Protein AF-0000000086134320 (afdb_homodimer)

Solvent-accessible surface area (backbone atoms only — not comparable to full-atom values): 32055 Å² total; per-residue (Å²): 132,76,77,74,73,78,70,67,60,55,81,42,61,78,32,38,36,37,24,31,27,20,50,47,61,48,23,28,34,38,50,19,56,42,15,41,55,34,20,20,42,33,32,30,32,64,55,59,71,50,36,59,56,33,53,53,57,25,46,72,43,27,62,44,59,86,76,46,51,76,49,75,46,68,45,60,39,66,35,60,68,44,20,43,51,50,47,51,51,47,17,63,75,63,77,38,65,65,37,29,41,37,39,46,43,60,66,68,62,37,31,46,66,88,76,46,57,72,67,52,41,54,50,26,32,31,41,36,28,45,21,43,48,28,39,51,51,35,48,50,48,49,54,68,29,62,79,56,54,51,67,65,54,60,84,88,58,77,62,57,69,34,38,42,34,42,57,47,32,38,48,43,64,44,69,48,48,29,29,51,38,30,25,17,24,28,18,16,42,50,38,37,46,49,16,45,56,48,41,40,46,27,40,81,74,38,46,58,48,55,32,37,34,28,41,69,59,49,52,53,70,68,45,54,56,31,60,73,56,38,37,53,50,35,50,59,74,44,62,84,62,83,50,40,49,24,59,57,45,26,51,37,42,53,52,30,36,26,69,49,35,39,68,26,47,58,47,68,69,47,42,38,51,44,33,11,42,42,26,49,54,78,65,62,44,68,69,55,32,50,51,40,43,55,42,13,43,49,26,44,54,52,26,47,55,50,39,51,52,54,46,48,50,40,37,52,41,19,74,74,52,40,66,80,37,43,123,133,77,78,74,74,78,69,66,60,55,80,42,60,78,30,35,35,36,26,30,27,21,52,47,62,46,23,28,33,38,49,19,53,43,16,42,53,34,20,21,43,34,32,30,33,65,54,60,71,49,35,58,54,33,53,52,58,24,46,73,44,28,60,43,62,86,77,47,50,77,52,74,45,69,46,60,39,67,35,60,67,44,20,43,50,50,47,51,51,46,16,64,75,63,78,37,65,64,38,28,42,36,37,45,44,60,67,69,61,37,30,46,67,88,77,48,56,71,67,53,41,53,51,26,33,31,41,34,28,45,19,43,48,27,39,50,51,34,47,51,48,50,56,67,29,62,80,57,54,52,67,64,57,59,83,87,58,76,62,56,67,34,39,41,34,42,56,46,32,39,47,42,65,43,67,48,47,28,30,51,37,31,26,16,25,29,19,17,42,50,38,37,47,50,16,46,54,48,42,40,46,27,41,82,75,38,46,60,47,54,31,39,34,29,40,69,59,48,49,54,70,68,45,54,56,32,60,74,56,38,37,53,49,36,52,59,74,44,61,85,62,82,48,41,50,23,60,56,45,26,51,37,40,51,51,31,37,25,70,49,35,39,69,26,46,55,47,67,68,46,42,39,51,45,33,11,42,42,26,50,54,78,66,65,44,70,69,54,34,52,51,41,44,55,43,13,44,48,26,43,54,52,26,47,54,51,38,52,52,53,44,47,51,39,38,53,43,21,74,73,54,39,67,80,38,43,125

Foldseek 3Di:
DDPPPQFQLDQAAAFEEEEEVCLDFLNLLLLLVSQLRHHAYEYEEADPVSQVVSQVVSLVSHVDSVPHHYYYYHFDLLDLVRLLVVQVVCCVVVVAGGQEYAYDWAAAAFAAPVPDDPVLLVVRLSGQARSLVSNVVNRVCRCQDPVRLCVPPPVPDDQREHEYEHEAALLCLDPFGRRVSHNVSSVVVVVVQQVCCPVQVVRDSYHYQAAYEYEYAEDDDRVVVNVVRHFLLRCVLCVVPPHYHSNQSSVQQSVCVRSPDRYGYRDDVSLLSCLLVCVPPDARDDVRVVVSVVSNVVSVVVVVVVVVVSVVSQVVCCVVPNDNSHD/DDPPPQFQLDQAAAFEEEEEVCLDFLNLLLLLVSQLRHHAYEYEEADPVSQVVSQVVSLVSHVDSPPHHYYYYHFDLLDLVRLLVVQVVCCVVVVAGGQEYAYDWAAAAFAAPVPDDPVLLVVRLSGQARSLVSNVVNRVCRCQDPVRLCVPPPVPDDQREHEYEHEAALLCLDPFGRRVSHNVSSVVVVVVQQVCCPVQVVRDSYHYQAAYEYEYAEDDDRVVVNVVRHFLLRCVLCVVPPHYHSNQSSVQQSVCVRSPDRYGYRDDVSLLSCLLVCVPPDARDDVRVVVSVVSNVVSVVVVVVVVVVSVVSQVVCCVVPNDNSHD

Sequence (654 aa):
MGAHLSKNAFPVHAKTVLVTGGSRGLGLEVSRQLAAKGANIVIVARDTGRLKRSIEYIRAGAASPTTQRFHQISADLTQDEAASTVIAEVTAWNSGPPDIVWCCAGSSHPTIFLDTEPVQFRSQMDSNYFSTLYIAHAALRAWLKPENLGMKEDSTSAAPSRQLVFTSSFLALYPIAGYSPYSPSKAALRSLFDTLSQETKLYTACSVGVHLVLPASILGEALDSENRIKSDLTKMLEESDEGLPSAVVAAKAIKGLESGHELVTTDLMTRFVMCGTLGASVRGGFLKGLLDWFLGCLALLVLVFVRQDMDSKVRKWAKRFGDSGFRMGAHLSKNAFPVHAKTVLVTGGSRGLGLEVSRQLAAKGANIVIVARDTGRLKRSIEYIRAGAASPTTQRFHQISADLTQDEAASTVIAEVTAWNSGPPDIVWCCAGSSHPTIFLDTEPVQFRSQMDSNYFSTLYIAHAALRAWLKPENLGMKEDSTSAAPSRQLVFTSSFLALYPIAGYSPYSPSKAALRSLFDTLSQETKLYTACSVGVHLVLPASILGEALDSENRIKSDLTKMLEESDEGLPSAVVAAKAIKGLESGHELVTTDLMTRFVMCGTLGASVRGGFLKGLLDWFLGCLALLVLVFVRQDMDSKVRKWAKRFGDSGFR

InterPro domains:
  IPR002347 Short-chain dehydrogenase/reductase SDR [PF00106] (15-221)
  IPR002347 Short-chain dehydrogenase/reductase SDR [PR00081] (16-33)
  IPR002347 Short-chain dehydrogenase/reductase SDR [PR00081] (182-201)
  IPR036291 NAD(P)-binding domain superfamily [SSF51735] (10-227)
  IPR045022 3-ketodihydrosphingosine reductase KDSR-like [cd08939] (15-267)

Organism: Cryphonectria parasitica (strain ATCC 38755 / EP155) (NCBI:txid660469)

Nearest PDB structures (foldseek):
  2pd6-assembly1_C  TM=8.419E-01  e=3.432E-16  Homo sapiens
  4cqm-assembly1_I  TM=8.474E-01  e=6.274E-16  Homo sapiens
  1yxm-assembly1_B  TM=8.306E-01  e=8.483E-16  Homo sapiens
  1yxm-assembly1_A  TM=7.824E-01  e=7.367E-14  Homo sapiens
  6nkh-assembly1_C  TM=7.708E-01  e=1.090E-10  Malbranchea aurantiaca

Secondary structure (DSSP, 8-state):
--------SS--TT-EEEEETTTSHHHHHHHHHHHHTT-EEEEEES-HHHHHHHHHHHHHT-S-TTTS-EEEEE--TTSHHHHHHHHHHHHHHHTS--SEEEE---------GGGS-HHHHHHHIIIIIIHHHHHHHHHHHHHHSHHHHSTT--TTS---EEEEEEE--GGGTS--TT-TTTHHHHHHHHHHHHHHHHHGGG--SSEEEEEEEE---EESHHHHHHHHHS-HHHHHHTTT---EEHHHHHHHHHHHHHTT-SEEESSHHHHHHHHTT-TTPPPSSHHHHHHHHHHHHHHHHHHHHHHHHHHHHHHHHHHHH-SSS--/--------SS--TT-EEEEETTTSHHHHHHHHHHHHTT-EEEEEES-HHHHHHHHHHHHHT-S-TTTS-EEEEE--TTSHHHHHHHHHHHHHHHTS--SEEEE---------GGGS-HHHHHHHIIIIIIHHHHHHHHHHHHHHSHHHHSTT--TTS---EEEEEEE--GGGTS--TT-TTTHHHHHHHHHHHHHHHHHGGG--SSEEEEEEEE---EESHHHHHHHHHS-HHHHHHTTT---EEHHHHHHHHHHHHHTT-SEEESSHHHHHHHHTT-TTPPPSSHHHHHHHHHHHHHHHHHHHHHHHHHHHHHHHHHHHH-SSS--

Structure (mmCIF, N/CA/C/O backbone):
data_AF-0000000086134320-model_v1
#
loop_
_entity.id
_entity.type
_entity.pdbx_description
1 polymer '3-dehydrosphinganine reductase'
#
loop_
_atom_site.group_PDB
_atom_site.id
_atom_site.type_symbol
_atom_site.label_atom_id
_atom_site.label_alt_id
_atom_site.label_comp_id
_atom_site.label_asym_id
_a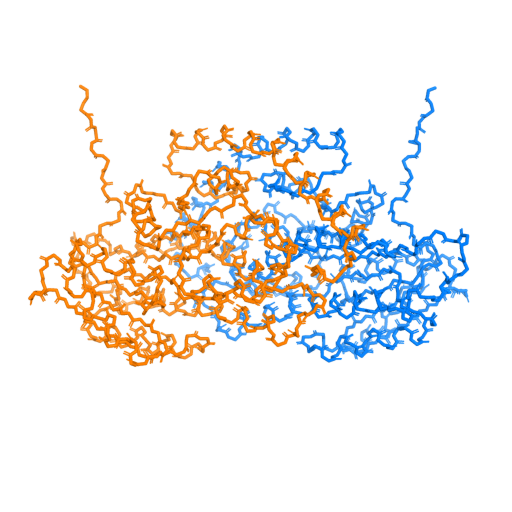tom_site.label_entity_id
_atom_site.label_seq_id
_atom_site.pdbx_PDB_ins_code
_atom_site.Cartn_x
_atom_site.Cartn_y
_atom_site.Cartn_z
_atom_site.occupancy
_atom_site.B_iso_or_equiv
_atom_site.auth_seq_id
_atom_site.auth_comp_id
_atom_site.auth_asym_id
_atom_site.auth_atom_id
_atom_site.pdbx_PDB_model_num
ATOM 1 N N . MET A 1 1 ? 4.266 -44.219 13.406 1 25.67 1 MET A N 1
ATOM 2 C CA . MET A 1 1 ? 3.709 -42.875 13.523 1 25.67 1 MET A CA 1
ATOM 3 C C . MET A 1 1 ? 4.051 -42.031 12.297 1 25.67 1 MET A C 1
ATOM 5 O O . MET A 1 1 ? 5.219 -41.75 12.039 1 25.67 1 MET A O 1
ATOM 9 N N . GLY A 1 2 ? 3.539 -42.25 11.141 1 33.28 2 GLY A N 1
ATOM 10 C CA . GLY A 1 2 ? 3.891 -42 9.75 1 33.28 2 GLY A CA 1
ATOM 11 C C . GLY A 1 2 ? 4.203 -40.531 9.469 1 33.28 2 GLY A C 1
ATOM 12 O O . GLY A 1 2 ? 3.529 -39.625 9.984 1 33.28 2 GLY A O 1
ATOM 13 N N . ALA A 1 3 ? 5.453 -40.188 9.422 1 37.22 3 ALA A N 1
ATOM 14 C CA . ALA A 1 3 ? 5.902 -38.906 8.883 1 37.22 3 ALA A CA 1
ATOM 15 C C . ALA A 1 3 ? 4.93 -38.375 7.832 1 37.22 3 ALA A C 1
ATOM 17 O O . ALA A 1 3 ? 4.801 -38.969 6.75 1 37.22 3 ALA A O 1
ATOM 18 N N . HIS A 1 4 ? 3.781 -37.969 8.172 1 41.69 4 HIS A N 1
ATOM 19 C CA . HIS A 1 4 ? 2.805 -37.469 7.215 1 41.69 4 HIS A CA 1
ATOM 20 C C . HIS A 1 4 ? 3.479 -36.625 6.137 1 41.69 4 HIS A C 1
ATOM 22 O O . HIS A 1 4 ? 4.137 -35.625 6.445 1 41.69 4 HIS A O 1
ATOM 28 N N . LEU A 1 5 ? 4.25 -37.062 5.238 1 44.97 5 LEU A N 1
ATOM 29 C CA . LEU A 1 5 ? 4.848 -36.5 4.039 1 44.97 5 LEU A CA 1
ATOM 30 C C . LEU A 1 5 ? 4.012 -35.344 3.51 1 44.97 5 LEU A C 1
ATOM 32 O O . LEU A 1 5 ? 2.846 -35.531 3.154 1 44.97 5 LEU A O 1
ATOM 36 N N . SER A 1 6 ? 4.18 -34.156 4.016 1 56.5 6 SER A N 1
ATOM 37 C CA . SER A 1 6 ? 3.473 -32.906 3.717 1 56.5 6 SER A CA 1
ATOM 38 C C . SER A 1 6 ? 3.18 -32.781 2.227 1 56.5 6 SER A C 1
ATOM 40 O O . SER A 1 6 ? 4.062 -33 1.395 1 56.5 6 SER A O 1
ATOM 42 N N . LYS A 1 7 ? 1.978 -33.031 1.68 1 77.19 7 LYS A N 1
ATOM 43 C CA . LYS A 1 7 ? 1.448 -32.906 0.323 1 77.19 7 LYS A CA 1
ATOM 44 C C . LYS A 1 7 ? 1.842 -31.594 -0.323 1 77.19 7 LYS A C 1
ATOM 46 O O . LYS A 1 7 ? 1.842 -30.547 0.337 1 77.19 7 LYS A O 1
ATOM 51 N N . ASN A 1 8 ? 2.611 -31.641 -1.411 1 89.06 8 ASN A N 1
ATOM 52 C CA . ASN A 1 8 ? 2.936 -30.469 -2.238 1 89.06 8 ASN A CA 1
ATOM 53 C C . ASN A 1 8 ? 1.694 -29.641 -2.553 1 89.06 8 ASN A C 1
ATOM 55 O O . ASN A 1 8 ? 0.834 -30.078 -3.322 1 89.06 8 ASN A O 1
ATOM 59 N N . ALA A 1 9 ? 1.632 -28.516 -1.942 1 92.56 9 ALA A N 1
ATOM 60 C CA . ALA A 1 9 ? 0.454 -27.656 -2.078 1 92.56 9 ALA A CA 1
ATOM 61 C C . ALA A 1 9 ? 0.523 -26.828 -3.354 1 92.56 9 ALA A C 1
ATOM 63 O O . ALA A 1 9 ? -0.375 -26.031 -3.631 1 92.56 9 ALA A O 1
ATOM 64 N N . PHE A 1 10 ? 1.572 -27 -4.117 1 96 10 PHE A N 1
ATOM 65 C CA . PHE A 1 10 ? 1.799 -26.219 -5.332 1 96 10 PHE A CA 1
ATOM 66 C C . PHE A 1 10 ? 2.328 -27.109 -6.453 1 96 10 PHE A C 1
ATOM 68 O O . PHE A 1 10 ? 3.42 -26.875 -6.973 1 96 10 PHE A O 1
ATOM 75 N N . PRO A 1 11 ? 1.578 -28.078 -6.832 1 96.62 11 PRO A N 1
ATOM 76 C CA . PRO A 1 11 ? 2.01 -28.969 -7.914 1 96.62 11 PRO A CA 1
ATOM 77 C C . PRO A 1 11 ? 2.059 -28.266 -9.266 1 96.62 11 PRO A C 1
ATOM 79 O O . PRO A 1 11 ? 1.121 -27.562 -9.633 1 96.62 11 PRO A O 1
ATOM 82 N N . VAL A 1 12 ? 3.193 -28.516 -10.062 1 97.88 12 VAL A N 1
ATOM 83 C CA . VAL A 1 12 ? 3.342 -27.766 -11.305 1 97.88 12 VAL A CA 1
ATOM 84 C C . VAL A 1 12 ? 3.568 -28.734 -12.461 1 97.88 12 VAL A C 1
ATOM 86 O O . VAL A 1 12 ? 3.564 -28.328 -13.625 1 97.88 12 VAL A O 1
ATOM 89 N N . HIS A 1 13 ? 3.762 -30.031 -12.156 1 97.38 13 HIS A N 1
ATOM 90 C CA . HIS A 1 13 ? 4.047 -31 -13.211 1 97.38 13 HIS A CA 1
ATOM 91 C C . HIS A 1 13 ? 2.945 -31.016 -14.266 1 97.38 13 HIS A C 1
ATOM 93 O O . HIS A 1 13 ? 1.763 -31.125 -13.938 1 97.38 13 HIS A O 1
ATOM 99 N N . ALA A 1 14 ? 3.256 -30.828 -15.492 1 97.12 14 ALA A N 1
ATOM 100 C CA . ALA A 1 14 ? 2.398 -30.875 -16.672 1 97.12 14 ALA A CA 1
ATOM 101 C C . ALA A 1 14 ? 1.433 -29.688 -16.688 1 97.12 14 ALA A C 1
ATOM 103 O O . ALA A 1 14 ? 0.507 -29.641 -17.5 1 97.12 14 ALA A O 1
ATOM 104 N N . LYS A 1 15 ? 1.606 -28.766 -15.742 1 97.81 15 LYS A N 1
ATOM 105 C CA . LYS A 1 15 ? 0.807 -27.547 -15.734 1 97.81 15 LYS A CA 1
ATOM 106 C C . LYS A 1 15 ? 1.493 -26.438 -16.531 1 97.81 15 LYS A C 1
ATOM 108 O O . LYS A 1 15 ? 2.705 -26.484 -16.75 1 97.81 15 LYS A O 1
ATOM 113 N N . THR A 1 16 ? 0.712 -25.5 -16.984 1 98.44 16 THR A N 1
ATOM 114 C CA . THR A 1 16 ? 1.255 -24.328 -17.672 1 98.44 16 THR A CA 1
ATOM 115 C C . THR A 1 16 ? 1.372 -23.141 -16.719 1 98.44 16 THR A C 1
ATOM 117 O O . THR A 1 16 ? 0.388 -22.75 -16.094 1 98.44 16 THR A O 1
ATOM 120 N N . VAL A 1 17 ? 2.578 -22.625 -16.609 1 98.88 17 VAL A N 1
ATOM 121 C CA . VAL A 1 17 ? 2.855 -21.484 -15.75 1 98.88 17 VAL A CA 1
ATOM 122 C C . VAL A 1 17 ? 3.23 -20.281 -16.594 1 98.88 17 VAL A C 1
ATOM 124 O O . VAL A 1 17 ? 4.152 -20.344 -17.406 1 98.88 17 VAL A O 1
ATOM 127 N N . LEU A 1 18 ? 2.469 -19.203 -16.453 1 98.94 18 LEU A N 1
ATOM 128 C CA . LEU A 1 18 ? 2.824 -17.906 -17.031 1 98.94 18 LEU A CA 1
ATOM 129 C C . LEU A 1 18 ? 3.623 -17.078 -16.031 1 98.94 18 LEU A C 1
ATOM 131 O O . LEU A 1 18 ? 3.166 -16.828 -14.922 1 98.94 18 LEU A O 1
ATOM 135 N N . VAL A 1 19 ? 4.824 -16.656 -16.406 1 98.94 19 VAL A N 1
ATOM 136 C CA . VAL A 1 19 ? 5.672 -15.836 -15.539 1 98.94 19 VAL A CA 1
ATOM 137 C C . VAL A 1 19 ? 5.93 -14.484 -16.188 1 98.94 19 VAL A C 1
ATOM 139 O O . VAL A 1 19 ? 6.547 -14.406 -17.25 1 98.94 19 VAL A O 1
ATOM 142 N N . THR A 1 20 ? 5.449 -13.43 -15.578 1 98.81 20 THR A N 1
ATOM 143 C CA . THR A 1 20 ? 5.816 -12.094 -16.031 1 98.81 20 THR A CA 1
ATOM 144 C C . THR A 1 20 ? 7.18 -11.688 -15.492 1 98.81 20 THR A C 1
ATOM 146 O O . THR A 1 20 ? 7.586 -12.141 -14.422 1 98.81 20 THR A O 1
ATOM 149 N N . GLY A 1 21 ? 7.848 -10.828 -16.25 1 98 21 GLY A N 1
ATOM 150 C CA . GLY A 1 21 ? 9.219 -10.539 -15.852 1 98 21 GLY A CA 1
ATOM 151 C C . GLY A 1 21 ? 10.117 -11.758 -15.906 1 98 21 GLY A C 1
ATOM 152 O O . GLY A 1 21 ? 11 -11.922 -15.062 1 98 21 GLY A O 1
ATOM 153 N N . GLY A 1 22 ? 9.883 -12.633 -16.844 1 98.06 22 GLY A N 1
ATOM 154 C CA . GLY A 1 22 ? 10.547 -13.93 -16.859 1 98.06 22 GLY A CA 1
ATOM 155 C C . GLY A 1 22 ? 11.867 -13.914 -17.609 1 98.06 22 GLY A C 1
ATOM 156 O O . GLY A 1 22 ? 12.531 -14.945 -17.734 1 98.06 22 GLY A O 1
ATOM 157 N N . SER A 1 23 ? 12.359 -12.719 -18.047 1 97.12 23 SER A N 1
ATOM 158 C CA . SER A 1 23 ? 13.539 -12.672 -18.906 1 97.12 23 SER A CA 1
ATOM 159 C C . SER A 1 23 ? 14.805 -12.453 -18.078 1 97.12 23 SER A C 1
ATOM 161 O O . SER A 1 23 ? 15.914 -12.523 -18.609 1 97.12 23 SER A O 1
ATOM 163 N N . ARG A 1 24 ? 14.688 -12.109 -16.812 1 95.25 24 ARG A N 1
ATOM 164 C CA . ARG A 1 24 ? 15.859 -11.883 -15.977 1 95.25 24 ARG A CA 1
ATOM 165 C C . ARG A 1 24 ? 15.508 -12.039 -14.5 1 95.25 24 ARG A C 1
ATOM 167 O O . ARG A 1 24 ? 14.336 -12.133 -14.141 1 95.25 24 ARG A O 1
ATOM 174 N N . GLY A 1 25 ? 16.531 -12.172 -13.719 1 96.31 25 GLY A N 1
ATOM 175 C CA . GLY A 1 25 ? 16.375 -12.109 -12.273 1 96.31 25 GLY A CA 1
ATOM 176 C C . GLY A 1 25 ? 15.531 -13.227 -11.711 1 96.31 25 GLY A C 1
ATOM 177 O O . GLY A 1 25 ? 15.727 -14.398 -12.055 1 96.31 25 GLY A O 1
ATOM 178 N N . LEU A 1 26 ? 14.68 -12.867 -10.797 1 98.06 26 LEU A N 1
ATOM 179 C CA . LEU A 1 26 ? 13.859 -13.836 -10.078 1 98.06 26 LEU A CA 1
ATOM 180 C C . LEU A 1 26 ? 12.938 -14.586 -11.031 1 98.06 26 LEU A C 1
ATOM 182 O O . LEU A 1 26 ? 12.82 -15.812 -10.961 1 98.06 26 LEU A O 1
ATOM 186 N N . GLY A 1 27 ? 12.289 -13.852 -11.953 1 98.62 27 GLY A N 1
ATOM 187 C CA . GLY A 1 27 ? 11.367 -14.492 -12.875 1 98.62 27 GLY A CA 1
ATOM 188 C C . GLY A 1 27 ? 12.031 -15.555 -13.734 1 98.62 27 GLY A C 1
ATOM 189 O O . GLY A 1 27 ? 11.438 -16.594 -14.008 1 98.62 27 GLY A O 1
ATOM 190 N N . LEU A 1 28 ? 13.234 -15.258 -14.141 1 98.69 28 LEU A N 1
ATOM 191 C CA . LEU A 1 28 ? 13.984 -16.203 -14.961 1 98.69 28 LEU A CA 1
ATOM 192 C C . LEU A 1 28 ? 14.297 -17.469 -14.18 1 98.69 28 LEU A C 1
ATOM 194 O O . LEU A 1 28 ? 14.07 -18.578 -14.672 1 98.69 28 LEU A O 1
ATOM 198 N N . GLU A 1 29 ? 14.773 -17.312 -12.984 1 98.81 29 GLU A N 1
ATOM 199 C CA . GLU A 1 29 ? 15.18 -18.453 -12.172 1 98.81 29 GLU A CA 1
ATOM 200 C C . GLU A 1 29 ? 13.961 -19.266 -11.703 1 98.81 29 GLU A C 1
ATOM 202 O O . GLU A 1 29 ? 14.023 -20.484 -11.617 1 98.81 29 GLU A O 1
ATOM 207 N N . VAL A 1 30 ? 12.883 -18.594 -11.398 1 98.88 30 VAL A N 1
ATOM 208 C CA . VAL A 1 30 ? 11.625 -19.266 -11.078 1 98.88 30 VAL A CA 1
ATOM 209 C C . VAL A 1 30 ? 11.188 -20.125 -12.25 1 98.88 30 VAL A C 1
ATOM 211 O O . VAL A 1 30 ? 10.836 -21.297 -12.078 1 98.88 30 VAL A O 1
ATOM 214 N N . SER A 1 31 ? 11.234 -19.562 -13.422 1 98.94 31 SER A N 1
ATOM 215 C CA . SER A 1 31 ? 10.812 -20.266 -14.625 1 98.94 31 SER A CA 1
ATOM 216 C C . SER A 1 31 ? 11.664 -21.516 -14.852 1 98.94 31 SER A C 1
ATOM 218 O O . SER A 1 31 ? 11.133 -22.594 -15.141 1 98.94 31 SER A O 1
ATOM 220 N N . ARG A 1 32 ? 12.93 -21.359 -14.703 1 98.88 32 ARG A N 1
ATOM 221 C CA . ARG A 1 32 ? 13.836 -22.484 -14.914 1 98.88 32 ARG A CA 1
ATOM 222 C C . ARG A 1 32 ? 13.586 -23.594 -13.898 1 98.88 32 ARG A C 1
ATOM 224 O O . ARG A 1 32 ? 13.539 -24.766 -14.258 1 98.88 32 ARG A O 1
ATOM 231 N N . GLN A 1 33 ? 13.445 -23.219 -12.68 1 98.94 33 GLN A N 1
ATOM 232 C CA . GLN A 1 33 ? 13.281 -24.203 -11.617 1 98.94 33 GLN A CA 1
ATOM 233 C C . GLN A 1 33 ? 11.914 -24.875 -11.703 1 98.94 33 GLN A C 1
ATOM 235 O O . GLN A 1 33 ? 11.781 -26.062 -11.391 1 98.94 33 GLN A O 1
ATOM 240 N N . LEU A 1 34 ? 10.875 -24.156 -12.141 1 98.88 34 LEU A N 1
ATOM 241 C CA . LEU A 1 34 ? 9.57 -24.781 -12.352 1 98.88 34 LEU A CA 1
ATOM 242 C C . LEU A 1 34 ? 9.602 -25.719 -13.547 1 98.88 34 LEU A C 1
ATOM 244 O O . LEU A 1 34 ? 8.953 -26.766 -13.523 1 98.88 34 LEU A O 1
ATOM 248 N N . ALA A 1 35 ? 10.32 -25.359 -14.578 1 98.88 35 ALA A N 1
ATOM 249 C CA . ALA A 1 35 ? 10.516 -26.266 -15.711 1 98.88 35 ALA A CA 1
ATOM 250 C C . ALA A 1 35 ? 11.188 -27.562 -15.266 1 98.88 35 ALA A C 1
ATOM 252 O O . ALA A 1 35 ? 10.828 -28.641 -15.734 1 98.88 35 ALA A O 1
ATOM 253 N N . ALA A 1 36 ? 12.148 -27.438 -14.367 1 98.88 36 ALA A N 1
ATOM 254 C CA . ALA A 1 36 ? 12.852 -28.609 -13.836 1 98.88 36 ALA A CA 1
ATOM 255 C C . ALA A 1 36 ? 11.898 -29.516 -13.07 1 98.88 36 ALA A C 1
ATOM 257 O O . ALA A 1 36 ? 12.188 -30.703 -12.883 1 98.88 36 ALA A O 1
ATOM 258 N N . LYS A 1 37 ? 10.812 -28.953 -12.711 1 98.62 37 LYS A N 1
ATOM 259 C CA . LYS A 1 37 ? 9.812 -29.719 -11.969 1 98.62 37 LYS A CA 1
ATOM 260 C C . LYS A 1 37 ? 8.688 -30.188 -12.891 1 98.62 37 LYS A C 1
ATOM 262 O O . LYS A 1 37 ? 7.707 -30.781 -12.43 1 98.62 37 LYS A O 1
ATOM 267 N N . GLY A 1 38 ? 8.805 -29.891 -14.188 1 98.69 38 GLY A N 1
ATOM 268 C CA . GLY A 1 38 ? 7.918 -30.5 -15.172 1 98.69 38 GLY A CA 1
ATOM 269 C C . GLY A 1 38 ? 6.879 -29.547 -15.719 1 98.69 38 GLY A C 1
ATOM 270 O O . GLY A 1 38 ? 6.008 -29.938 -16.5 1 98.69 38 GLY A O 1
ATOM 271 N N . ALA A 1 39 ? 6.938 -28.297 -15.398 1 98.81 39 ALA A N 1
ATOM 272 C CA . ALA A 1 39 ? 5.949 -27.328 -15.859 1 98.81 39 ALA A CA 1
ATOM 273 C C . ALA A 1 39 ? 6.219 -26.906 -17.297 1 98.81 39 ALA A C 1
ATOM 275 O O . ALA A 1 39 ? 7.371 -26.859 -17.734 1 98.81 39 ALA A O 1
ATOM 276 N N . ASN A 1 40 ? 5.145 -26.672 -18.031 1 98.81 40 ASN A N 1
ATOM 277 C CA . ASN A 1 40 ? 5.238 -25.859 -19.234 1 98.81 40 ASN A CA 1
ATOM 278 C C . ASN A 1 40 ? 5.359 -24.375 -18.891 1 98.81 40 ASN A C 1
ATOM 280 O O . ASN A 1 40 ? 4.699 -23.891 -17.969 1 98.81 40 ASN A O 1
ATOM 284 N N . ILE A 1 41 ? 6.223 -23.656 -19.641 1 98.88 41 ILE A N 1
ATOM 285 C CA . ILE A 1 41 ? 6.539 -22.312 -19.203 1 98.88 41 ILE A CA 1
ATOM 286 C C . ILE A 1 41 ? 6.234 -21.312 -20.312 1 98.88 41 ILE A C 1
ATOM 288 O O . ILE A 1 41 ? 6.609 -21.531 -21.469 1 98.88 41 ILE A O 1
ATOM 292 N N . VAL A 1 42 ? 5.531 -20.266 -19.984 1 98.94 42 VAL A N 1
ATOM 293 C CA . VAL A 1 42 ? 5.41 -19.078 -20.812 1 98.94 42 VAL A CA 1
ATOM 294 C C . VAL A 1 42 ? 6.004 -17.875 -20.078 1 98.94 42 VAL A C 1
ATOM 296 O O . VAL A 1 42 ? 5.645 -17.609 -18.922 1 98.94 42 VAL A O 1
ATOM 299 N N . ILE A 1 43 ? 6.918 -17.156 -20.719 1 98.88 43 ILE A N 1
ATOM 300 C CA . ILE A 1 43 ? 7.48 -15.969 -20.094 1 98.88 43 ILE A CA 1
ATOM 301 C C . ILE A 1 43 ? 7.074 -14.727 -20.875 1 98.88 43 ILE A C 1
ATOM 303 O O . ILE A 1 43 ? 6.938 -14.773 -22.094 1 98.88 43 ILE A O 1
ATOM 307 N N . VAL A 1 44 ? 6.84 -13.656 -20.141 1 98.81 44 VAL A N 1
ATOM 308 C CA . VAL A 1 44 ? 6.484 -12.367 -20.719 1 98.81 44 VAL A CA 1
ATOM 309 C C . VAL A 1 44 ? 7.488 -11.305 -20.266 1 98.81 44 VAL A C 1
ATOM 311 O O . VAL A 1 44 ? 7.859 -11.25 -19.094 1 98.81 44 VAL A O 1
ATOM 314 N N . ALA A 1 45 ? 7.992 -10.539 -21.109 1 98.25 45 ALA A N 1
ATOM 315 C CA . ALA A 1 45 ? 8.836 -9.375 -20.875 1 98.25 45 ALA A CA 1
ATOM 316 C C . ALA A 1 45 ? 8.797 -8.414 -22.062 1 98.25 45 ALA A C 1
ATOM 318 O O . ALA A 1 45 ? 8.102 -8.672 -23.047 1 98.25 45 ALA A O 1
ATOM 319 N N . ARG A 1 46 ? 9.477 -7.375 -21.984 1 95.5 46 ARG A N 1
ATOM 320 C CA . ARG A 1 46 ? 9.391 -6.352 -23.031 1 95.5 46 ARG A CA 1
ATOM 321 C C . ARG A 1 46 ? 10.398 -6.613 -24.141 1 95.5 46 ARG A C 1
ATOM 323 O O . ARG A 1 46 ? 10.102 -6.418 -25.312 1 95.5 46 ARG A O 1
ATOM 330 N N . ASP A 1 47 ? 11.57 -7.121 -23.766 1 95.62 47 ASP A N 1
ATOM 331 C CA . ASP A 1 47 ? 12.703 -7.223 -24.688 1 95.62 47 ASP A CA 1
ATOM 332 C C . ASP A 1 47 ? 12.688 -8.562 -25.422 1 95.62 47 ASP A C 1
ATOM 334 O O . ASP A 1 47 ? 13.008 -9.602 -24.828 1 95.62 47 ASP A O 1
ATOM 338 N N . THR A 1 48 ? 12.516 -8.492 -26.703 1 96.62 48 THR A N 1
ATOM 339 C CA . THR A 1 48 ? 12.406 -9.711 -27.516 1 96.62 48 THR A CA 1
ATOM 340 C C . THR A 1 48 ? 13.727 -10.469 -27.531 1 96.62 48 THR A C 1
ATOM 342 O O . THR A 1 48 ? 13.742 -11.695 -27.484 1 96.62 48 THR A O 1
ATOM 345 N N . GLY A 1 49 ? 14.82 -9.773 -27.688 1 96.56 49 GLY A N 1
ATOM 346 C CA . GLY A 1 49 ? 16.125 -10.414 -27.719 1 96.56 49 GLY A CA 1
ATOM 347 C C . GLY A 1 49 ? 16.438 -11.164 -26.438 1 96.56 49 GLY A C 1
ATOM 348 O O . GLY A 1 49 ? 16.891 -12.312 -26.484 1 96.56 49 GLY A O 1
ATOM 349 N N . ARG A 1 50 ? 16.203 -10.57 -25.344 1 96.19 50 ARG A N 1
ATOM 350 C CA . ARG A 1 50 ? 16.422 -11.219 -24.062 1 96.19 50 ARG A CA 1
ATOM 351 C C . ARG A 1 50 ? 15.508 -12.414 -23.875 1 96.19 50 ARG A C 1
ATOM 353 O O . ARG A 1 50 ? 15.906 -13.43 -23.312 1 96.19 50 ARG A O 1
ATOM 360 N N . LEU A 1 51 ? 14.305 -12.273 -24.375 1 98.19 51 LEU A N 1
ATOM 361 C CA . LEU A 1 51 ? 13.32 -13.344 -24.25 1 98.19 51 LEU A CA 1
ATOM 362 C C . LEU A 1 51 ? 13.797 -14.602 -24.969 1 98.19 51 LEU A C 1
ATOM 364 O O . LEU A 1 51 ? 13.672 -15.711 -24.438 1 98.19 51 LEU A O 1
ATOM 368 N N . LYS A 1 52 ? 14.32 -14.484 -26.094 1 97.44 52 LYS A N 1
ATOM 369 C CA . LYS A 1 52 ? 14.789 -15.625 -26.891 1 97.44 52 LYS A CA 1
ATOM 370 C C . LYS A 1 52 ? 15.906 -16.375 -26.172 1 97.44 52 LYS A C 1
ATOM 372 O O . LYS A 1 52 ? 15.906 -17.609 -26.125 1 97.44 52 LYS A O 1
ATOM 377 N N . ARG A 1 53 ? 16.781 -15.617 -25.609 1 98 53 ARG A N 1
ATOM 378 C CA . ARG A 1 53 ? 17.875 -16.234 -24.859 1 98 53 ARG A CA 1
ATOM 379 C C . ARG A 1 53 ? 17.344 -16.875 -23.578 1 98 53 ARG A C 1
ATOM 381 O O . ARG A 1 53 ? 17.797 -17.969 -23.203 1 98 53 ARG A O 1
ATOM 388 N N . SER A 1 54 ? 16.469 -16.25 -22.953 1 98.56 54 SER A N 1
ATOM 389 C CA . SER A 1 54 ? 15.91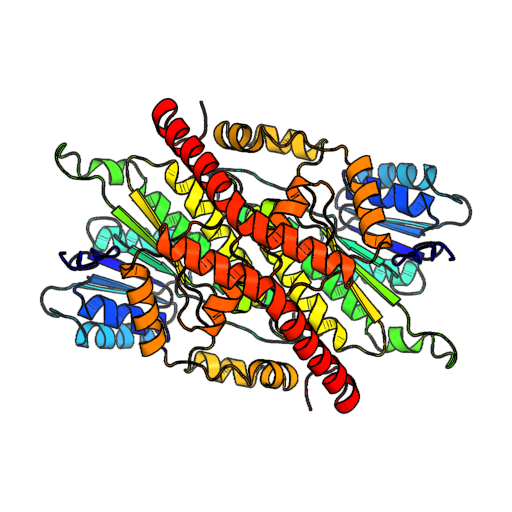4 -16.719 -21.688 1 98.56 54 SER A CA 1
ATOM 390 C C . SER A 1 54 ? 15.141 -18.016 -21.859 1 98.56 54 SER A C 1
ATOM 392 O O . SER A 1 54 ? 15.234 -18.922 -21.031 1 98.56 54 SER A O 1
ATOM 394 N N . ILE A 1 55 ? 14.367 -18.109 -22.906 1 98.12 55 ILE A N 1
ATOM 395 C CA . ILE A 1 55 ? 13.562 -19.312 -23.109 1 98.12 55 ILE A CA 1
ATOM 396 C C . ILE A 1 55 ? 14.469 -20.516 -23.328 1 98.12 55 ILE A C 1
ATOM 398 O O . ILE A 1 55 ? 14.148 -21.625 -22.906 1 98.12 55 ILE A O 1
ATOM 402 N N . GLU A 1 56 ? 15.57 -20.359 -24 1 98.06 56 GLU A N 1
ATOM 403 C CA . GLU A 1 56 ? 16.531 -21.438 -24.188 1 98.06 56 GLU A CA 1
ATOM 404 C C . GLU A 1 56 ? 17.172 -21.859 -22.875 1 98.06 56 GLU A C 1
ATOM 406 O O . GLU A 1 56 ? 17.375 -23.047 -22.609 1 98.06 56 GLU A O 1
ATOM 411 N N . TYR A 1 57 ? 17.5 -20.828 -22.094 1 98.56 57 TYR A N 1
ATOM 412 C CA . TYR A 1 57 ? 18.047 -21.094 -20.766 1 98.56 57 TYR A CA 1
ATOM 413 C C . TYR A 1 57 ? 17.078 -21.906 -19.922 1 98.56 57 TYR A C 1
ATOM 415 O O . TYR A 1 57 ? 17.469 -22.859 -19.266 1 98.56 57 TYR A O 1
ATOM 423 N N . ILE A 1 58 ? 15.836 -21.625 -19.984 1 98.81 58 ILE A N 1
ATOM 424 C CA . ILE A 1 58 ? 14.789 -22.297 -19.219 1 98.81 58 ILE A CA 1
ATOM 425 C C . ILE A 1 58 ? 14.609 -23.719 -19.75 1 98.81 58 ILE A C 1
ATOM 427 O O . ILE A 1 58 ? 14.562 -24.688 -18.969 1 98.81 58 ILE A O 1
ATOM 431 N N . ARG A 1 59 ? 14.539 -23.859 -21.047 1 98.31 59 ARG A N 1
ATOM 432 C CA . ARG A 1 59 ? 14.359 -25.172 -21.672 1 98.31 59 ARG A CA 1
ATOM 433 C C . ARG A 1 59 ? 15.484 -26.125 -21.297 1 98.31 59 ARG A C 1
ATOM 435 O O . ARG A 1 59 ? 15.25 -27.312 -21.078 1 98.31 59 ARG A O 1
ATOM 442 N N . ALA A 1 60 ? 16.641 -25.609 -21.188 1 98.06 60 ALA A N 1
ATOM 443 C CA . ALA A 1 60 ? 17.812 -26.422 -20.891 1 98.06 60 ALA A CA 1
ATOM 444 C C . ALA A 1 60 ? 17.719 -27.016 -19.484 1 98.06 60 ALA A C 1
ATOM 446 O O . ALA A 1 60 ? 18.344 -28.031 -19.188 1 98.06 60 ALA A O 1
ATOM 447 N N . GLY A 1 61 ? 16.938 -26.391 -18.594 1 98.06 61 GLY A N 1
ATOM 448 C CA . GLY A 1 61 ? 16.797 -26.859 -17.234 1 98.06 61 GLY A CA 1
ATOM 449 C C . GLY A 1 61 ? 15.547 -27.719 -17.031 1 98.06 61 GLY A C 1
ATOM 450 O O . GLY A 1 61 ? 15.281 -28.188 -15.922 1 98.06 61 GLY A O 1
ATOM 451 N N . ALA A 1 62 ? 14.836 -28.031 -18.078 1 98.62 62 ALA A N 1
ATOM 452 C CA . ALA A 1 62 ? 13.547 -28.703 -18 1 98.62 62 ALA A CA 1
ATOM 453 C C . ALA A 1 62 ? 13.719 -30.188 -17.656 1 98.62 62 ALA A C 1
ATOM 455 O O . ALA A 1 62 ? 14.734 -30.797 -18 1 98.62 62 ALA A O 1
ATOM 456 N N . ALA A 1 63 ? 12.758 -30.734 -16.984 1 98.25 63 ALA A N 1
ATOM 457 C CA . ALA A 1 63 ? 12.75 -32.156 -16.656 1 98.25 63 ALA A CA 1
ATOM 458 C C . ALA A 1 63 ? 12.648 -33 -17.922 1 98.25 63 ALA A C 1
ATOM 460 O O . ALA A 1 63 ? 13.305 -34.031 -18.031 1 98.25 63 ALA A O 1
ATOM 461 N N . SER A 1 64 ? 11.781 -32.562 -18.875 1 97.31 64 SER A N 1
ATOM 462 C CA . SER A 1 64 ? 11.586 -33.219 -20.156 1 97.31 64 SER A CA 1
ATOM 463 C C . SER A 1 64 ? 11.516 -32.219 -21.312 1 97.31 64 SER A C 1
ATOM 465 O O . SER A 1 64 ? 10.43 -31.953 -21.828 1 97.31 64 SER A O 1
ATOM 467 N N . PRO A 1 65 ? 12.641 -31.844 -21.797 1 93.81 65 PRO A N 1
ATOM 468 C CA . PRO A 1 65 ? 12.711 -30.781 -22.781 1 93.81 65 PRO A CA 1
ATOM 469 C C . PRO A 1 65 ? 11.961 -31.125 -24.078 1 93.81 65 PRO A C 1
ATOM 471 O O . PRO A 1 65 ? 11.531 -30.219 -24.797 1 93.81 65 PRO A O 1
ATOM 474 N N . THR A 1 66 ? 11.727 -32.406 -24.344 1 93.56 66 THR A N 1
ATOM 475 C CA . THR A 1 66 ? 11.125 -32.812 -25.609 1 93.56 66 THR A CA 1
ATOM 476 C C . THR A 1 66 ? 9.602 -32.781 -25.516 1 93.56 66 THR A C 1
ATOM 478 O O . THR A 1 66 ? 8.906 -32.625 -26.516 1 93.56 66 THR A O 1
ATOM 481 N N . THR A 1 67 ? 9.102 -32.938 -24.344 1 96.38 67 THR A N 1
ATOM 482 C CA . THR A 1 67 ? 7.652 -33.062 -24.203 1 96.38 67 THR A CA 1
ATOM 483 C C . THR A 1 67 ? 7.066 -31.781 -23.594 1 96.38 67 THR A C 1
ATOM 485 O O . THR A 1 67 ? 5.914 -31.438 -23.875 1 96.38 67 THR A O 1
ATOM 488 N N . GLN A 1 68 ? 7.859 -31.125 -22.766 1 98.25 68 GLN A N 1
ATOM 489 C CA . GLN A 1 68 ? 7.402 -29.875 -22.188 1 98.25 68 GLN A CA 1
ATOM 490 C C . GLN A 1 68 ? 7.359 -28.766 -23.25 1 98.25 68 GLN A C 1
ATOM 492 O O . GLN A 1 68 ? 8.086 -28.828 -24.234 1 98.25 68 GLN A O 1
ATOM 497 N N . ARG A 1 69 ? 6.488 -27.812 -23.031 1 98.5 69 ARG A N 1
ATOM 498 C CA . ARG A 1 69 ? 6.316 -26.734 -24 1 98.5 69 ARG A CA 1
ATOM 499 C C . ARG A 1 69 ? 6.773 -25.391 -23.422 1 98.5 69 ARG A C 1
ATOM 501 O O . ARG A 1 69 ? 6.613 -25.141 -22.219 1 98.5 69 ARG A O 1
ATOM 508 N N . PHE A 1 70 ? 7.348 -24.594 -24.266 1 98.69 70 PHE A N 1
ATOM 509 C CA . PHE A 1 70 ? 7.906 -23.312 -23.891 1 98.69 70 PHE A CA 1
ATOM 510 C C . PHE A 1 70 ? 7.5 -22.234 -24.891 1 98.69 70 PHE A C 1
ATOM 512 O O . PHE A 1 70 ? 7.516 -22.453 -26.094 1 98.69 70 PHE A O 1
ATOM 519 N N . HIS A 1 71 ? 7.062 -21.078 -24.375 1 98.56 71 HIS A N 1
ATOM 520 C CA . HIS A 1 71 ? 6.625 -19.953 -25.203 1 98.56 71 HIS A CA 1
ATOM 521 C C . HIS A 1 71 ? 7.051 -18.625 -24.594 1 98.56 71 HIS A C 1
ATOM 523 O O . HIS A 1 71 ? 7.32 -18.531 -23.406 1 98.56 71 HIS A O 1
ATOM 529 N N . GLN A 1 72 ? 7.355 -17.656 -25.438 1 98.75 72 GLN A N 1
ATOM 530 C CA . GLN A 1 72 ? 7.715 -16.312 -25 1 98.75 72 GLN A CA 1
ATOM 531 C C . GLN A 1 72 ? 6.84 -15.25 -25.672 1 98.75 72 GLN A C 1
ATOM 533 O O . GLN A 1 72 ? 6.465 -15.398 -26.828 1 98.75 72 GLN A O 1
ATOM 538 N N . ILE A 1 73 ? 6.426 -14.227 -24.938 1 98.75 73 ILE A N 1
ATOM 539 C CA . ILE A 1 73 ? 5.602 -13.133 -25.438 1 98.75 73 ILE A CA 1
ATOM 540 C C . ILE A 1 73 ? 6.242 -11.797 -25.078 1 98.75 73 ILE A C 1
ATOM 542 O O . ILE A 1 73 ? 6.594 -11.562 -23.922 1 98.75 73 ILE A O 1
ATOM 546 N N . SER A 1 74 ? 6.469 -10.93 -26.078 1 98.69 74 SER A N 1
ATOM 547 C CA . SER A 1 74 ? 6.922 -9.57 -25.828 1 98.69 74 SER A CA 1
ATOM 548 C C . SER A 1 74 ? 5.746 -8.625 -25.609 1 98.69 74 SER A C 1
ATOM 550 O O . SER A 1 74 ? 4.898 -8.469 -26.5 1 98.69 74 SER A O 1
ATOM 552 N N . ALA A 1 75 ? 5.656 -8.039 -24.391 1 98.5 75 ALA A N 1
ATOM 553 C CA . ALA A 1 75 ? 4.543 -7.145 -24.094 1 98.5 75 ALA A CA 1
ATOM 554 C C . ALA A 1 75 ? 4.91 -6.168 -22.969 1 98.5 75 ALA A C 1
ATOM 556 O O . ALA A 1 75 ? 5.703 -6.5 -22.094 1 98.5 75 ALA A O 1
ATOM 557 N N . ASP A 1 76 ? 4.414 -4.973 -23.078 1 98 76 ASP A N 1
ATOM 558 C CA . ASP A 1 76 ? 4.461 -4 -21.984 1 98 76 ASP A CA 1
ATOM 559 C C . ASP A 1 76 ? 3.209 -4.082 -21.109 1 98 76 ASP A C 1
ATOM 561 O O . ASP A 1 76 ? 2.162 -3.535 -21.469 1 98 76 ASP A O 1
ATOM 565 N N . LEU A 1 77 ? 3.369 -4.629 -19.969 1 98.06 77 LEU A N 1
ATOM 566 C CA . LEU A 1 77 ? 2.225 -4.977 -19.141 1 98.06 77 LEU A CA 1
ATOM 567 C C . LEU A 1 77 ? 1.724 -3.764 -18.359 1 98.06 77 LEU A C 1
ATOM 569 O O . LEU A 1 77 ? 0.769 -3.865 -17.594 1 98.06 77 LEU A O 1
ATOM 573 N N . THR A 1 78 ? 2.389 -2.588 -18.5 1 97.5 78 THR A N 1
ATOM 574 C CA . THR A 1 78 ? 1.875 -1.372 -17.875 1 97.5 78 THR A CA 1
ATOM 575 C C . THR A 1 78 ? 0.621 -0.885 -18.594 1 97.5 78 THR A C 1
ATOM 577 O O . THR A 1 78 ? -0.032 0.059 -18.156 1 97.5 78 THR A O 1
ATOM 580 N N . GLN A 1 79 ? 0.302 -1.537 -19.703 1 96.06 79 GLN A N 1
ATOM 581 C CA . GLN A 1 79 ? -0.925 -1.28 -20.453 1 96.06 79 GLN A CA 1
ATOM 582 C C . GLN A 1 79 ? -1.948 -2.389 -20.219 1 96.06 79 GLN A C 1
ATOM 584 O O . GLN A 1 79 ? -1.646 -3.568 -20.422 1 96.06 79 GLN A O 1
ATOM 589 N N . ASP A 1 80 ? -3.156 -2.008 -19.875 1 95.12 80 ASP A N 1
ATOM 590 C CA . ASP A 1 80 ? -4.172 -2.996 -19.516 1 95.12 80 ASP A CA 1
ATOM 591 C C . ASP A 1 80 ? -4.5 -3.895 -20.703 1 95.12 80 ASP A C 1
ATOM 593 O O . ASP A 1 80 ? -4.672 -5.105 -20.547 1 95.12 80 ASP A O 1
ATOM 597 N N . GLU A 1 81 ? -4.582 -3.379 -21.875 1 97.06 81 GLU A N 1
ATOM 598 C CA . GLU A 1 81 ? -4.91 -4.156 -23.078 1 97.06 81 GLU A CA 1
ATOM 599 C C . GLU A 1 81 ? -3.844 -5.211 -23.359 1 97.06 81 GLU A C 1
ATOM 601 O O . GLU A 1 81 ? -4.152 -6.297 -23.844 1 97.06 81 GLU A O 1
ATOM 606 N N . ALA A 1 82 ? -2.6 -4.871 -23.078 1 98.06 82 ALA A N 1
ATOM 607 C CA . ALA A 1 82 ? -1.506 -5.812 -23.297 1 98.06 82 ALA A CA 1
ATOM 608 C C . ALA A 1 82 ? -1.681 -7.059 -22.422 1 98.06 82 ALA A C 1
ATOM 610 O O . ALA A 1 82 ? -1.401 -8.172 -22.875 1 98.06 82 ALA A O 1
ATOM 611 N N . ALA A 1 83 ? -2.123 -6.887 -21.219 1 98.25 83 ALA A N 1
ATOM 612 C CA . ALA A 1 83 ? -2.336 -8.008 -20.312 1 98.25 83 ALA A CA 1
ATOM 613 C C . ALA A 1 83 ? -3.402 -8.961 -20.844 1 98.25 83 ALA A C 1
ATOM 615 O O . ALA A 1 83 ? -3.225 -10.18 -20.828 1 98.25 83 ALA A O 1
ATOM 616 N N . SER A 1 84 ? -4.484 -8.383 -21.312 1 97.19 84 SER A N 1
ATOM 617 C CA . SER A 1 84 ? -5.555 -9.195 -21.875 1 97.19 84 SER A CA 1
ATOM 618 C C . SER A 1 84 ? -5.07 -9.961 -23.109 1 97.19 84 SER A C 1
ATOM 620 O O . SER A 1 84 ? -5.426 -11.133 -23.297 1 97.19 84 SER A O 1
ATOM 622 N N . THR A 1 85 ? -4.301 -9.312 -23.922 1 98.25 85 THR A N 1
ATOM 623 C CA . THR A 1 85 ? -3.764 -9.938 -25.125 1 98.25 85 THR A CA 1
ATOM 624 C C . THR A 1 85 ? -2.818 -11.078 -24.766 1 98.25 85 THR A C 1
ATOM 626 O O . THR A 1 85 ? -2.832 -12.125 -25.422 1 98.25 85 THR A O 1
ATOM 629 N N . VAL A 1 86 ? -1.999 -10.867 -23.75 1 98.69 86 VAL A N 1
ATOM 630 C CA . VAL A 1 86 ? -1.064 -11.891 -23.312 1 98.69 86 VAL A CA 1
ATOM 631 C C . VAL A 1 86 ? -1.835 -13.125 -22.844 1 98.69 86 VAL A C 1
ATOM 633 O O . VAL A 1 86 ? -1.518 -14.25 -23.25 1 98.69 86 VAL A O 1
ATOM 636 N N . ILE A 1 87 ? -2.846 -12.938 -22.047 1 98.25 87 ILE A N 1
ATOM 637 C CA . ILE A 1 87 ? -3.615 -14.062 -21.516 1 98.25 87 ILE A CA 1
ATOM 638 C C . ILE A 1 87 ? -4.328 -14.773 -22.672 1 98.25 87 ILE A C 1
ATOM 640 O O . ILE A 1 87 ? -4.391 -16 -22.703 1 98.25 87 ILE A O 1
ATOM 644 N N . ALA A 1 88 ? -4.859 -14.016 -23.594 1 97.5 88 ALA A N 1
ATOM 645 C CA . ALA A 1 88 ? -5.516 -14.609 -24.766 1 97.5 88 ALA A CA 1
ATOM 646 C C . ALA A 1 88 ? -4.539 -15.461 -25.562 1 97.5 88 ALA A C 1
ATOM 648 O O . ALA A 1 88 ? -4.875 -16.578 -26 1 97.5 88 ALA A O 1
ATOM 649 N N . GLU A 1 89 ? -3.373 -14.953 -25.797 1 98.5 89 GLU A N 1
ATOM 650 C CA . GLU A 1 89 ? -2.361 -15.68 -26.562 1 98.5 89 GLU A CA 1
ATOM 651 C C . GLU A 1 89 ? -1.957 -16.969 -25.844 1 98.5 89 GLU A C 1
ATOM 653 O O . GLU A 1 89 ? -1.831 -18.016 -26.469 1 98.5 89 GLU A O 1
ATOM 658 N N . VAL A 1 90 ? -1.722 -16.891 -24.562 1 98.44 90 VAL A N 1
ATOM 659 C CA . VAL A 1 90 ? -1.352 -18.062 -23.797 1 98.44 90 VAL A CA 1
ATOM 660 C C . VAL A 1 90 ? -2.49 -19.094 -23.828 1 98.44 90 VAL A C 1
ATOM 662 O O . VAL A 1 90 ? -2.252 -20.297 -23.922 1 98.44 90 VAL A O 1
ATOM 665 N N . THR A 1 91 ? -3.707 -18.594 -23.719 1 97.06 91 THR A N 1
ATOM 666 C CA . THR A 1 91 ? -4.875 -19.469 -23.734 1 97.06 91 THR A CA 1
ATOM 667 C C . THR A 1 91 ? -4.969 -20.203 -25.062 1 97.06 91 THR A C 1
ATOM 669 O O . THR A 1 91 ? -5.242 -21.406 -25.094 1 97.06 91 THR A O 1
ATOM 672 N N . ALA A 1 92 ? -4.742 -19.5 -26.141 1 96.94 92 ALA A N 1
ATOM 673 C CA . ALA A 1 92 ? -4.75 -20.125 -27.453 1 96.94 92 ALA A CA 1
ATOM 674 C C . ALA A 1 92 ? -3.613 -21.141 -27.594 1 96.94 92 ALA A C 1
ATOM 676 O O . ALA A 1 92 ? -3.822 -22.25 -28.078 1 96.94 92 ALA A O 1
ATOM 677 N N . TRP A 1 93 ? -2.461 -20.766 -27.156 1 97.94 93 TRP A N 1
ATOM 678 C CA . TRP A 1 93 ? -1.266 -21.594 -27.266 1 97.94 93 TRP A CA 1
ATOM 679 C C . TRP A 1 93 ? -1.415 -22.859 -26.422 1 97.94 93 TRP A C 1
ATOM 681 O O . TRP A 1 93 ? -0.958 -23.938 -26.828 1 97.94 93 TRP A O 1
ATOM 691 N N . ASN A 1 94 ? -2.053 -22.719 -25.297 1 96.06 94 ASN A N 1
ATOM 692 C CA . ASN A 1 94 ? -2.156 -23.781 -24.312 1 96.06 94 ASN A CA 1
ATOM 693 C C . ASN A 1 94 ? -3.459 -24.562 -24.469 1 96.06 94 ASN A C 1
ATOM 695 O O . ASN A 1 94 ? -3.688 -25.547 -23.75 1 96.06 94 ASN A O 1
ATOM 699 N N . SER A 1 95 ? -4.461 -24.156 -25.344 1 93.88 95 SER A N 1
ATOM 700 C CA . SER A 1 95 ? -5.816 -24.688 -25.438 1 93.88 95 SER A CA 1
ATOM 701 C C . SER A 1 95 ? -6.555 -24.594 -24.109 1 93.88 95 SER A C 1
ATOM 703 O O . SER A 1 95 ? -7.184 -25.562 -23.672 1 93.88 95 SER A O 1
ATOM 705 N N . GLY A 1 96 ? -6.352 -23.516 -23.5 1 94 96 GLY A N 1
ATOM 706 C CA . GLY A 1 96 ? -6.898 -23.172 -22.203 1 94 96 GLY A CA 1
ATOM 707 C C . GLY A 1 96 ? -6.059 -22.156 -21.469 1 94 96 GLY A C 1
ATOM 708 O O . GLY A 1 96 ? -4.891 -21.938 -21.797 1 94 96 GLY A O 1
ATOM 709 N N . PRO A 1 97 ? -6.695 -21.516 -20.484 1 95.94 97 PRO A N 1
ATOM 710 C CA . PRO A 1 97 ? -5.906 -20.547 -19.719 1 95.94 97 PRO A CA 1
ATOM 711 C C . PRO A 1 97 ? -4.773 -21.203 -18.938 1 95.94 97 PRO A C 1
ATOM 713 O O . PRO A 1 97 ? -4.812 -22.406 -18.672 1 95.94 97 PRO A O 1
ATOM 716 N N . PRO A 1 98 ? -3.721 -20.438 -18.609 1 97.75 98 PRO A N 1
ATOM 717 C CA . PRO A 1 98 ? -2.666 -21.031 -17.781 1 97.75 98 PRO A CA 1
ATOM 718 C C . PRO A 1 98 ? -3.176 -21.469 -16.406 1 97.75 98 PRO A C 1
ATOM 720 O O . PRO A 1 98 ? -4.164 -20.938 -15.906 1 97.75 98 PRO A O 1
ATOM 723 N N . ASP A 1 99 ? -2.502 -22.438 -15.82 1 97.44 99 ASP A N 1
ATOM 724 C CA . ASP A 1 99 ? -2.883 -22.969 -14.516 1 97.44 99 ASP A CA 1
ATOM 725 C C . ASP A 1 99 ? -2.379 -22.062 -13.391 1 97.44 99 ASP A C 1
ATOM 727 O O . ASP A 1 99 ? -3.014 -21.953 -12.344 1 97.44 99 ASP A O 1
ATOM 731 N N . ILE A 1 100 ? -1.212 -21.516 -13.625 1 98.62 100 ILE A N 1
ATOM 732 C CA . ILE A 1 100 ? -0.525 -20.688 -12.641 1 98.62 100 ILE A CA 1
ATOM 733 C C . ILE A 1 100 ? -0.027 -19.406 -13.297 1 98.62 100 ILE A C 1
ATOM 735 O O . ILE A 1 100 ? 0.498 -19.438 -14.414 1 98.62 100 ILE A O 1
ATOM 739 N N . VAL A 1 101 ? -0.263 -18.297 -12.688 1 98.88 101 VAL A N 1
ATOM 740 C CA . VAL A 1 101 ? 0.311 -17.016 -13.086 1 98.88 101 VAL A CA 1
ATOM 741 C C . VAL A 1 101 ? 1.192 -16.469 -11.961 1 98.88 101 VAL A C 1
ATOM 743 O O . VAL A 1 101 ? 0.728 -16.281 -10.836 1 98.88 101 VAL A O 1
ATOM 746 N N . TRP A 1 102 ? 2.453 -16.312 -12.25 1 98.94 102 TRP A N 1
ATOM 747 C CA . TRP A 1 102 ? 3.408 -15.75 -11.305 1 98.94 102 TRP A CA 1
ATOM 748 C C . TRP A 1 102 ? 3.906 -14.391 -11.773 1 98.94 102 TRP A C 1
ATOM 750 O O . TRP A 1 102 ? 4.641 -14.297 -12.766 1 98.94 102 TRP A O 1
ATOM 760 N N . CYS A 1 103 ? 3.547 -13.359 -11.07 1 98.88 103 CYS A N 1
ATOM 761 C CA . CYS A 1 103 ? 3.881 -11.992 -11.422 1 98.88 103 CYS A CA 1
ATOM 762 C C . CYS A 1 103 ? 5.219 -11.578 -10.82 1 98.88 103 CYS A C 1
ATOM 764 O O . CYS A 1 103 ? 5.289 -11.219 -9.648 1 98.88 103 CYS A O 1
ATOM 766 N N . CYS A 1 104 ? 6.23 -11.531 -11.672 1 98.38 104 CYS A N 1
ATOM 767 C CA . CYS A 1 104 ? 7.566 -11.195 -11.195 1 98.38 104 CYS A CA 1
ATOM 768 C C . CYS A 1 104 ? 8.055 -9.883 -11.812 1 98.38 104 CYS A C 1
ATOM 770 O O . CYS A 1 104 ? 9.148 -9.414 -11.492 1 98.38 104 CYS A O 1
ATOM 772 N N . ALA A 1 105 ? 7.262 -9.336 -12.703 1 94.56 105 ALA A N 1
ATOM 773 C CA . ALA A 1 105 ? 7.66 -8.078 -13.328 1 94.56 105 ALA A CA 1
ATOM 774 C C . ALA A 1 105 ? 7.711 -6.941 -12.312 1 94.56 105 ALA A C 1
ATOM 776 O O . ALA A 1 105 ? 6.848 -6.852 -11.438 1 94.56 105 ALA A O 1
ATOM 777 N N . GLY A 1 106 ? 8.711 -6.094 -12.391 1 94.12 106 GLY A N 1
ATOM 778 C CA . GLY A 1 106 ? 8.867 -4.941 -11.516 1 94.12 106 GLY A CA 1
ATOM 779 C C . GLY A 1 106 ? 10.266 -4.359 -11.539 1 94.12 106 GLY A C 1
ATOM 780 O O . GLY A 1 106 ? 11.172 -4.934 -12.141 1 94.12 106 GLY A O 1
ATOM 781 N N . SER A 1 107 ? 10.406 -3.178 -10.977 1 94.56 107 SER A N 1
ATOM 782 C CA . SER A 1 107 ? 11.688 -2.488 -10.867 1 94.56 107 SER A CA 1
ATOM 783 C C . SER A 1 107 ? 11.68 -1.49 -9.719 1 94.56 107 SER A C 1
ATOM 785 O O . SER A 1 107 ? 10.625 -1.053 -9.273 1 94.56 107 SER A O 1
ATOM 787 N N . SER A 1 108 ? 12.828 -1.246 -9.234 1 96.94 108 SER A N 1
ATOM 788 C CA . SER A 1 108 ? 12.961 -0.281 -8.148 1 96.94 108 SER A CA 1
ATOM 789 C C . SER A 1 108 ? 13.805 0.92 -8.57 1 96.94 108 SER A C 1
ATOM 791 O O . SER A 1 108 ? 14.797 0.769 -9.281 1 96.94 108 SER A O 1
ATOM 793 N N . HIS A 1 109 ? 13.344 2.078 -8.242 1 96.62 109 HIS A N 1
ATOM 794 C CA . HIS A 1 109 ? 14.062 3.336 -8.406 1 96.62 109 HIS A CA 1
ATOM 795 C C . HIS A 1 109 ? 14.281 4.031 -7.066 1 96.62 109 HIS A C 1
ATOM 797 O O . HIS A 1 109 ? 13.555 4.961 -6.719 1 96.62 109 HIS A O 1
ATOM 803 N N . PRO A 1 110 ? 15.312 3.605 -6.352 1 97.75 110 PRO A N 1
ATOM 804 C CA . PRO A 1 110 ? 15.531 4.137 -5.004 1 97.75 110 PRO A CA 1
ATOM 805 C C . PRO A 1 110 ? 16.172 5.523 -5.016 1 97.75 110 PRO A C 1
ATOM 807 O O . PRO A 1 110 ? 17.359 5.66 -5.359 1 97.75 110 PRO A O 1
ATOM 810 N N . THR A 1 111 ? 15.445 6.531 -4.715 1 97.5 111 THR A N 1
ATOM 811 C CA . THR A 1 111 ? 15.898 7.91 -4.57 1 97.5 111 THR A CA 1
ATOM 812 C C . THR A 1 111 ? 15.203 8.586 -3.396 1 97.5 111 THR A C 1
ATOM 814 O O . THR A 1 111 ? 14.109 8.172 -2.99 1 97.5 111 THR A O 1
ATOM 817 N N . ILE A 1 112 ? 15.852 9.586 -2.83 1 96.88 112 ILE A N 1
ATOM 818 C CA . ILE A 1 112 ? 15.266 10.398 -1.77 1 96.88 112 ILE A CA 1
ATOM 819 C C . ILE A 1 112 ? 14.023 11.109 -2.295 1 96.88 112 ILE A C 1
ATOM 821 O O . ILE A 1 112 ? 14.016 11.625 -3.414 1 96.88 112 ILE A O 1
ATOM 825 N N . PHE A 1 113 ? 13.008 11.242 -1.476 1 97.81 113 PHE A N 1
ATOM 826 C CA . PHE A 1 113 ? 11.68 11.711 -1.862 1 97.81 113 PHE A CA 1
ATOM 827 C C . PHE A 1 113 ? 11.75 13.086 -2.51 1 97.81 113 PHE A C 1
ATOM 829 O O . PHE A 1 113 ? 11.195 13.305 -3.588 1 97.81 113 PHE A O 1
ATOM 836 N N . LEU A 1 114 ? 12.477 13.969 -1.969 1 94.69 114 LEU A N 1
ATOM 837 C CA . LEU A 1 114 ? 12.555 15.352 -2.434 1 94.69 114 LEU A CA 1
ATOM 838 C C . LEU A 1 114 ? 13.305 15.438 -3.762 1 94.69 114 LEU A C 1
ATOM 840 O O . LEU A 1 114 ? 13.055 16.344 -4.562 1 94.69 114 LEU A O 1
ATOM 844 N N . ASP A 1 115 ? 14.109 14.453 -3.996 1 93.56 115 ASP A N 1
ATOM 845 C CA . ASP A 1 115 ? 14.961 14.477 -5.18 1 93.56 115 ASP A CA 1
ATOM 846 C C . ASP A 1 115 ? 14.359 13.648 -6.309 1 93.56 115 ASP A C 1
ATOM 848 O O . ASP A 1 115 ? 14.953 13.516 -7.379 1 93.56 115 ASP A O 1
ATOM 852 N N . THR A 1 116 ? 13.234 13.125 -6.062 1 96.5 116 THR A N 1
ATOM 853 C CA . THR A 1 116 ? 12.586 12.273 -7.059 1 96.5 116 THR A CA 1
ATOM 854 C C . THR A 1 116 ? 11.648 13.094 -7.941 1 96.5 116 THR A C 1
ATOM 856 O O . THR A 1 116 ? 10.789 13.82 -7.441 1 96.5 116 THR A O 1
ATOM 859 N N . GLU A 1 117 ? 11.805 12.938 -9.211 1 96.38 117 GLU A N 1
ATOM 860 C CA . GLU A 1 117 ? 10.867 13.586 -10.133 1 96.38 117 GLU A CA 1
ATOM 861 C C . GLU A 1 117 ? 9.5 12.906 -10.094 1 96.38 117 GLU A C 1
ATOM 863 O O . GLU A 1 117 ? 9.414 11.68 -10.008 1 96.38 117 GLU A O 1
ATOM 868 N N . PRO A 1 118 ? 8.438 13.664 -10.172 1 96.69 118 PRO A N 1
ATOM 869 C CA . PRO A 1 118 ? 7.082 13.109 -10.086 1 96.69 118 PRO A CA 1
ATOM 870 C C . PRO A 1 118 ? 6.852 11.977 -11.086 1 96.69 118 PRO A C 1
ATOM 872 O O . PRO A 1 118 ? 6.176 10.992 -10.758 1 96.69 118 PRO A O 1
ATOM 875 N N . VAL A 1 119 ? 7.441 12.102 -12.219 1 97 119 VAL A N 1
ATOM 876 C CA . VAL A 1 119 ? 7.234 11.102 -13.266 1 97 119 VAL A CA 1
ATOM 877 C C . VAL A 1 119 ? 7.762 9.75 -12.797 1 97 119 VAL A C 1
ATOM 879 O O . VAL A 1 119 ? 7.219 8.703 -13.156 1 97 119 VAL A O 1
ATOM 882 N N . GLN A 1 120 ? 8.758 9.727 -11.961 1 97.69 120 GLN A N 1
ATOM 883 C CA . GLN A 1 120 ? 9.344 8.484 -11.469 1 97.69 120 GLN A CA 1
ATOM 884 C C . GLN A 1 120 ? 8.391 7.773 -10.5 1 97.69 120 GLN A C 1
ATOM 886 O O . GLN A 1 120 ? 8.344 6.543 -10.469 1 97.69 120 GLN A O 1
ATOM 891 N N . PHE A 1 121 ? 7.645 8.555 -9.703 1 98.56 121 PHE A N 1
ATOM 892 C CA . PHE A 1 121 ? 6.648 7.941 -8.836 1 98.56 121 PHE A CA 1
ATOM 893 C C . PHE A 1 121 ? 5.605 7.188 -9.648 1 98.56 121 PHE A C 1
ATOM 895 O O . PHE A 1 121 ? 5.246 6.055 -9.312 1 98.56 121 PHE A O 1
ATOM 902 N N . ARG A 1 122 ? 5.148 7.777 -10.695 1 98.12 122 ARG A N 1
ATOM 903 C CA . ARG A 1 122 ? 4.156 7.156 -11.562 1 98.12 122 ARG A CA 1
ATOM 904 C C . ARG A 1 122 ? 4.723 5.914 -12.242 1 98.12 122 ARG A C 1
ATOM 906 O O . ARG A 1 122 ? 4.055 4.879 -12.312 1 98.12 122 ARG A O 1
ATOM 913 N N . SER A 1 123 ? 5.93 6.07 -12.727 1 98.06 123 SER A N 1
ATOM 914 C CA . SER A 1 123 ? 6.57 4.953 -13.414 1 98.06 123 SER A CA 1
ATOM 915 C C . SER A 1 123 ? 6.707 3.744 -12.492 1 98.06 123 SER A C 1
ATOM 917 O O . SER A 1 123 ? 6.5 2.605 -12.914 1 98.06 123 SER A O 1
ATOM 919 N N . GLN A 1 124 ? 7.027 3.957 -11.266 1 98.56 124 GLN A N 1
ATOM 920 C CA . GLN A 1 124 ? 7.18 2.875 -10.297 1 98.56 124 GLN A CA 1
ATOM 921 C C . GLN A 1 124 ? 5.84 2.207 -10 1 98.56 124 GLN A C 1
ATOM 923 O O . GLN A 1 124 ? 5.758 0.981 -9.906 1 98.56 124 GLN A O 1
ATOM 928 N N . MET A 1 125 ? 4.785 3.002 -9.867 1 98.81 125 MET A N 1
ATOM 929 C CA . MET A 1 125 ? 3.455 2.439 -9.648 1 98.81 125 MET A CA 1
ATOM 930 C C . MET A 1 125 ? 2.994 1.639 -10.859 1 98.81 125 MET A C 1
ATOM 932 O O . MET A 1 125 ? 2.416 0.561 -10.711 1 98.81 125 MET A O 1
ATOM 936 N N . ASP A 1 126 ? 3.291 2.121 -12.031 1 98.38 126 ASP A N 1
ATOM 937 C CA . ASP A 1 126 ? 2.924 1.436 -13.266 1 98.38 126 ASP A CA 1
ATOM 938 C C . ASP A 1 126 ? 3.646 0.096 -13.383 1 98.38 126 ASP A C 1
ATOM 940 O O . ASP A 1 126 ? 3.02 -0.932 -13.656 1 98.38 126 ASP A O 1
ATOM 944 N N . SER A 1 127 ? 4.887 0.108 -13.156 1 97.94 127 SER A N 1
ATOM 945 C CA . SER A 1 127 ? 5.73 -1.055 -13.406 1 97.94 127 SER A CA 1
ATOM 946 C C . SER A 1 127 ? 5.512 -2.133 -12.352 1 97.94 127 SER A C 1
ATOM 948 O O . SER A 1 127 ? 5.598 -3.326 -12.648 1 97.94 127 SER A O 1
ATOM 950 N N . ASN A 1 128 ? 5.27 -1.71 -11.156 1 98.69 128 ASN A N 1
ATOM 951 C CA . ASN A 1 128 ? 5.215 -2.672 -10.062 1 98.69 128 ASN A CA 1
ATOM 952 C C . ASN A 1 128 ? 3.777 -3.064 -9.734 1 98.69 128 ASN A C 1
ATOM 954 O O . ASN A 1 128 ? 3.467 -4.25 -9.609 1 98.69 128 ASN A O 1
ATOM 958 N N . TYR A 1 129 ? 2.914 -2.119 -9.633 1 98.88 129 TYR A N 1
ATOM 959 C CA . TYR A 1 129 ? 1.559 -2.385 -9.164 1 98.88 129 TYR A CA 1
ATOM 960 C C . TYR A 1 129 ? 0.616 -2.645 -10.328 1 98.88 129 TYR A C 1
ATOM 962 O O . TYR A 1 129 ? 0.003 -3.711 -10.414 1 98.88 129 TYR A O 1
ATOM 970 N N . PHE A 1 130 ? 0.533 -1.707 -11.266 1 98.81 130 PHE A N 1
ATOM 971 C CA . PHE A 1 130 ? -0.479 -1.802 -12.312 1 98.81 130 PHE A CA 1
ATOM 972 C C . PHE A 1 130 ? -0.164 -2.945 -13.273 1 98.81 130 PHE A C 1
ATOM 974 O O . PHE A 1 130 ? -1.069 -3.645 -13.734 1 98.81 130 PHE A O 1
ATOM 981 N N . SER A 1 131 ? 1.107 -3.111 -13.609 1 98.75 131 SER A N 1
ATOM 982 C CA . SER A 1 131 ? 1.468 -4.246 -14.453 1 98.75 131 SER A CA 1
ATOM 983 C C . SER A 1 131 ? 0.974 -5.559 -13.859 1 98.75 131 SER A C 1
ATOM 985 O O . SER A 1 131 ? 0.44 -6.406 -14.578 1 98.75 131 SER A O 1
ATOM 987 N N . THR A 1 132 ? 1.126 -5.699 -12.555 1 98.81 132 THR A N 1
ATOM 988 C CA . THR A 1 132 ? 0.689 -6.895 -11.836 1 98.81 132 THR A CA 1
ATOM 989 C C . THR A 1 132 ? -0.833 -6.953 -11.758 1 98.81 132 THR A C 1
ATOM 991 O O . THR A 1 132 ? -1.433 -8.008 -11.992 1 98.81 132 THR A O 1
ATOM 994 N N . LEU A 1 133 ? -1.446 -5.855 -11.469 1 98.88 133 LEU A N 1
ATOM 995 C CA . LEU A 1 133 ? -2.898 -5.777 -11.367 1 98.88 133 LEU A CA 1
ATOM 996 C C . LEU A 1 133 ? -3.562 -6.191 -12.672 1 98.88 133 LEU A C 1
ATOM 998 O O . LEU A 1 133 ? -4.52 -6.969 -12.672 1 98.88 133 LEU A O 1
ATOM 1002 N N . TYR A 1 134 ? -3.051 -5.715 -13.742 1 98.69 134 TYR A N 1
ATOM 1003 C CA . TYR A 1 134 ? -3.672 -5.957 -15.039 1 98.69 134 TYR A CA 1
ATOM 1004 C C . TYR A 1 134 ? -3.58 -7.426 -15.43 1 98.69 134 TYR A C 1
ATOM 1006 O O . TYR A 1 134 ? -4.559 -8.016 -15.898 1 98.69 134 TYR A O 1
ATOM 1014 N N . ILE A 1 135 ? -2.422 -7.996 -15.227 1 98.69 135 ILE A N 1
ATOM 1015 C CA . ILE A 1 135 ? -2.275 -9.406 -15.586 1 98.69 135 ILE A CA 1
ATOM 1016 C C . ILE A 1 135 ? -3.125 -10.266 -14.648 1 98.69 135 ILE A C 1
ATOM 1018 O O . ILE A 1 135 ? -3.715 -11.258 -15.07 1 98.69 135 ILE A O 1
ATOM 1022 N N . ALA A 1 136 ? -3.164 -9.938 -13.375 1 98.69 136 ALA A N 1
ATOM 1023 C CA . ALA A 1 136 ? -4.016 -10.648 -12.422 1 98.69 136 ALA A CA 1
ATOM 1024 C C . ALA A 1 136 ? -5.484 -10.555 -12.828 1 98.69 136 ALA A C 1
ATOM 1026 O O . ALA A 1 136 ? -6.211 -11.547 -12.781 1 98.69 136 ALA A O 1
ATOM 1027 N N . HIS A 1 137 ? -5.902 -9.375 -13.211 1 98.31 137 HIS A N 1
ATOM 1028 C CA . HIS A 1 137 ? -7.281 -9.141 -13.633 1 98.31 137 HIS A CA 1
ATOM 1029 C C . HIS A 1 137 ? -7.633 -9.977 -14.852 1 98.31 137 HIS A C 1
ATOM 1031 O O . HIS A 1 137 ? -8.672 -10.641 -14.875 1 98.31 137 HIS A O 1
ATOM 1037 N N . ALA A 1 138 ? -6.766 -9.961 -15.828 1 97.69 138 ALA A N 1
ATOM 1038 C CA . ALA A 1 138 ? -6.984 -10.727 -17.047 1 97.69 138 ALA A CA 1
ATOM 1039 C C . ALA A 1 138 ? -6.992 -12.227 -16.766 1 97.69 138 ALA A C 1
ATOM 1041 O O . ALA A 1 138 ? -7.824 -12.961 -17.297 1 97.69 138 ALA A O 1
ATOM 1042 N N . ALA A 1 139 ? -6.098 -12.688 -15.945 1 97.81 139 ALA A N 1
ATOM 1043 C CA . ALA A 1 139 ? -6.012 -14.102 -15.609 1 97.81 139 ALA A CA 1
ATOM 1044 C C . ALA A 1 139 ? -7.27 -14.57 -14.883 1 97.81 139 ALA A C 1
ATOM 1046 O O . ALA A 1 139 ? -7.844 -15.609 -15.227 1 97.81 139 ALA A O 1
ATOM 1047 N N . LEU A 1 140 ? -7.676 -13.82 -13.891 1 96.94 140 LEU A N 1
ATOM 1048 C CA . LEU A 1 140 ? -8.859 -14.203 -13.117 1 96.94 140 LEU A CA 1
ATOM 1049 C C . LEU A 1 140 ? -10.102 -14.227 -14 1 96.94 140 LEU A C 1
ATOM 1051 O O . LEU A 1 140 ? -10.945 -15.109 -13.859 1 96.94 140 LEU A O 1
ATOM 1055 N N . ARG A 1 141 ? -10.188 -13.273 -14.906 1 94.75 141 ARG A N 1
ATOM 1056 C CA . ARG A 1 141 ? -11.312 -13.266 -15.836 1 94.75 141 ARG A CA 1
ATOM 1057 C C . ARG A 1 141 ? -11.297 -14.508 -16.719 1 94.75 141 ARG A C 1
ATOM 1059 O O . ARG A 1 141 ? -12.344 -15.109 -16.953 1 94.75 141 ARG A O 1
ATOM 1066 N N . ALA A 1 142 ? -10.141 -14.852 -17.172 1 95.12 142 ALA A N 1
ATOM 1067 C CA . ALA A 1 142 ? -10.008 -16.031 -18.016 1 95.12 142 ALA A CA 1
ATOM 1068 C C . ALA A 1 142 ? -10.336 -17.297 -17.234 1 95.12 142 ALA A C 1
ATOM 1070 O O . ALA A 1 142 ? -10.914 -18.25 -17.781 1 95.12 142 ALA A O 1
ATOM 1071 N N . TRP A 1 143 ? -9.961 -17.344 -15.984 1 95.19 143 TRP A N 1
ATOM 1072 C CA . TRP A 1 143 ? -10.156 -18.516 -15.141 1 95.19 143 TRP A CA 1
ATOM 1073 C C . TRP A 1 143 ? -11.633 -18.703 -14.789 1 95.19 143 TRP A C 1
ATOM 1075 O O . TRP A 1 143 ? -12.117 -19.828 -14.688 1 95.19 143 TRP A O 1
ATOM 1085 N N . LEU A 1 144 ? -12.273 -17.562 -14.562 1 89.06 144 LEU A N 1
ATOM 1086 C CA . LEU A 1 144 ? -13.602 -17.625 -13.945 1 89.06 144 LEU A CA 1
ATOM 1087 C C . LEU A 1 144 ? -14.695 -17.422 -14.984 1 89.06 144 LEU A C 1
ATOM 1089 O O . LEU A 1 144 ? -15.875 -17.375 -14.648 1 89.06 144 LEU A O 1
ATOM 1093 N N . LYS A 1 145 ? -14.312 -17.203 -16.188 1 76.06 145 LYS A N 1
ATOM 1094 C CA . LYS A 1 145 ? -15.266 -17.188 -17.297 1 76.06 145 LYS A CA 1
ATOM 1095 C C . LYS A 1 145 ? -15.961 -18.547 -17.438 1 76.06 145 LYS A C 1
ATOM 1097 O O . LYS A 1 145 ? -15.32 -19.594 -17.328 1 76.06 145 LYS A O 1
ATOM 1102 N N . PRO A 1 146 ? -17.266 -18.359 -17.781 1 66.06 146 PRO A N 1
ATOM 1103 C CA . PRO A 1 146 ? -18.016 -19.609 -17.906 1 66.06 146 PRO A CA 1
ATOM 1104 C C . PRO A 1 146 ? -17.422 -20.562 -18.938 1 66.06 146 PRO A C 1
ATOM 1106 O O . PRO A 1 146 ? -17.422 -21.781 -18.719 1 66.06 146 PRO A O 1
ATOM 1109 N N . GLU A 1 147 ? -17.062 -19.969 -20.109 1 64.06 147 GLU A N 1
ATOM 1110 C CA . GLU A 1 147 ? -16.531 -20.812 -21.156 1 64.06 147 GLU A CA 1
ATOM 1111 C C . GLU A 1 147 ? -15.312 -21.609 -20.672 1 64.06 147 GLU A C 1
ATOM 1113 O O . GLU A 1 147 ? -15.023 -22.688 -21.172 1 64.06 147 GLU A O 1
ATOM 1118 N N . ASN A 1 148 ? -14.688 -21.062 -19.75 1 54.81 148 ASN A N 1
ATOM 1119 C CA . ASN A 1 148 ? -13.477 -21.688 -19.219 1 54.81 148 ASN A CA 1
ATOM 1120 C C . ASN A 1 148 ? -13.766 -22.516 -17.984 1 54.81 148 ASN A C 1
ATOM 1122 O O . ASN A 1 148 ? -12.875 -23.188 -17.453 1 54.81 148 ASN A O 1
ATOM 1126 N N . LEU A 1 149 ? -14.984 -22.25 -17.5 1 56.66 149 LEU A N 1
ATOM 1127 C CA . LEU A 1 149 ? -15.453 -23.047 -16.375 1 56.66 149 LEU A CA 1
ATOM 1128 C C . LEU A 1 149 ? -16.031 -24.391 -16.844 1 56.66 149 LEU A C 1
ATOM 1130 O O . LEU A 1 149 ? -16.016 -25.375 -16.109 1 56.66 149 LEU A O 1
ATOM 1134 N N . GLY A 1 150 ? -16.812 -24.344 -18.078 1 51.56 150 GLY A N 1
ATOM 1135 C CA . GLY A 1 150 ? -17.469 -25.5 -18.688 1 51.56 150 GLY A CA 1
ATOM 1136 C C . GLY A 1 150 ? -16.5 -26.516 -19.234 1 51.56 150 GLY A C 1
ATOM 1137 O O . GLY A 1 150 ? -16.906 -27.594 -19.688 1 51.56 150 GLY A O 1
ATOM 1138 N N . MET A 1 151 ? -15.422 -26.062 -19.703 1 46.31 151 MET A N 1
ATOM 1139 C CA . MET A 1 151 ? -14.617 -27.109 -20.344 1 46.31 151 MET A CA 1
ATOM 1140 C C . MET A 1 151 ? -14.586 -28.375 -19.5 1 46.31 151 MET A C 1
ATOM 1142 O O . MET A 1 151 ? -14.164 -29.422 -19.969 1 46.31 151 MET A O 1
ATOM 1146 N N . LYS A 1 152 ? -14.188 -28.375 -18.422 1 43.91 152 LYS A N 1
ATOM 1147 C CA . LYS A 1 152 ? -14.133 -29.734 -17.875 1 43.91 152 LYS A CA 1
ATOM 1148 C C . LYS A 1 152 ? -15.469 -30.125 -17.25 1 43.91 152 LYS A C 1
ATOM 1150 O O . LYS A 1 152 ? -15.68 -29.922 -16.047 1 43.91 152 LYS A O 1
ATOM 1155 N N . GLU A 1 153 ? -16.547 -29.75 -17.984 1 39.12 153 GLU A N 1
ATOM 1156 C CA . GLU A 1 153 ? -17.797 -30.359 -17.531 1 39.12 153 GLU A CA 1
ATOM 1157 C C . GLU A 1 153 ? -17.625 -31.859 -17.312 1 39.12 153 GLU A C 1
ATOM 1159 O O . GLU A 1 153 ? -18.625 -32.594 -17.203 1 39.12 153 GLU A O 1
ATOM 1164 N N . ASP A 1 154 ? -16.672 -32.5 -17.703 1 36.06 154 ASP A N 1
ATOM 1165 C CA . ASP A 1 154 ? -16.875 -33.844 -17.234 1 36.06 154 ASP A CA 1
ATOM 1166 C C . ASP A 1 154 ? -17.141 -33.875 -15.727 1 36.06 154 ASP A C 1
ATOM 1168 O O . ASP A 1 154 ? -16.359 -33.312 -14.945 1 36.06 154 ASP A O 1
ATOM 1172 N N . SER A 1 155 ? -18.359 -34.031 -15.227 1 41.59 155 SER A N 1
ATOM 1173 C CA . SER A 1 155 ? -19.016 -34.156 -13.922 1 41.59 155 SER A CA 1
ATOM 1174 C C . SER A 1 155 ? -18.047 -34.656 -12.852 1 41.59 155 SER A C 1
ATOM 1176 O O . SER A 1 155 ? -18.297 -34.5 -11.656 1 41.59 155 SER A O 1
ATOM 1178 N N . THR A 1 156 ? -17.297 -35.688 -13.039 1 42.66 156 THR A N 1
ATOM 1179 C CA . THR A 1 156 ? -16.547 -36.406 -12.023 1 42.66 156 THR A CA 1
ATOM 1180 C C . THR A 1 156 ? -15.297 -35.625 -11.617 1 42.66 156 THR A C 1
ATOM 1182 O O . THR A 1 156 ? -14.578 -36.031 -10.703 1 42.66 156 THR A O 1
ATOM 1185 N N . SER A 1 157 ? -14.75 -34.656 -12.422 1 47.34 157 SER A N 1
ATOM 1186 C CA . SER A 1 157 ? -13.406 -34.125 -12.242 1 47.34 157 SER A CA 1
ATOM 1187 C C . SER A 1 157 ? -13.414 -32.906 -11.336 1 47.34 157 SER A C 1
ATOM 1189 O O . SER A 1 157 ? -14.336 -32.094 -11.383 1 47.34 157 SER A O 1
ATOM 1191 N N . ALA A 1 158 ? -12.641 -32.969 -10.266 1 54.69 158 ALA A N 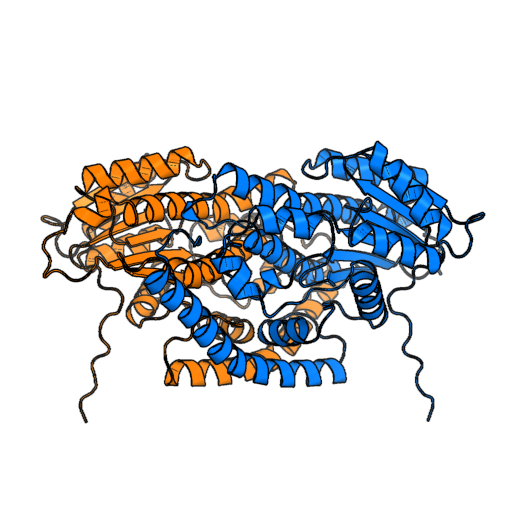1
ATOM 1192 C CA . ALA A 1 158 ? -12.375 -31.953 -9.266 1 54.69 158 ALA A CA 1
ATOM 1193 C C . ALA A 1 158 ? -12.227 -30.578 -9.922 1 54.69 158 ALA A C 1
ATOM 1195 O O . ALA A 1 158 ? -11.656 -30.453 -11.008 1 54.69 158 ALA A O 1
ATOM 1196 N N . ALA A 1 159 ? -12.992 -29.562 -9.477 1 60.75 159 ALA A N 1
ATOM 1197 C CA . ALA A 1 159 ? -12.875 -28.172 -9.914 1 60.75 159 ALA A CA 1
ATOM 1198 C C . ALA A 1 159 ? -11.422 -27.797 -10.18 1 60.75 159 ALA A C 1
ATOM 1200 O O . ALA A 1 159 ? -10.523 -28.219 -9.445 1 60.75 159 ALA A O 1
ATOM 1201 N N . PRO A 1 160 ? -11.18 -27.172 -11.359 1 77.12 160 PRO A N 1
ATOM 1202 C CA . PRO A 1 160 ? -9.805 -26.75 -11.633 1 77.12 160 PRO A CA 1
ATOM 1203 C C . PRO A 1 160 ? -9.219 -25.875 -10.531 1 77.12 160 PRO A C 1
ATOM 1205 O O . PRO A 1 160 ? -9.969 -25.172 -9.836 1 77.12 160 PRO A O 1
ATOM 1208 N N . SER A 1 161 ? -8.008 -26.125 -10.273 1 90 161 SER A N 1
ATOM 1209 C CA . SER A 1 161 ? -7.27 -25.297 -9.312 1 90 161 SER A CA 1
ATOM 1210 C C . SER A 1 161 ? -6.289 -24.375 -10.016 1 90 161 SER A C 1
ATOM 1212 O O . SER A 1 161 ? -5.566 -24.781 -10.922 1 90 161 SER A O 1
ATOM 1214 N N . ARG A 1 162 ? -6.445 -23.125 -9.742 1 96.12 162 ARG A N 1
ATOM 1215 C CA . ARG A 1 162 ? -5.594 -22.078 -10.305 1 96.12 162 ARG A CA 1
ATOM 1216 C C . ARG A 1 162 ? -4.816 -21.359 -9.211 1 96.12 162 ARG A C 1
ATOM 1218 O O . ARG A 1 162 ? -5.262 -21.297 -8.062 1 96.12 162 ARG A O 1
ATOM 1225 N N . GLN A 1 163 ? -3.598 -20.938 -9.547 1 98.06 163 GLN A N 1
ATOM 1226 C CA . GLN A 1 163 ? -2.762 -20.234 -8.578 1 98.06 163 GLN A CA 1
ATOM 1227 C C . GLN A 1 163 ? -2.291 -18.891 -9.133 1 98.06 163 GLN A C 1
ATOM 1229 O O . GLN A 1 163 ? -1.834 -18.812 -10.273 1 98.06 163 GLN A O 1
ATOM 1234 N N . LEU A 1 164 ? -2.498 -17.906 -8.398 1 98.62 164 LEU A N 1
ATOM 1235 C CA . LEU A 1 164 ? -2.006 -16.562 -8.688 1 98.62 164 LEU A CA 1
ATOM 1236 C C . LEU A 1 164 ? -0.948 -16.141 -7.668 1 98.62 164 LEU A C 1
ATOM 1238 O O . LEU A 1 164 ? -1.224 -16.078 -6.469 1 98.62 164 LEU A O 1
ATOM 1242 N N . VAL A 1 165 ? 0.301 -15.891 -8.086 1 98.88 165 VAL A N 1
ATOM 1243 C CA . VAL A 1 165 ? 1.408 -15.57 -7.191 1 98.88 165 VAL A CA 1
ATOM 1244 C C . VAL A 1 165 ? 1.891 -14.148 -7.465 1 98.88 165 VAL A C 1
ATOM 1246 O O . VAL A 1 165 ? 2.299 -13.828 -8.578 1 98.88 165 VAL A O 1
ATOM 1249 N N . PHE A 1 166 ? 1.815 -13.289 -6.477 1 98.81 166 PHE A N 1
ATOM 1250 C CA . PHE A 1 166 ? 2.359 -11.938 -6.516 1 98.81 166 PHE A CA 1
ATOM 1251 C C . PHE A 1 166 ? 3.773 -11.906 -5.945 1 98.81 166 PHE A C 1
ATOM 1253 O O . PHE A 1 166 ? 4.129 -12.734 -5.109 1 98.81 166 PHE A O 1
ATOM 1260 N N . THR A 1 167 ? 4.547 -10.961 -6.422 1 98.81 167 THR A N 1
ATOM 1261 C CA . THR A 1 167 ? 5.871 -10.719 -5.859 1 98.81 167 THR A CA 1
ATOM 1262 C C . THR A 1 167 ? 5.98 -9.297 -5.328 1 98.81 167 THR A C 1
ATOM 1264 O O . THR A 1 167 ? 6.086 -8.344 -6.102 1 98.81 167 THR A O 1
ATOM 1267 N N . SER A 1 168 ? 5.922 -9.195 -4.094 1 98.62 168 SER A N 1
ATOM 1268 C CA . SER A 1 168 ? 6.145 -7.914 -3.434 1 98.62 168 SER A CA 1
ATOM 1269 C C . SER A 1 168 ? 7.586 -7.777 -2.961 1 98.62 168 SER A C 1
ATOM 1271 O O . SER A 1 168 ? 8.523 -8.055 -3.715 1 98.62 168 SER A O 1
ATOM 1273 N N . SER A 1 169 ? 7.824 -7.262 -1.761 1 98.31 169 SER A N 1
ATOM 1274 C CA . SER A 1 169 ? 9.18 -7.004 -1.279 1 98.31 169 SER A CA 1
ATOM 1275 C C . SER A 1 169 ? 9.203 -6.855 0.238 1 98.31 169 SER A C 1
ATOM 1277 O O . SER A 1 169 ? 8.188 -6.551 0.857 1 98.31 169 SER A O 1
ATOM 1279 N N . PHE A 1 170 ? 10.391 -7.145 0.818 1 98.12 170 PHE A N 1
ATOM 1280 C CA . PHE A 1 170 ? 10.656 -6.738 2.193 1 98.12 170 PHE A CA 1
ATOM 1281 C C . PHE A 1 170 ?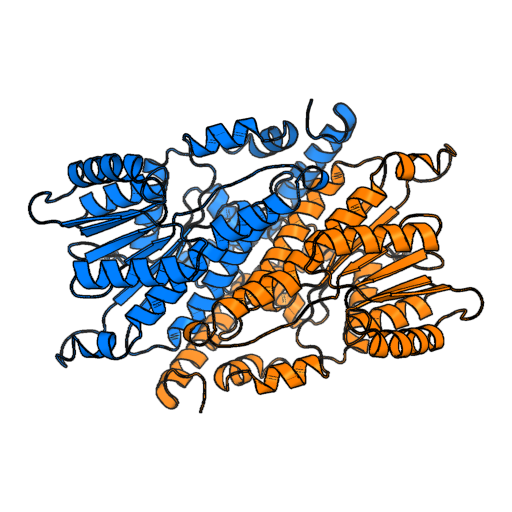 10.25 -5.289 2.418 1 98.12 170 PHE A C 1
ATOM 1283 O O . PHE A 1 170 ? 9.758 -4.934 3.49 1 98.12 170 PHE A O 1
ATOM 1290 N N . LEU A 1 171 ? 10.359 -4.469 1.463 1 98.31 171 LEU A N 1
ATOM 1291 C CA . LEU A 1 171 ? 10.172 -3.023 1.564 1 98.31 171 LEU A CA 1
ATOM 1292 C C . LEU A 1 171 ? 8.688 -2.674 1.635 1 98.31 171 LEU A C 1
ATOM 1294 O O . LEU A 1 171 ? 8.328 -1.53 1.923 1 98.31 171 LEU A O 1
ATOM 1298 N N . ALA A 1 172 ? 7.824 -3.631 1.408 1 98.38 172 ALA A N 1
ATOM 1299 C CA . ALA A 1 172 ? 6.402 -3.432 1.684 1 98.38 172 ALA A CA 1
ATOM 1300 C C . ALA A 1 172 ? 6.125 -3.471 3.184 1 98.38 172 ALA A C 1
ATOM 1302 O O . ALA A 1 172 ? 5.062 -3.035 3.637 1 98.38 172 ALA A O 1
ATOM 1303 N N . LEU A 1 173 ? 7.086 -4 3.973 1 97.94 173 LEU A N 1
ATOM 1304 C CA . LEU A 1 173 ? 6.867 -4.289 5.387 1 97.94 173 LEU A CA 1
ATOM 1305 C C . LEU A 1 173 ? 7.609 -3.283 6.266 1 97.94 173 LEU A C 1
ATOM 1307 O O . LEU A 1 173 ? 7.199 -3.025 7.398 1 97.94 173 LEU A O 1
ATOM 1311 N N . TYR A 1 174 ? 8.672 -2.779 5.754 1 97.69 174 TYR A N 1
ATOM 1312 C CA . TYR A 1 174 ? 9.562 -1.953 6.562 1 97.69 174 TYR A CA 1
ATOM 1313 C C . TYR A 1 174 ? 10.023 -0.726 5.789 1 97.69 174 TYR A C 1
ATOM 1315 O O . TYR A 1 174 ? 10.469 -0.837 4.641 1 97.69 174 TYR A O 1
ATOM 1323 N N . PRO A 1 175 ? 9.977 0.418 6.438 1 97.06 175 PRO A N 1
ATOM 1324 C CA . PRO A 1 175 ? 10.414 1.638 5.754 1 97.06 175 PRO A CA 1
ATOM 1325 C C . PRO A 1 175 ? 11.93 1.798 5.734 1 97.06 175 PRO A C 1
ATOM 1327 O O . PRO A 1 175 ? 12.594 1.527 6.742 1 97.06 175 PRO A O 1
ATOM 1330 N N . ILE A 1 176 ? 12.461 2.197 4.664 1 98.06 176 ILE A N 1
ATOM 1331 C CA . ILE A 1 176 ? 13.852 2.596 4.496 1 98.06 176 ILE A CA 1
ATOM 1332 C C . ILE A 1 176 ? 13.93 3.902 3.711 1 98.06 176 ILE A C 1
ATOM 1334 O O . ILE A 1 176 ? 13.406 3.992 2.596 1 98.06 176 ILE A O 1
ATOM 1338 N N . ALA A 1 177 ? 14.586 4.91 4.297 1 98.06 177 ALA A N 1
ATOM 1339 C CA . ALA A 1 177 ? 14.773 6.176 3.596 1 98.06 177 ALA A CA 1
ATOM 1340 C C . ALA A 1 177 ? 15.414 5.957 2.229 1 98.06 177 ALA A C 1
ATOM 1342 O O . ALA A 1 177 ? 16.422 5.25 2.113 1 98.06 177 ALA A O 1
ATOM 1343 N N . GLY A 1 178 ? 14.805 6.5 1.236 1 98.06 178 GLY A N 1
ATOM 1344 C CA . GLY A 1 178 ? 15.312 6.352 -0.118 1 98.06 178 GLY A CA 1
ATOM 1345 C C . GLY A 1 178 ? 14.438 5.473 -0.991 1 98.06 178 GLY A C 1
ATOM 1346 O O . GLY A 1 178 ? 14.672 5.355 -2.195 1 98.06 178 GLY A O 1
ATOM 1347 N N . TYR A 1 179 ? 13.352 4.918 -0.437 1 98.5 179 TYR A N 1
ATOM 1348 C CA . TYR A 1 179 ? 12.539 3.988 -1.212 1 98.5 179 TYR A CA 1
ATOM 1349 C C . TYR A 1 179 ? 11.102 4.48 -1.318 1 98.5 179 TYR A C 1
ATOM 1351 O O . TYR A 1 179 ? 10.195 3.705 -1.623 1 98.5 179 TYR A O 1
ATOM 1359 N N . SER A 1 180 ? 10.883 5.738 -1.117 1 98.25 180 SER A N 1
ATOM 1360 C CA . SER A 1 180 ? 9.539 6.305 -1.22 1 98.25 180 SER A CA 1
ATOM 1361 C C . SER A 1 180 ? 8.961 6.094 -2.613 1 98.25 180 SER A C 1
ATOM 1363 O O . SER A 1 180 ? 7.742 5.98 -2.771 1 98.25 180 SER A O 1
ATOM 1365 N N . PRO A 1 181 ? 9.758 6.039 -3.697 1 98.38 181 PRO A N 1
ATOM 1366 C CA . PRO A 1 181 ? 9.164 5.781 -5.012 1 98.38 181 PRO A CA 1
ATOM 1367 C C . PRO A 1 181 ? 8.75 4.324 -5.195 1 98.38 181 PRO A C 1
ATOM 1369 O O . PRO A 1 181 ? 7.887 4.023 -6.027 1 98.38 181 PRO A O 1
ATOM 1372 N N . TYR A 1 182 ? 9.281 3.428 -4.453 1 98.56 182 TYR A N 1
ATOM 1373 C CA . TYR A 1 182 ? 9.164 1.992 -4.676 1 98.56 182 TYR A CA 1
ATOM 1374 C C . TYR A 1 182 ? 8.242 1.354 -3.643 1 98.56 182 TYR A C 1
ATOM 1376 O O . TYR A 1 182 ? 7.289 0.654 -3.996 1 98.56 182 TYR A O 1
ATOM 1384 N N . SER A 1 183 ? 8.477 1.594 -2.338 1 98.81 183 SER A N 1
ATOM 1385 C CA . SER A 1 183 ? 7.848 0.894 -1.224 1 98.81 183 SER A CA 1
ATOM 1386 C C . SER A 1 183 ? 6.328 0.992 -1.299 1 98.81 183 SER A C 1
ATOM 1388 O O . SER A 1 183 ? 5.625 -0.002 -1.103 1 98.81 183 SER A O 1
ATOM 1390 N N . PRO A 1 184 ? 5.789 2.152 -1.662 1 98.88 184 PRO A N 1
ATOM 1391 C CA . PRO A 1 184 ? 4.328 2.24 -1.727 1 98.88 184 PRO A CA 1
ATOM 1392 C C . PRO A 1 184 ? 3.729 1.316 -2.785 1 98.88 184 PRO A C 1
ATOM 1394 O O . PRO A 1 184 ? 2.658 0.743 -2.574 1 98.88 184 PRO A O 1
ATOM 1397 N N . SER A 1 185 ? 4.379 1.166 -3.926 1 98.88 185 SER A N 1
ATOM 1398 C CA . SER A 1 185 ? 3.85 0.296 -4.973 1 98.88 185 SER A CA 1
ATOM 1399 C C . SER A 1 185 ? 3.805 -1.157 -4.512 1 98.88 185 SER A C 1
ATOM 1401 O O . SER A 1 185 ? 2.859 -1.884 -4.824 1 98.88 185 SER A O 1
ATOM 1403 N N . LYS A 1 186 ? 4.797 -1.563 -3.762 1 98.88 186 LYS A N 1
ATOM 1404 C CA . LYS A 1 186 ? 4.863 -2.938 -3.271 1 98.88 186 LYS A CA 1
ATOM 1405 C C . LYS A 1 186 ? 3.906 -3.152 -2.104 1 98.88 186 LYS A C 1
ATOM 1407 O O . LYS A 1 186 ? 3.355 -4.242 -1.938 1 98.88 186 LYS A O 1
ATOM 1412 N N . ALA A 1 187 ? 3.697 -2.105 -1.327 1 98.81 187 ALA A N 1
ATOM 1413 C CA . ALA A 1 187 ? 2.682 -2.174 -0.28 1 98.81 187 ALA A CA 1
ATOM 1414 C C . ALA A 1 187 ? 1.283 -2.279 -0.879 1 98.81 187 ALA A C 1
ATOM 1416 O O . ALA A 1 187 ? 0.425 -2.988 -0.346 1 98.81 187 ALA A O 1
ATOM 1417 N N . ALA A 1 188 ? 1.062 -1.538 -1.912 1 98.88 188 ALA A N 1
ATOM 1418 C CA . ALA A 1 188 ? -0.211 -1.647 -2.621 1 98.88 188 ALA A CA 1
ATOM 1419 C C . ALA A 1 188 ? -0.454 -3.078 -3.096 1 98.88 188 ALA A C 1
ATOM 1421 O O . ALA A 1 188 ? -1.576 -3.582 -3.018 1 98.88 188 ALA A O 1
ATOM 1422 N N . LEU A 1 189 ? 0.562 -3.73 -3.547 1 98.75 189 LEU A N 1
ATOM 1423 C CA . LEU A 1 189 ? 0.457 -5.113 -4.004 1 98.75 189 LEU A CA 1
ATOM 1424 C C . LEU A 1 189 ? 0.067 -6.035 -2.854 1 98.75 189 LEU A C 1
ATOM 1426 O O . LEU A 1 189 ? -0.749 -6.945 -3.031 1 98.75 189 LEU A O 1
ATOM 1430 N N . ARG A 1 190 ? 0.703 -5.828 -1.752 1 98.44 190 ARG A N 1
ATOM 1431 C CA . ARG A 1 190 ? 0.348 -6.621 -0.581 1 98.44 190 ARG A CA 1
ATOM 1432 C C . ARG A 1 190 ? -1.13 -6.465 -0.24 1 98.44 190 ARG A C 1
ATOM 1434 O O . ARG A 1 190 ? -1.81 -7.445 0.066 1 98.44 190 ARG A O 1
ATOM 1441 N N . SER A 1 191 ? -1.585 -5.25 -0.292 1 98.62 191 SER A N 1
ATOM 1442 C CA . SER A 1 191 ? -2.992 -4.984 -0.007 1 98.62 191 SER A CA 1
ATOM 1443 C 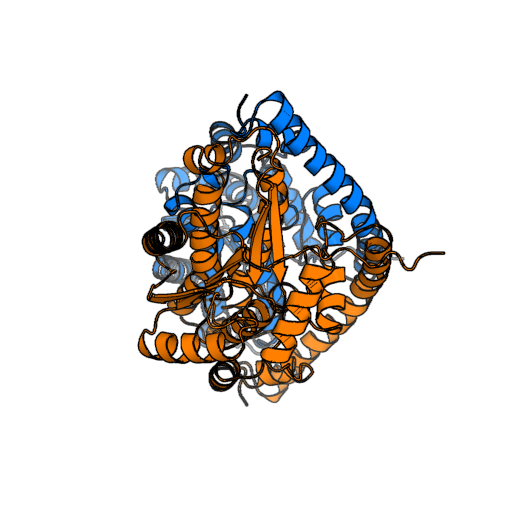C . SER A 1 191 ? -3.898 -5.652 -1.034 1 98.62 191 SER A C 1
ATOM 1445 O O . SER A 1 191 ? -4.938 -6.215 -0.681 1 98.62 191 SER A O 1
ATOM 1447 N N . LEU A 1 192 ? -3.543 -5.562 -2.279 1 98.81 192 LEU A N 1
ATOM 1448 C CA . LEU A 1 192 ? -4.309 -6.227 -3.328 1 98.81 192 LEU A CA 1
ATOM 1449 C C . LEU A 1 192 ? -4.367 -7.73 -3.088 1 98.81 192 LEU A C 1
ATOM 1451 O O . LEU A 1 192 ? -5.434 -8.344 -3.191 1 98.81 192 LEU A O 1
ATOM 1455 N N . PHE A 1 193 ? -3.225 -8.289 -2.742 1 98.69 193 PHE A N 1
ATOM 1456 C CA . PHE A 1 193 ? -3.141 -9.703 -2.418 1 98.69 193 PHE A CA 1
ATOM 1457 C C . PHE A 1 193 ? -4.117 -10.062 -1.303 1 98.69 193 PHE A C 1
ATOM 1459 O O . PHE A 1 193 ? -4.895 -11.008 -1.433 1 98.69 193 PHE A O 1
ATOM 1466 N N . ASP A 1 194 ? -4.062 -9.32 -0.227 1 98.06 194 ASP A N 1
ATOM 1467 C CA . ASP A 1 194 ? -4.918 -9.617 0.918 1 98.06 194 ASP A CA 1
ATOM 1468 C C . ASP A 1 194 ? -6.395 -9.562 0.53 1 98.06 194 ASP A C 1
ATOM 1470 O O . ASP A 1 194 ? -7.184 -10.414 0.953 1 98.06 194 ASP A O 1
ATOM 1474 N N . THR A 1 195 ? -6.75 -8.586 -0.231 1 98.25 195 THR A N 1
ATOM 1475 C CA . THR A 1 195 ? -8.141 -8.422 -0.644 1 98.25 195 THR A CA 1
ATOM 1476 C C . THR A 1 195 ? -8.578 -9.57 -1.546 1 98.25 195 THR A C 1
ATOM 1478 O O . THR A 1 195 ? -9.656 -10.133 -1.359 1 98.25 195 THR A O 1
ATOM 1481 N N . LEU A 1 196 ? -7.715 -9.961 -2.457 1 98.19 196 LEU A N 1
ATOM 1482 C CA . LEU A 1 196 ? -8.055 -11.031 -3.385 1 98.19 196 LEU A CA 1
ATOM 1483 C C . LEU A 1 196 ? -8.078 -12.383 -2.67 1 98.19 196 LEU A C 1
ATOM 1485 O O . LEU A 1 196 ? -8.859 -13.266 -3.023 1 98.19 196 LEU A O 1
ATOM 1489 N N . SER A 1 197 ? -7.184 -12.516 -1.663 1 97.75 197 SER A N 1
ATOM 1490 C CA . SER A 1 197 ? -7.191 -13.727 -0.851 1 97.75 197 SER A CA 1
ATOM 1491 C C . SER A 1 197 ? -8.578 -14 -0.277 1 97.75 197 SER A C 1
ATOM 1493 O O . SER A 1 197 ? -8.992 -15.148 -0.166 1 97.75 197 SER A O 1
ATOM 1495 N N . GLN A 1 198 ? -9.312 -12.984 0.048 1 97.69 198 GLN A N 1
ATOM 1496 C CA . GLN A 1 198 ? -10.672 -13.148 0.548 1 97.69 198 GLN A CA 1
ATOM 1497 C C . GLN A 1 198 ? -11.672 -13.234 -0.601 1 97.69 198 GLN A C 1
ATOM 1499 O O . GLN A 1 198 ? -12.523 -14.133 -0.625 1 97.69 198 GLN A O 1
ATOM 1504 N N . GLU A 1 199 ? -11.586 -12.312 -1.542 1 97 199 GLU A N 1
ATOM 1505 C CA . GLU A 1 199 ? -12.594 -12.156 -2.584 1 97 199 GLU A CA 1
ATOM 1506 C C . GLU A 1 199 ? -12.703 -13.406 -3.451 1 97 199 GLU A C 1
ATOM 1508 O O . GLU A 1 199 ? -13.781 -13.742 -3.936 1 97 199 GLU A O 1
ATOM 1513 N N . THR A 1 200 ? -11.594 -14.133 -3.629 1 96.12 200 THR A N 1
ATOM 1514 C CA . THR A 1 200 ? -11.602 -15.305 -4.496 1 96.12 200 THR A CA 1
ATOM 1515 C C . THR A 1 200 ? -12.43 -16.422 -3.879 1 96.12 200 THR A C 1
ATOM 1517 O O . THR A 1 200 ? -12.797 -17.391 -4.562 1 96.12 200 THR A O 1
ATOM 1520 N N . LYS A 1 201 ? -12.719 -16.328 -2.607 1 96.12 201 LYS A N 1
ATOM 1521 C CA . LYS A 1 201 ? -13.555 -17.328 -1.942 1 96.12 201 LYS A CA 1
ATOM 1522 C C . LYS A 1 201 ? -14.992 -17.25 -2.428 1 96.12 201 LYS A C 1
ATOM 1524 O O . LYS A 1 201 ? -15.781 -18.172 -2.203 1 96.12 201 LYS A O 1
ATOM 1529 N N . LEU A 1 202 ? -15.289 -16.219 -3.123 1 95.31 202 LEU A N 1
ATOM 1530 C CA . LEU A 1 202 ? -16.609 -16 -3.701 1 95.31 202 LEU A CA 1
ATOM 1531 C C . LEU A 1 202 ? -16.859 -16.969 -4.859 1 95.31 202 LEU A C 1
ATOM 1533 O O . LEU A 1 202 ? -18.016 -17.219 -5.227 1 95.31 202 LEU A O 1
ATOM 1537 N N . TYR A 1 203 ? -15.742 -17.469 -5.406 1 92.75 203 TYR A N 1
ATOM 1538 C CA . TYR A 1 203 ? -15.852 -18.297 -6.605 1 92.75 203 TYR A CA 1
ATOM 1539 C C . TYR A 1 203 ? -15.75 -19.766 -6.262 1 92.75 203 TYR A C 1
ATOM 1541 O O . TYR A 1 203 ? -14.68 -20.25 -5.883 1 92.75 203 TYR A O 1
ATOM 1549 N N . THR A 1 204 ? -16.781 -20.5 -6.477 1 87.56 204 THR A N 1
ATOM 1550 C CA . THR A 1 204 ? -16.828 -21.891 -6.031 1 87.56 204 THR A CA 1
ATOM 1551 C C . THR A 1 204 ? -16.562 -22.844 -7.191 1 87.56 204 THR A C 1
ATOM 1553 O O . THR A 1 204 ? -16.188 -24 -6.977 1 87.56 204 THR A O 1
ATOM 1556 N N . ALA A 1 205 ? -16.719 -22.344 -8.391 1 85.25 205 ALA A N 1
ATOM 1557 C CA . ALA A 1 205 ? -16.562 -23.203 -9.562 1 85.25 205 ALA A CA 1
ATOM 1558 C C . ALA A 1 205 ? -15.086 -23.453 -9.859 1 85.25 205 ALA A C 1
ATOM 1560 O O . ALA A 1 205 ? -14.734 -24.438 -10.523 1 85.25 205 ALA A O 1
ATOM 1561 N N . CYS A 1 206 ? -14.258 -22.672 -9.438 1 88.12 206 CYS A N 1
ATOM 1562 C CA . CYS A 1 206 ? -12.812 -22.75 -9.609 1 88.12 206 CYS A CA 1
ATOM 1563 C C . CYS A 1 206 ? -12.086 -22.312 -8.336 1 88.12 206 CYS A C 1
ATOM 1565 O O . CYS A 1 206 ? -12.336 -21.219 -7.82 1 88.12 206 CYS A O 1
ATOM 1567 N N . SER A 1 207 ? -11.289 -23.188 -7.863 1 90.94 207 SER A N 1
ATOM 1568 C CA . SER A 1 207 ? -10.484 -22.781 -6.711 1 90.94 207 SER A CA 1
ATOM 1569 C C . SER A 1 207 ? -9.273 -21.969 -7.145 1 90.94 207 SER A C 1
ATOM 1571 O O . SER A 1 207 ? -8.492 -22.391 -7.988 1 90.94 207 SER A O 1
ATOM 1573 N N . VAL A 1 208 ? -9.203 -20.859 -6.609 1 95.19 208 VAL A N 1
ATOM 1574 C CA . VAL A 1 208 ? -8.086 -19.969 -6.93 1 95.19 208 VAL A CA 1
ATOM 1575 C C . VAL A 1 208 ? -7.254 -19.703 -5.676 1 95.19 208 VAL A C 1
ATOM 1577 O O . VAL A 1 208 ? -7.75 -19.141 -4.703 1 95.19 208 VAL A O 1
ATOM 1580 N N . GLY A 1 209 ? -6.027 -20.219 -5.641 1 96.38 209 GLY A N 1
ATOM 1581 C CA . GLY A 1 209 ? -5.078 -19.828 -4.605 1 96.38 209 GLY A CA 1
ATOM 1582 C C . GLY A 1 209 ? -4.348 -18.547 -4.914 1 96.38 209 GLY A C 1
ATOM 1583 O O . GLY A 1 209 ? -3.945 -18.312 -6.059 1 96.38 209 GLY A O 1
ATOM 1584 N N . VAL A 1 210 ? -4.281 -17.688 -3.963 1 97.81 210 VAL A N 1
ATOM 1585 C CA . VAL A 1 210 ? -3.555 -16.422 -4.098 1 97.81 210 VAL A CA 1
ATOM 1586 C C . VAL A 1 210 ? -2.381 -16.406 -3.123 1 97.81 210 VAL A C 1
ATOM 1588 O O . VAL A 1 210 ? -2.527 -16.766 -1.955 1 97.81 210 VAL A O 1
ATOM 1591 N N . HIS A 1 211 ? -1.196 -16.016 -3.623 1 98.44 211 HIS A N 1
ATOM 1592 C CA . HIS A 1 211 ? 0.024 -16.031 -2.824 1 98.44 211 HIS A CA 1
ATOM 1593 C C . HIS A 1 211 ? 0.819 -14.742 -3 1 98.44 211 HIS A C 1
ATOM 1595 O O . HIS A 1 211 ? 0.687 -14.055 -4.02 1 98.44 211 HIS A O 1
ATOM 1601 N N . LEU A 1 212 ? 1.554 -14.43 -2.004 1 98.69 212 LEU A N 1
ATOM 1602 C CA . LEU A 1 212 ? 2.449 -13.281 -2.029 1 98.69 212 LEU A CA 1
ATOM 1603 C C . LEU A 1 212 ? 3.859 -13.68 -1.604 1 98.69 212 LEU A C 1
ATOM 1605 O O . LEU A 1 212 ? 4.059 -14.203 -0.505 1 98.69 212 LEU A O 1
ATOM 1609 N N . VAL A 1 213 ? 4.812 -13.477 -2.469 1 98.81 213 VAL A N 1
ATOM 1610 C CA . VAL A 1 213 ? 6.223 -13.688 -2.16 1 98.81 213 VAL A CA 1
ATOM 1611 C C . VAL A 1 213 ? 6.875 -12.352 -1.804 1 98.81 213 VAL A C 1
ATOM 1613 O O . VAL A 1 213 ? 6.688 -11.352 -2.506 1 98.81 213 VAL A O 1
ATOM 1616 N N . LEU A 1 214 ? 7.633 -12.336 -0.706 1 98.56 214 LEU A N 1
ATOM 1617 C CA . LEU A 1 214 ? 8.273 -11.117 -0.219 1 98.56 214 LEU A CA 1
ATOM 1618 C C . LEU A 1 214 ? 9.781 -11.312 -0.098 1 98.56 214 LEU A C 1
ATOM 1620 O O . LEU A 1 214 ? 10.297 -11.539 1 1 98.56 214 LEU A O 1
ATOM 1624 N N . PRO A 1 215 ? 10.469 -11.125 -1.182 1 98 215 PRO A N 1
ATOM 1625 C CA . PRO A 1 215 ? 11.93 -11.211 -1.097 1 98 215 PRO A CA 1
ATOM 1626 C C . PRO A 1 215 ? 12.562 -9.945 -0.523 1 98 215 PRO A C 1
ATOM 1628 O O . PRO A 1 215 ? 11.914 -8.891 -0.472 1 98 215 PRO A O 1
ATOM 1631 N N . ALA A 1 216 ? 13.797 -10.156 -0.047 1 96.75 216 ALA A N 1
ATOM 1632 C CA . ALA A 1 216 ? 14.656 -9.008 0.227 1 96.75 216 ALA A CA 1
ATOM 1633 C C . ALA A 1 216 ? 15.57 -8.711 -0.962 1 96.75 216 ALA A C 1
ATOM 1635 O O . ALA A 1 216 ? 15.125 -8.734 -2.111 1 96.75 216 ALA A O 1
ATOM 1636 N N . SER A 1 217 ? 16.734 -8.281 -0.719 1 95.94 217 SER A N 1
ATOM 1637 C CA . SER A 1 217 ? 17.625 -7.93 -1.827 1 95.94 217 SER A CA 1
ATOM 1638 C C . SER A 1 217 ? 18.016 -9.164 -2.631 1 95.94 217 SER A C 1
ATOM 1640 O O . SER A 1 217 ? 18.375 -10.195 -2.059 1 95.94 217 SER A O 1
ATOM 1642 N N . ILE A 1 218 ? 17.859 -9.094 -3.904 1 97.19 218 ILE A N 1
ATOM 1643 C CA . ILE A 1 218 ? 18.25 -10.141 -4.832 1 97.19 218 ILE A CA 1
ATOM 1644 C C . ILE A 1 218 ? 19.484 -9.703 -5.617 1 97.19 218 ILE A C 1
ATOM 1646 O O . ILE A 1 218 ? 19.469 -8.664 -6.289 1 97.19 218 ILE A O 1
ATOM 1650 N N . LEU A 1 219 ? 20.5 -10.461 -5.57 1 95.94 219 LEU A N 1
ATOM 1651 C CA . LEU A 1 219 ? 21.734 -10.125 -6.281 1 95.94 219 LEU A CA 1
ATOM 1652 C C . LEU A 1 219 ? 21.547 -10.242 -7.789 1 95.94 219 LEU A C 1
ATOM 1654 O O . LEU A 1 219 ? 20.859 -11.148 -8.266 1 95.94 219 LEU A O 1
ATOM 1658 N N . GLY A 1 220 ? 22.125 -9.273 -8.5 1 92.69 220 GLY A N 1
ATOM 1659 C CA . GLY A 1 220 ? 22.031 -9.297 -9.953 1 92.69 220 GLY A CA 1
ATOM 1660 C C . GLY A 1 220 ? 22.094 -7.914 -10.57 1 92.69 220 GLY A C 1
ATOM 1661 O O . GLY A 1 220 ? 22.453 -6.941 -9.898 1 92.69 220 GLY A O 1
ATOM 1662 N N . GLU A 1 221 ? 21.766 -7.902 -11.852 1 89.38 221 GLU A N 1
ATOM 1663 C CA . GLU A 1 221 ? 21.875 -6.68 -12.641 1 89.38 221 GLU A CA 1
ATOM 1664 C C . GLU A 1 221 ? 20.953 -5.586 -12.094 1 89.38 221 GLU A C 1
ATOM 1666 O O . GLU A 1 221 ? 21.328 -4.406 -12.094 1 89.38 221 GLU A O 1
ATOM 1671 N N . ALA A 1 222 ? 19.812 -6.016 -11.664 1 89.62 222 ALA A N 1
ATOM 1672 C CA . ALA A 1 222 ? 18.859 -5.035 -11.148 1 89.62 222 ALA A CA 1
ATOM 1673 C C . ALA A 1 222 ? 19.406 -4.34 -9.906 1 89.62 222 ALA A C 1
ATOM 1675 O O . ALA A 1 222 ? 19.297 -3.119 -9.773 1 89.62 222 ALA A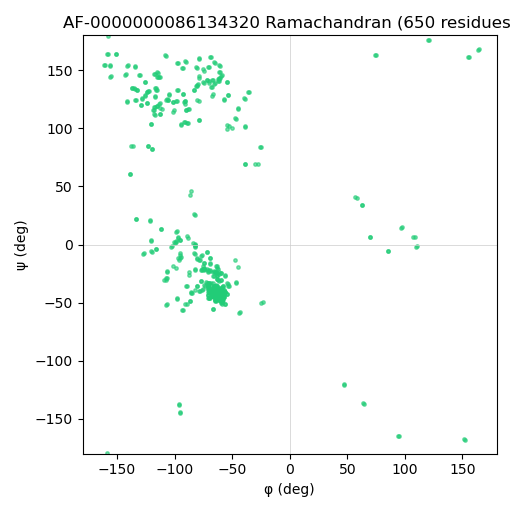 O 1
ATOM 1676 N N . LEU A 1 223 ? 19.969 -5.055 -9.016 1 92.56 223 LEU A N 1
ATOM 1677 C CA . LEU A 1 223 ? 20.547 -4.48 -7.801 1 92.56 223 LEU A CA 1
ATOM 1678 C C . LEU A 1 223 ? 21.719 -3.562 -8.141 1 92.56 223 LEU A C 1
ATOM 1680 O O . LEU A 1 223 ? 21.875 -2.502 -7.531 1 92.56 223 LEU A O 1
ATOM 1684 N N . ASP A 1 224 ? 22.5 -3.994 -9.086 1 93.12 224 ASP A N 1
ATOM 1685 C CA . ASP A 1 224 ? 23.625 -3.176 -9.523 1 93.12 224 ASP A CA 1
ATOM 1686 C C . ASP A 1 224 ? 23.156 -1.821 -10.047 1 93.12 224 ASP A C 1
ATOM 1688 O O . ASP A 1 224 ? 23.75 -0.787 -9.727 1 93.12 224 ASP A O 1
ATOM 1692 N N . SER A 1 225 ? 22.156 -1.88 -10.836 1 92.75 225 SER A N 1
ATOM 1693 C CA . SER A 1 225 ? 21.594 -0.652 -11.391 1 92.75 225 SER A CA 1
ATOM 1694 C C . SER A 1 225 ? 21.047 0.242 -10.281 1 92.75 225 SER A C 1
ATOM 1696 O O . SER A 1 225 ? 21.234 1.46 -10.312 1 92.75 225 SER A O 1
ATOM 1698 N N . GLU A 1 226 ? 20.359 -0.357 -9.328 1 93.5 226 GLU A N 1
ATOM 1699 C CA . GLU A 1 226 ? 19.828 0.385 -8.195 1 93.5 226 GLU A CA 1
ATOM 1700 C C . GLU A 1 226 ? 20.938 1.064 -7.402 1 93.5 226 GLU A C 1
ATOM 1702 O O . GLU A 1 226 ? 20.781 2.205 -6.961 1 93.5 226 GLU A O 1
ATOM 1707 N N . ASN A 1 227 ? 22 0.343 -7.223 1 93.88 227 ASN A N 1
ATOM 1708 C CA . ASN A 1 227 ? 23.109 0.835 -6.41 1 93.88 227 ASN A CA 1
ATOM 1709 C C . ASN A 1 227 ? 23.75 2.074 -7.027 1 93.88 227 ASN A C 1
ATOM 1711 O O . ASN A 1 227 ? 24.344 2.889 -6.32 1 93.88 227 ASN A O 1
ATOM 1715 N N . ARG A 1 228 ? 23.578 2.199 -8.32 1 93.75 228 ARG A N 1
ATOM 1716 C CA . ARG A 1 228 ? 24.141 3.365 -9 1 93.75 228 ARG A CA 1
ATOM 1717 C C . ARG A 1 228 ? 23.312 4.617 -8.703 1 93.75 228 ARG A C 1
ATOM 1719 O O . ARG A 1 228 ? 23.828 5.734 -8.781 1 93.75 228 ARG A O 1
ATOM 1726 N N . ILE A 1 229 ? 22.078 4.387 -8.289 1 94.56 229 ILE A N 1
ATOM 1727 C CA . ILE A 1 229 ? 21.156 5.504 -8.117 1 94.56 229 ILE A CA 1
ATOM 1728 C C . ILE A 1 229 ? 20.938 5.773 -6.625 1 94.56 229 ILE A C 1
ATOM 1730 O O . ILE A 1 229 ? 20.641 6.902 -6.23 1 94.56 229 ILE A O 1
ATOM 1734 N N . LYS A 1 230 ? 21.141 4.809 -5.793 1 96.5 230 LYS A N 1
ATOM 1735 C CA . LYS A 1 230 ? 20.922 4.91 -4.355 1 96.5 230 LYS A CA 1
ATOM 1736 C C . LYS A 1 230 ? 21.828 5.977 -3.732 1 96.5 230 LYS A C 1
ATOM 1738 O O . LYS A 1 230 ? 22.984 6.113 -4.113 1 96.5 230 LYS A O 1
ATOM 1743 N N . SER A 1 231 ? 21.281 6.695 -2.801 1 97.25 231 SER A N 1
ATOM 1744 C CA . SER A 1 231 ? 22.109 7.574 -1.985 1 97.25 231 SER A CA 1
ATOM 1745 C C . SER A 1 231 ? 23.031 6.77 -1.066 1 97.25 231 SER A C 1
ATOM 1747 O O . SER A 1 231 ? 22.781 5.59 -0.815 1 97.25 231 SER A O 1
ATOM 1749 N N . ASP A 1 232 ? 24.047 7.402 -0.582 1 97.88 232 ASP A N 1
ATOM 1750 C CA . ASP A 1 232 ? 24.938 6.762 0.38 1 97.88 232 ASP A CA 1
ATOM 1751 C C . ASP A 1 232 ? 24.203 6.449 1.684 1 97.88 232 ASP A C 1
ATOM 1753 O O . ASP A 1 232 ? 24.5 5.445 2.338 1 97.88 232 ASP A O 1
ATOM 1757 N N . LEU A 1 233 ? 23.312 7.281 2.072 1 97.94 233 LEU A N 1
ATOM 1758 C CA . LEU A 1 233 ? 22.484 7.035 3.252 1 97.94 233 LEU A CA 1
ATOM 1759 C C . LEU A 1 233 ? 21.703 5.738 3.105 1 97.94 233 LEU A C 1
ATOM 1761 O O . LEU A 1 233 ? 21.703 4.898 4.012 1 97.94 233 LEU A O 1
ATOM 1765 N N . THR A 1 234 ? 21.016 5.602 1.975 1 98.06 234 THR A N 1
ATOM 1766 C CA . THR A 1 234 ? 20.203 4.41 1.727 1 98.06 234 THR A CA 1
ATOM 1767 C C . THR A 1 234 ? 21.078 3.156 1.756 1 98.06 234 THR A C 1
ATOM 1769 O O . THR A 1 234 ? 20.688 2.141 2.338 1 98.06 234 THR A O 1
ATOM 1772 N N . LYS A 1 235 ? 22.266 3.242 1.107 1 97.62 235 LYS A N 1
ATOM 1773 C CA . LYS A 1 235 ? 23.188 2.117 1.124 1 97.62 235 LYS A CA 1
ATOM 1774 C C . LYS A 1 235 ? 23.578 1.746 2.551 1 97.62 235 LYS A C 1
ATOM 1776 O O . LYS A 1 235 ? 23.625 0.564 2.898 1 97.62 235 LYS A O 1
ATOM 1781 N N . MET A 1 236 ? 23.812 2.752 3.332 1 97.25 236 MET A N 1
ATOM 1782 C CA . MET A 1 236 ? 24.203 2.518 4.719 1 97.25 236 MET A CA 1
ATOM 1783 C C . MET A 1 236 ? 23.062 1.856 5.5 1 97.25 236 MET A C 1
ATOM 1785 O O . MET A 1 236 ? 23.312 0.935 6.285 1 97.25 236 MET A O 1
ATOM 1789 N N . LEU A 1 237 ? 21.859 2.254 5.316 1 97.44 237 LEU A N 1
ATOM 1790 C CA . LEU A 1 237 ? 20.719 1.705 6.023 1 97.44 237 LEU A CA 1
ATOM 1791 C C . LEU A 1 237 ? 20.484 0.25 5.633 1 97.44 237 LEU A C 1
ATOM 1793 O O . LEU A 1 237 ? 19.938 -0.529 6.422 1 97.44 237 LEU A O 1
ATOM 1797 N N . GLU A 1 238 ? 20.891 -0.123 4.414 1 95.88 238 GLU A N 1
ATOM 1798 C CA . GLU A 1 238 ? 20.656 -1.471 3.904 1 95.88 238 GLU A CA 1
ATOM 1799 C C . GLU A 1 238 ? 21.875 -2.371 4.152 1 95.88 238 GLU A C 1
ATOM 1801 O O . GLU A 1 238 ? 21.906 -3.516 3.697 1 95.88 238 GLU A O 1
ATOM 1806 N N . GLU A 1 239 ? 22.859 -1.927 4.789 1 92.88 239 GLU A N 1
ATOM 1807 C CA . GLU A 1 239 ? 24.141 -2.615 4.906 1 92.88 239 GLU A CA 1
ATOM 1808 C C . GLU A 1 239 ? 23.984 -3.984 5.559 1 92.88 239 GLU A C 1
ATOM 1810 O O . GLU A 1 239 ? 24.734 -4.91 5.27 1 92.88 239 GLU A O 1
ATOM 1815 N N . SER A 1 240 ? 22.953 -4.156 6.324 1 89.44 240 SER A N 1
ATOM 181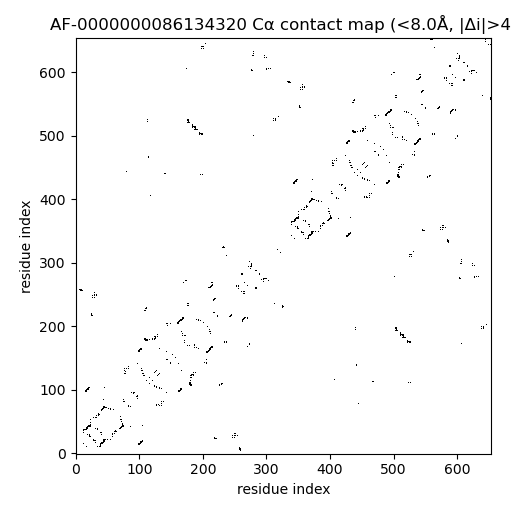6 C CA . SER A 1 240 ? 22.75 -5.418 7.027 1 89.44 240 SER A CA 1
ATOM 1817 C C . SER A 1 240 ? 22.141 -6.469 6.113 1 89.44 240 SER A C 1
ATOM 1819 O O . SER A 1 240 ? 22.109 -7.656 6.453 1 89.44 240 SER A O 1
ATOM 1821 N N . ASP A 1 241 ? 21.672 -6.094 4.988 1 91.81 241 ASP A N 1
ATOM 1822 C CA . ASP A 1 241 ? 21.094 -7.008 4.016 1 91.81 241 ASP A CA 1
ATOM 1823 C C . ASP A 1 241 ? 22.125 -7.453 2.986 1 91.81 241 ASP A C 1
ATOM 1825 O O . ASP A 1 241 ? 22.406 -6.73 2.029 1 91.81 241 ASP A O 1
ATOM 1829 N N . GLU A 1 242 ? 22.656 -8.633 3.064 1 90.44 242 GLU A N 1
ATOM 1830 C CA . GLU A 1 242 ? 23.703 -9.133 2.176 1 90.44 242 GLU A CA 1
ATOM 1831 C C . GLU A 1 242 ? 23.125 -9.57 0.834 1 90.44 242 GLU A C 1
ATOM 1833 O O . GLU A 1 242 ? 23.844 -9.672 -0.157 1 90.44 242 GLU A O 1
ATOM 1838 N N . GLY A 1 243 ? 21.906 -9.688 0.75 1 94.25 243 GLY A N 1
ATOM 1839 C CA . GLY A 1 243 ? 21.266 -10.133 -0.48 1 94.25 243 GLY A CA 1
ATOM 1840 C C . GLY A 1 243 ? 21.438 -11.617 -0.726 1 94.25 243 GLY A C 1
ATOM 1841 O O . GLY A 1 243 ? 22.234 -12.281 -0.069 1 94.25 243 GLY A O 1
ATOM 1842 N N . LEU A 1 244 ? 20.609 -12.18 -1.629 1 97.12 244 LEU A N 1
ATOM 1843 C CA . LEU A 1 244 ? 20.672 -13.578 -2.059 1 97.12 244 LEU A CA 1
ATOM 1844 C C . LEU A 1 244 ? 20.641 -13.68 -3.58 1 97.12 244 LEU A C 1
ATOM 1846 O O . LEU A 1 244 ? 19.984 -12.875 -4.25 1 97.12 244 LEU A O 1
ATOM 1850 N N . PRO A 1 245 ? 21.359 -14.68 -4.121 1 97.69 245 PRO A N 1
ATOM 1851 C CA . PRO A 1 245 ? 21.234 -14.906 -5.562 1 97.69 245 PRO A CA 1
ATOM 1852 C C . PRO A 1 245 ? 19.797 -15.25 -5.984 1 97.69 245 PRO A C 1
ATOM 1854 O O . PRO A 1 245 ? 19.078 -15.914 -5.238 1 97.69 245 PRO A O 1
ATOM 1857 N N . SER A 1 246 ? 19.484 -14.836 -7.188 1 97.94 246 SER A N 1
ATOM 1858 C CA . SER A 1 246 ? 18.125 -15.031 -7.68 1 97.94 246 SER A CA 1
ATOM 1859 C C . SER A 1 246 ? 17.734 -16.5 -7.66 1 97.94 246 SER A C 1
ATOM 1861 O O . SER A 1 246 ? 16.594 -16.844 -7.375 1 97.94 246 SER A O 1
ATOM 1863 N N . ALA A 1 247 ? 18.641 -17.422 -7.926 1 98.44 247 ALA A N 1
ATOM 1864 C CA . ALA A 1 247 ? 18.359 -18.859 -7.926 1 98.44 247 ALA A CA 1
ATOM 1865 C C . ALA A 1 247 ? 17.969 -19.344 -6.535 1 98.44 247 ALA A C 1
ATOM 1867 O O . ALA A 1 247 ? 17.094 -20.203 -6.391 1 98.44 247 ALA A O 1
ATOM 1868 N N . VAL A 1 248 ? 18.625 -18.812 -5.547 1 98.56 248 VAL A N 1
ATOM 1869 C CA . VAL A 1 248 ? 18.344 -19.188 -4.164 1 98.56 248 VAL A CA 1
ATOM 1870 C C . VAL A 1 248 ? 16.984 -18.641 -3.74 1 98.56 248 VAL A C 1
ATOM 1872 O O . VAL A 1 248 ? 16.188 -19.359 -3.115 1 98.56 248 VAL A O 1
ATOM 1875 N N . VAL A 1 249 ? 16.75 -17.375 -4.066 1 98.69 249 VAL A N 1
ATOM 1876 C CA . VAL A 1 249 ? 15.461 -16.75 -3.742 1 98.69 249 VAL A CA 1
ATOM 1877 C C . VAL A 1 249 ? 14.336 -17.531 -4.41 1 98.69 249 VAL A C 1
ATOM 1879 O O . VAL A 1 249 ? 13.312 -17.812 -3.781 1 98.69 249 VAL A O 1
ATOM 1882 N N . ALA A 1 250 ? 14.516 -17.922 -5.672 1 98.88 250 ALA A N 1
ATOM 1883 C CA . ALA A 1 250 ? 13.516 -18.688 -6.402 1 98.88 250 ALA A CA 1
ATOM 1884 C C . ALA A 1 250 ? 13.242 -20.016 -5.711 1 98.88 250 ALA A C 1
ATOM 1886 O O . ALA A 1 250 ? 12.086 -20.391 -5.512 1 98.88 250 ALA A O 1
ATOM 1887 N N . ALA A 1 251 ? 14.266 -20.734 -5.348 1 98.81 251 ALA A N 1
ATOM 1888 C CA . ALA A 1 251 ? 14.125 -22.047 -4.695 1 98.81 251 ALA A CA 1
ATOM 1889 C C . ALA A 1 251 ? 13.352 -21.922 -3.387 1 98.81 251 ALA A C 1
ATOM 1891 O O . ALA A 1 251 ? 12.477 -22.734 -3.098 1 98.81 251 ALA A O 1
ATOM 1892 N N . LYS A 1 252 ? 13.711 -20.938 -2.639 1 98.69 252 LYS A N 1
ATOM 1893 C CA . LYS A 1 252 ? 13.055 -20.734 -1.352 1 98.69 252 LYS A CA 1
ATOM 1894 C C . LYS A 1 252 ? 11.594 -20.328 -1.538 1 98.69 252 LYS A C 1
ATOM 1896 O O . LYS A 1 252 ? 10.727 -20.75 -0.769 1 98.69 252 LYS A O 1
ATOM 1901 N N . ALA A 1 253 ? 11.352 -19.453 -2.488 1 98.81 253 ALA A N 1
ATOM 1902 C CA . ALA A 1 253 ? 9.977 -19.062 -2.781 1 98.81 253 ALA A CA 1
ATOM 1903 C C . ALA A 1 253 ? 9.141 -20.281 -3.178 1 98.81 253 ALA A C 1
ATOM 1905 O O . ALA A 1 253 ? 8.031 -20.469 -2.668 1 98.81 253 ALA A O 1
ATOM 1906 N N . ILE A 1 254 ? 9.633 -21.125 -4.102 1 98.75 254 ILE A N 1
ATOM 1907 C CA . ILE A 1 254 ? 8.93 -22.312 -4.562 1 98.75 254 ILE A CA 1
ATOM 1908 C C . ILE A 1 254 ? 8.68 -23.266 -3.385 1 98.75 254 ILE A C 1
ATOM 1910 O O . ILE A 1 254 ? 7.57 -23.781 -3.225 1 98.75 254 ILE A O 1
ATOM 1914 N N . LYS A 1 255 ? 9.68 -23.422 -2.557 1 98.19 255 LYS A N 1
ATOM 1915 C CA . LYS A 1 255 ? 9.523 -24.266 -1.379 1 98.19 255 LYS A CA 1
ATOM 1916 C C . LYS A 1 255 ? 8.422 -23.75 -0.466 1 98.19 255 LYS A C 1
ATOM 1918 O O . LYS A 1 255 ? 7.645 -24.531 0.093 1 98.19 255 LYS A O 1
ATOM 1923 N N . GLY A 1 256 ? 8.438 -22.438 -0.25 1 96.62 256 GLY A N 1
ATOM 1924 C CA . GLY A 1 256 ? 7.383 -21.844 0.543 1 96.62 256 GLY A CA 1
ATOM 1925 C C . GLY A 1 256 ? 5.996 -22.094 -0.02 1 96.62 256 GLY A C 1
ATOM 1926 O O . GLY A 1 256 ? 5.066 -22.422 0.724 1 96.62 256 GLY A O 1
ATOM 1927 N N . LEU A 1 257 ? 5.852 -21.953 -1.299 1 97.31 257 LEU A N 1
ATOM 1928 C CA . LEU A 1 257 ? 4.574 -22.219 -1.956 1 97.31 257 LEU A CA 1
ATOM 1929 C C . LEU A 1 257 ? 4.18 -23.688 -1.809 1 97.31 257 LEU A C 1
ATOM 1931 O O . LEU A 1 257 ? 3.02 -23.984 -1.516 1 97.31 257 LEU A O 1
ATOM 1935 N N . GLU A 1 258 ? 5.109 -24.578 -1.982 1 96.94 258 GLU A N 1
ATOM 1936 C CA . GLU A 1 258 ? 4.859 -26.016 -1.871 1 96.94 258 GLU A CA 1
ATOM 1937 C C . GLU A 1 258 ? 4.422 -26.391 -0.458 1 96.94 258 GLU A C 1
ATOM 1939 O O . GLU A 1 258 ? 3.695 -27.359 -0.268 1 96.94 258 GLU A O 1
ATOM 1944 N N . SER A 1 259 ? 4.832 -25.609 0.481 1 93.19 259 SER A N 1
ATOM 1945 C CA . SER A 1 259 ? 4.496 -25.891 1.873 1 93.19 259 SER A CA 1
ATOM 1946 C C . SER A 1 259 ? 3.107 -25.375 2.223 1 93.19 259 SER A C 1
ATOM 1948 O O . SER A 1 259 ? 2.637 -25.547 3.35 1 93.19 259 SER A O 1
ATOM 1950 N N . GLY A 1 260 ? 2.482 -24.641 1.321 1 91.25 260 GLY A N 1
ATOM 1951 C CA . GLY A 1 260 ? 1.095 -24.234 1.496 1 91.25 260 GLY A CA 1
ATOM 1952 C C . GLY A 1 260 ? 0.943 -22.844 2.076 1 91.25 260 GLY A C 1
ATOM 1953 O O . GLY A 1 260 ? -0.158 -22.438 2.455 1 91.25 260 GLY A O 1
ATOM 1954 N N . HIS A 1 261 ? 1.962 -22.062 2.094 1 90.25 261 HIS A N 1
ATOM 1955 C CA . HIS A 1 261 ? 1.897 -20.703 2.625 1 90.25 261 HIS A CA 1
ATOM 1956 C C . HIS A 1 261 ? 1.304 -19.734 1.603 1 90.25 261 HIS A C 1
ATOM 1958 O O . HIS A 1 261 ? 1.595 -19.844 0.408 1 90.25 261 HIS A O 1
ATOM 1964 N N . GLU A 1 262 ? 0.404 -18.859 2.08 1 95.06 262 GLU A N 1
ATOM 1965 C CA . GLU A 1 262 ? -0.037 -17.75 1.23 1 95.06 262 GLU A CA 1
ATOM 1966 C C . GLU A 1 262 ? 1.002 -16.641 1.193 1 95.06 262 GLU A C 1
ATOM 1968 O O . GLU A 1 262 ? 1.196 -15.992 0.158 1 95.06 262 GLU A O 1
ATOM 1973 N N . LEU A 1 263 ? 1.566 -16.406 2.361 1 97.12 263 LEU A N 1
ATOM 1974 C CA . LEU A 1 263 ? 2.66 -15.445 2.482 1 97.12 263 LEU A CA 1
ATOM 1975 C C . LEU A 1 263 ? 4.004 -16.156 2.561 1 97.12 263 LEU A C 1
ATOM 1977 O O . LEU A 1 263 ? 4.234 -16.969 3.471 1 97.12 263 LEU A O 1
ATOM 1981 N N . VAL A 1 264 ? 4.895 -15.82 1.624 1 97.81 264 VAL A N 1
ATOM 1982 C CA . VAL A 1 264 ? 6.156 -16.547 1.527 1 97.81 264 VAL A CA 1
ATOM 1983 C C . VAL A 1 264 ? 7.324 -15.57 1.631 1 97.81 264 VAL A C 1
ATOM 1985 O O . VAL A 1 264 ? 7.395 -14.594 0.876 1 97.81 264 VAL A O 1
ATOM 1988 N N . THR A 1 265 ? 8.188 -15.734 2.566 1 97.56 265 THR A N 1
ATOM 1989 C CA . THR A 1 265 ? 9.445 -14.992 2.676 1 97.56 265 THR A CA 1
ATOM 1990 C C . THR A 1 265 ? 10.633 -15.883 2.328 1 97.56 265 THR A C 1
ATOM 1992 O O . THR A 1 265 ? 10.508 -17.109 2.285 1 97.56 265 THR A O 1
ATOM 1995 N N . THR A 1 266 ? 11.742 -15.266 2.047 1 97.38 266 THR A N 1
ATOM 1996 C CA . THR A 1 266 ? 12.867 -16.062 1.563 1 97.38 266 THR A CA 1
ATOM 1997 C C . THR A 1 266 ? 14.07 -15.922 2.494 1 97.38 266 THR A C 1
ATOM 1999 O O . THR A 1 266 ? 15.164 -16.406 2.18 1 97.38 266 THR A O 1
ATOM 2002 N N . ASP A 1 267 ? 13.945 -15.227 3.559 1 96 267 ASP A N 1
ATOM 2003 C CA . ASP A 1 267 ? 14.969 -15.148 4.602 1 96 267 ASP A CA 1
ATOM 2004 C C . ASP A 1 267 ? 14.336 -14.898 5.969 1 96 267 ASP A C 1
ATOM 2006 O O . ASP A 1 267 ? 13.172 -14.492 6.055 1 96 267 ASP A O 1
ATOM 2010 N N . LEU A 1 268 ? 15.07 -15.125 6.984 1 94.56 268 LEU A N 1
ATOM 2011 C CA . LEU A 1 268 ? 14.547 -15.117 8.352 1 94.56 268 LEU A CA 1
ATOM 2012 C C . LEU A 1 268 ? 14.203 -13.695 8.781 1 94.56 268 LEU A C 1
ATOM 2014 O O . LEU A 1 268 ? 13.234 -13.484 9.523 1 94.56 268 LEU A O 1
ATOM 2018 N N . MET A 1 269 ? 15.023 -12.766 8.445 1 95.38 269 MET A N 1
ATOM 2019 C CA . MET A 1 269 ? 14.766 -11.383 8.828 1 95.38 269 MET A CA 1
ATOM 2020 C C . MET A 1 269 ? 13.43 -10.906 8.273 1 95.38 269 MET A C 1
ATOM 2022 O O . MET A 1 269 ? 12.641 -10.289 8.992 1 95.38 269 MET A O 1
ATOM 2026 N N . THR A 1 270 ? 13.227 -11.18 6.977 1 97.25 270 THR A N 1
ATOM 2027 C CA . THR A 1 270 ? 11.969 -10.789 6.348 1 97.25 270 THR A CA 1
ATOM 2028 C C . THR A 1 270 ? 10.789 -11.477 7.027 1 97.25 270 THR A C 1
ATOM 2030 O O . THR A 1 270 ? 9.742 -10.859 7.238 1 97.25 270 THR A O 1
ATOM 2033 N N . ARG A 1 271 ? 10.93 -12.75 7.359 1 96.62 271 ARG A N 1
ATOM 2034 C CA . ARG A 1 271 ? 9.875 -13.477 8.062 1 96.62 271 ARG A CA 1
ATOM 2035 C C . ARG A 1 271 ? 9.57 -12.828 9.406 1 96.62 271 ARG A C 1
ATOM 2037 O O . ARG A 1 271 ? 8.406 -12.68 9.781 1 96.62 271 ARG A O 1
ATOM 2044 N N . PHE A 1 272 ? 10.602 -12.516 10.086 1 97 272 PHE A N 1
ATOM 2045 C CA . PHE A 1 272 ? 10.469 -11.898 11.406 1 97 272 PHE A CA 1
ATOM 2046 C C . PHE A 1 272 ? 9.703 -10.586 11.312 1 97 272 PHE A C 1
ATOM 2048 O O . PHE A 1 272 ? 8.75 -10.359 12.07 1 97 272 PHE A O 1
ATOM 2055 N N . VAL A 1 273 ? 10.102 -9.75 10.391 1 97.69 273 VAL A N 1
ATOM 2056 C CA . VAL A 1 273 ? 9.453 -8.453 10.219 1 97.69 273 VAL A CA 1
ATOM 2057 C C . VAL A 1 273 ? 8.008 -8.664 9.75 1 97.69 273 VAL A C 1
ATOM 2059 O O . VAL A 1 273 ? 7.094 -7.984 10.227 1 97.69 273 VAL A O 1
ATOM 2062 N N . MET A 1 274 ? 7.836 -9.609 8.82 1 97.88 274 MET A N 1
ATOM 2063 C CA . MET A 1 274 ? 6.504 -9.922 8.312 1 97.88 274 MET A CA 1
ATOM 2064 C C . MET A 1 274 ? 5.566 -10.312 9.453 1 97.88 274 MET A C 1
ATOM 2066 O O . MET A 1 274 ? 4.41 -9.891 9.484 1 97.88 274 MET A O 1
ATOM 2070 N N . CYS A 1 275 ? 6.012 -11.062 10.406 1 97.19 275 CYS A N 1
ATOM 2071 C CA . CYS A 1 275 ? 5.184 -11.547 11.508 1 97.19 275 CYS A CA 1
ATOM 2072 C C . CYS A 1 275 ? 4.695 -10.391 12.367 1 97.19 275 CYS A C 1
ATOM 2074 O O . CYS A 1 275 ? 3.668 -10.5 13.039 1 97.19 275 CYS A O 1
ATOM 2076 N N . GLY A 1 276 ? 5.402 -9.289 12.336 1 96.75 276 GLY A N 1
ATOM 2077 C CA . GLY A 1 276 ? 4.973 -8.109 13.078 1 96.75 276 GLY A CA 1
ATOM 2078 C C . GLY A 1 276 ? 3.93 -7.293 12.344 1 96.75 276 GLY A C 1
ATOM 2079 O O . GLY A 1 276 ? 3.461 -6.273 12.852 1 96.75 276 GLY A O 1
ATOM 2080 N N . THR A 1 277 ? 3.541 -7.715 11.148 1 97 277 THR A N 1
ATOM 2081 C CA . THR A 1 277 ? 2.59 -6.965 10.336 1 97 277 THR A CA 1
ATOM 2082 C C . THR A 1 277 ? 1.518 -7.891 9.766 1 97 277 THR A C 1
ATOM 2084 O O . THR A 1 277 ? 0.899 -7.578 8.75 1 97 277 THR A O 1
ATOM 2087 N N . LEU A 1 278 ? 1.236 -9.008 10.273 1 96.19 278 LEU A N 1
ATOM 2088 C CA . LEU A 1 278 ? 0.378 -10.031 9.688 1 96.19 278 LEU A CA 1
ATOM 2089 C C . LEU A 1 278 ? -1.08 -9.586 9.688 1 96.19 278 LEU A C 1
ATOM 2091 O O . LEU A 1 278 ? -1.844 -9.938 8.789 1 96.19 278 LEU A O 1
ATOM 2095 N N . GLY A 1 279 ? -1.449 -8.82 10.734 1 94.75 279 GLY A N 1
ATOM 2096 C CA . GLY A 1 279 ? -2.85 -8.438 10.797 1 94.75 279 GLY A CA 1
ATOM 2097 C C . GLY A 1 279 ? -3.801 -9.594 10.57 1 94.75 279 GLY A C 1
ATOM 2098 O O . GLY A 1 279 ? -3.682 -10.641 11.211 1 94.75 279 GLY A O 1
ATOM 2099 N N . ALA A 1 280 ? -4.637 -9.477 9.531 1 93.44 280 ALA A N 1
ATOM 2100 C CA . ALA A 1 280 ? -5.68 -10.469 9.289 1 93.44 280 ALA A CA 1
ATOM 2101 C C . ALA A 1 280 ? -5.246 -11.477 8.227 1 93.44 280 ALA A C 1
ATOM 2103 O O . ALA A 1 280 ? -6.055 -12.273 7.746 1 93.44 280 ALA A O 1
ATOM 2104 N N . SER A 1 281 ? -4 -11.461 7.855 1 94.62 281 SER A N 1
ATOM 2105 C CA . SER A 1 281 ? -3.529 -12.406 6.844 1 94.62 281 SER A CA 1
ATOM 2106 C C . SER A 1 281 ? -3.758 -13.844 7.281 1 94.62 281 SER A C 1
ATOM 2108 O O . SER A 1 281 ? -3.645 -14.172 8.469 1 94.62 281 SER A O 1
ATOM 2110 N N . VAL A 1 282 ? -4.039 -14.688 6.332 1 93.38 282 VAL A N 1
ATOM 2111 C CA . VAL A 1 282 ? -4.262 -16.094 6.598 1 93.38 282 VAL A CA 1
ATOM 2112 C C . VAL A 1 282 ? -2.957 -16.75 7.059 1 93.38 282 VAL A C 1
ATOM 2114 O O . VAL A 1 282 ? -1.883 -16.438 6.539 1 93.38 282 VAL A O 1
ATOM 2117 N N . ARG A 1 283 ? -3.209 -17.656 8.047 1 90.75 283 ARG A N 1
ATOM 2118 C CA . ARG A 1 283 ? -2.049 -18.391 8.539 1 90.75 283 ARG A CA 1
ATOM 2119 C C . ARG A 1 283 ? -1.94 -19.766 7.875 1 90.75 283 ARG A C 1
ATOM 2121 O O . ARG A 1 283 ? -2.918 -20.266 7.324 1 90.75 283 ARG A O 1
ATOM 2128 N N . GLY A 1 284 ? -0.724 -20.328 7.84 1 82.19 284 GLY A N 1
ATOM 2129 C CA . GLY A 1 284 ? -0.457 -21.578 7.133 1 82.19 284 GLY A CA 1
ATOM 2130 C C . GLY A 1 284 ? -0.817 -22.812 7.938 1 82.19 284 GLY A C 1
ATOM 2131 O O . GLY A 1 284 ? -0.188 -23.859 7.789 1 82.19 284 GLY A O 1
ATOM 2132 N N . GLY A 1 285 ? -1.74 -22.766 8.891 1 85.5 285 GLY A N 1
ATOM 2133 C CA . GLY A 1 285 ? -2.08 -23.875 9.766 1 85.5 285 GLY A CA 1
ATOM 2134 C C . GLY A 1 285 ? -1.883 -23.562 11.234 1 85.5 285 GLY A C 1
ATOM 2135 O O . GLY A 1 285 ? -1.34 -22.5 11.586 1 85.5 285 GLY A O 1
ATOM 2136 N N . PHE A 1 286 ? -2.254 -24.484 12.047 1 88 286 PHE A N 1
ATOM 2137 C CA . PHE A 1 286 ? -2.281 -24.219 13.477 1 88 286 PHE A CA 1
ATOM 2138 C C . PHE A 1 286 ? -0.872 -24 14.016 1 88 286 PHE A C 1
ATOM 2140 O O . PHE A 1 286 ? -0.596 -22.984 14.648 1 88 286 PHE A O 1
ATOM 2147 N N . LEU A 1 287 ? 0.021 -24.984 13.773 1 88.75 287 LEU A N 1
ATOM 2148 C CA . LEU A 1 287 ? 1.369 -24.906 14.328 1 88.75 287 LEU A CA 1
ATOM 2149 C C . LEU A 1 287 ? 2.131 -23.719 13.742 1 88.75 287 LEU A C 1
ATOM 2151 O O . LEU A 1 287 ? 2.801 -22.984 14.477 1 88.75 287 LEU A O 1
ATOM 2155 N N . LYS A 1 288 ? 2.027 -23.547 12.453 1 88.06 288 LYS A N 1
ATOM 2156 C CA . LYS A 1 288 ? 2.66 -22.406 11.805 1 88.06 288 LYS A CA 1
ATOM 2157 C C . LYS A 1 288 ? 2.088 -21.094 12.336 1 88.06 288 LYS A C 1
ATOM 2159 O O . LYS A 1 288 ? 2.824 -20.125 12.531 1 88.06 288 LYS A O 1
ATOM 2164 N N . GLY A 1 289 ? 0.805 -21.172 12.555 1 92.19 289 GLY A N 1
ATOM 2165 C CA . GLY A 1 289 ? 0.152 -19.984 13.094 1 92.19 289 GLY A CA 1
ATOM 2166 C C . GLY A 1 289 ? 0.618 -19.641 14.5 1 92.19 289 GLY A C 1
ATOM 2167 O O . GLY A 1 289 ? 0.776 -18.469 14.828 1 92.19 289 GLY A O 1
ATOM 2168 N N . LEU A 1 290 ? 0.78 -20.656 15.273 1 94.62 290 LEU A N 1
ATOM 2169 C CA . LEU A 1 290 ? 1.262 -20.438 16.625 1 94.62 290 LEU A CA 1
ATOM 2170 C C . LEU A 1 290 ? 2.672 -19.859 16.625 1 94.62 290 LEU A C 1
ATOM 2172 O O . LEU A 1 290 ? 2.975 -18.938 17.391 1 94.62 290 LEU A O 1
ATOM 2176 N N . LEU A 1 291 ? 3.518 -20.422 15.82 1 94.44 291 LEU A N 1
ATOM 2177 C CA . LEU A 1 291 ? 4.875 -19.906 15.695 1 94.44 291 LEU A CA 1
ATOM 2178 C C . LEU A 1 291 ? 4.867 -18.453 15.203 1 94.44 291 LEU A C 1
ATOM 2180 O O . LEU A 1 291 ? 5.621 -17.625 15.711 1 94.44 291 LEU A O 1
ATOM 2184 N N . ASP A 1 292 ? 4.055 -18.203 14.195 1 94.31 292 ASP A N 1
ATOM 2185 C CA . ASP A 1 292 ? 3.936 -16.844 13.672 1 94.31 292 ASP A CA 1
ATOM 2186 C C . ASP A 1 292 ? 3.465 -15.875 14.75 1 94.31 292 ASP A C 1
ATOM 2188 O O . ASP A 1 292 ? 3.875 -14.711 14.773 1 94.31 292 ASP A O 1
ATOM 2192 N N . TRP A 1 293 ? 2.551 -16.391 15.594 1 96.38 293 TRP A N 1
ATOM 2193 C CA . TRP A 1 293 ? 2.047 -15.539 16.672 1 96.38 293 TRP A CA 1
ATOM 2194 C C . TRP A 1 293 ? 3.162 -15.18 17.641 1 96.38 293 TRP A C 1
ATOM 2196 O O . TRP A 1 293 ? 3.307 -14.023 18.031 1 96.38 293 TRP A O 1
ATOM 2206 N N . PHE A 1 294 ? 3.943 -16.172 18.031 1 97.5 294 PHE A N 1
ATOM 2207 C CA . PHE A 1 294 ? 5.055 -15.922 18.938 1 97.5 294 PHE A CA 1
ATOM 2208 C C . PHE A 1 294 ? 6.055 -14.953 18.312 1 97.5 294 PHE A C 1
ATOM 2210 O O . PHE A 1 294 ? 6.504 -14.008 18.969 1 97.5 294 PHE A O 1
ATOM 2217 N N . LEU A 1 295 ? 6.426 -15.203 17.078 1 97.06 295 LEU A N 1
ATOM 2218 C CA . LEU A 1 295 ? 7.359 -14.336 16.375 1 97.06 295 LEU A CA 1
ATOM 2219 C C . LEU A 1 295 ? 6.789 -12.93 16.219 1 97.06 295 LEU A C 1
ATOM 2221 O O . LEU A 1 295 ? 7.523 -11.945 16.297 1 97.06 295 LEU A O 1
ATOM 2225 N N . GLY A 1 296 ? 5.484 -12.898 15.969 1 97.44 296 GLY A N 1
ATOM 2226 C CA . GLY A 1 296 ? 4.832 -11.609 15.836 1 97.44 296 GLY A CA 1
ATOM 2227 C C . GLY A 1 296 ? 4.867 -10.789 17.109 1 97.44 296 GLY A C 1
ATOM 2228 O O . GLY A 1 296 ? 5.16 -9.594 17.078 1 97.44 296 GLY A O 1
ATOM 2229 N N . CYS A 1 297 ? 4.574 -11.453 18.234 1 97.81 297 CYS A N 1
ATOM 2230 C CA . CYS A 1 297 ? 4.637 -10.773 19.531 1 97.81 297 CYS A CA 1
ATOM 2231 C C . CYS A 1 297 ? 6.039 -10.234 19.797 1 97.81 297 CYS A C 1
ATOM 2233 O O . CYS A 1 297 ? 6.195 -9.102 20.266 1 97.81 297 CYS A O 1
ATOM 2235 N N . LEU A 1 298 ? 6.984 -11.031 19.5 1 98 298 LEU A N 1
ATOM 2236 C CA . LEU A 1 298 ? 8.375 -10.625 19.688 1 98 298 LEU A CA 1
ATOM 2237 C C . LEU A 1 298 ? 8.742 -9.5 18.719 1 98 298 LEU A C 1
ATOM 2239 O O . LEU A 1 298 ? 9.453 -8.562 19.094 1 98 298 LEU A O 1
ATOM 2243 N N . ALA A 1 299 ? 8.344 -9.648 17.484 1 97.81 299 ALA A N 1
ATOM 2244 C CA . ALA A 1 299 ? 8.656 -8.648 16.469 1 97.81 299 ALA A CA 1
ATOM 2245 C C . ALA A 1 299 ? 8.078 -7.281 16.859 1 97.81 299 ALA A C 1
ATOM 2247 O O . ALA A 1 299 ? 8.742 -6.254 16.688 1 97.81 299 ALA A O 1
ATOM 2248 N N . LEU A 1 300 ? 6.867 -7.258 17.391 1 96.94 300 LEU A N 1
ATOM 2249 C CA . LEU A 1 300 ? 6.211 -6.012 17.781 1 96.94 300 LEU A CA 1
ATOM 2250 C C . LEU A 1 300 ? 7.012 -5.285 18.859 1 96.94 300 LEU A C 1
ATOM 2252 O O . LEU A 1 300 ? 6.949 -4.055 18.953 1 96.94 300 LEU A O 1
ATOM 2256 N N . LEU A 1 301 ? 7.77 -6.016 19.547 1 96.44 301 LEU A N 1
ATOM 2257 C CA . LEU A 1 301 ? 8.617 -5.422 20.578 1 96.44 301 LEU A CA 1
ATOM 2258 C C . LEU A 1 301 ? 9.977 -5.039 20 1 96.44 301 LEU A C 1
ATOM 2260 O O . LEU A 1 301 ? 10.414 -3.895 20.141 1 96.44 301 LEU A O 1
ATOM 2264 N N . VAL A 1 302 ? 10.633 -5.934 19.328 1 97.38 302 VAL A N 1
ATOM 2265 C CA . VAL A 1 302 ? 12.008 -5.777 18.859 1 97.38 302 VAL A CA 1
ATOM 2266 C C . VAL A 1 302 ? 12.062 -4.688 17.797 1 97.38 302 VAL A C 1
ATOM 2268 O O . VAL A 1 302 ? 13.031 -3.926 17.719 1 97.38 302 VAL A O 1
ATOM 2271 N N . LEU A 1 303 ? 11.039 -4.621 16.984 1 97.19 303 LEU A N 1
ATOM 2272 C CA . LEU A 1 303 ? 11.047 -3.684 15.875 1 97.19 303 LEU A CA 1
ATOM 2273 C C . LEU A 1 303 ? 10.961 -2.244 16.359 1 97.19 303 LEU A C 1
ATOM 2275 O O . LEU A 1 303 ? 11.336 -1.314 15.648 1 97.19 303 LEU A O 1
ATOM 2279 N N . VAL A 1 304 ? 10.453 -2.016 17.578 1 96.31 304 VAL A N 1
ATOM 2280 C CA . VAL A 1 304 ? 10.492 -0.682 18.172 1 96.31 304 VAL A CA 1
ATOM 2281 C C . VAL A 1 304 ? 11.945 -0.218 18.297 1 96.31 304 VAL A C 1
ATOM 2283 O O . VAL A 1 304 ? 12.281 0.908 17.922 1 96.31 304 VAL A O 1
ATOM 2286 N N . PHE A 1 305 ? 12.789 -1.11 18.75 1 96.31 305 PHE A N 1
ATOM 2287 C CA . PHE A 1 305 ? 14.188 -0.774 18.969 1 96.31 305 PHE A CA 1
ATOM 2288 C C . PHE A 1 305 ? 14.953 -0.697 17.656 1 96.31 305 PHE A C 1
ATOM 2290 O O . PHE A 1 305 ? 15.844 0.135 17.5 1 96.31 305 PHE A O 1
ATOM 2297 N N . VAL A 1 306 ? 14.617 -1.606 16.75 1 96.62 306 VAL A N 1
ATOM 2298 C CA . VAL A 1 306 ? 15.25 -1.566 15.43 1 96.62 306 VAL A CA 1
ATOM 2299 C C . VAL A 1 306 ? 14.945 -0.235 14.75 1 96.62 306 VAL A C 1
ATOM 2301 O O . VAL A 1 306 ? 15.836 0.402 14.188 1 96.62 306 VAL A O 1
ATOM 2304 N N . ARG A 1 307 ? 13.711 0.135 14.789 1 96.75 307 ARG A N 1
ATOM 2305 C CA . ARG A 1 307 ? 13.297 1.406 14.203 1 96.75 307 ARG A CA 1
ATOM 2306 C C . ARG A 1 307 ? 14.031 2.572 14.852 1 96.75 307 ARG A C 1
ATOM 2308 O O . ARG A 1 307 ? 14.508 3.477 14.156 1 96.75 307 ARG A O 1
ATOM 2315 N N . GLN A 1 308 ? 14.141 2.623 16.141 1 96.44 308 GLN A N 1
ATOM 2316 C CA . GLN A 1 308 ? 14.859 3.678 16.859 1 96.44 308 GLN A CA 1
ATOM 2317 C C . GLN A 1 308 ? 16.312 3.744 16.422 1 96.44 308 GLN A C 1
ATOM 2319 O O . GLN A 1 308 ? 16.859 4.832 16.203 1 96.44 308 GLN A O 1
ATOM 2324 N N . ASP A 1 309 ? 16.891 2.58 16.344 1 97.19 309 ASP A N 1
ATOM 2325 C CA . ASP A 1 309 ? 18.281 2.508 15.914 1 97.19 309 ASP A CA 1
ATOM 2326 C C . ASP A 1 309 ? 18.438 3.061 14.492 1 97.19 309 ASP A C 1
ATOM 2328 O O . ASP A 1 309 ? 19.344 3.85 14.234 1 97.19 309 ASP A O 1
ATOM 2332 N N . MET A 1 310 ? 17.578 2.66 13.602 1 97.5 310 MET A N 1
ATOM 2333 C CA . MET A 1 310 ? 17.656 3.09 12.203 1 97.5 310 MET A CA 1
ATOM 2334 C C . MET A 1 310 ? 17.391 4.586 12.086 1 97.5 310 MET A C 1
ATOM 2336 O O . MET A 1 310 ? 18.047 5.277 11.305 1 97.5 310 MET A O 1
ATOM 2340 N N . ASP A 1 311 ? 16.422 5.09 12.82 1 97.25 311 ASP A N 1
ATOM 2341 C CA . ASP A 1 311 ? 16.141 6.523 12.82 1 97.25 311 ASP A CA 1
ATOM 2342 C C . ASP A 1 311 ? 17.344 7.312 13.344 1 97.25 311 ASP A C 1
ATOM 2344 O O . ASP A 1 311 ? 17.641 8.398 12.836 1 97.25 311 ASP A O 1
ATOM 2348 N N . SER A 1 312 ? 17.953 6.789 14.383 1 97.62 312 SER A N 1
ATOM 2349 C CA . SER A 1 312 ? 19.156 7.426 14.93 1 97.62 312 SER A CA 1
ATOM 2350 C C . SER A 1 312 ? 20.25 7.5 13.883 1 97.62 312 SER A C 1
ATOM 2352 O O . SER A 1 312 ? 20.984 8.5 13.805 1 97.62 312 SER A O 1
ATOM 2354 N N . LYS A 1 313 ? 20.406 6.453 13.156 1 97.81 313 LYS A N 1
ATOM 2355 C CA . LYS A 1 313 ? 21.391 6.438 12.086 1 97.81 313 LYS A CA 1
ATOM 2356 C C . LYS A 1 313 ? 21.125 7.539 11.07 1 97.81 313 LYS A C 1
ATOM 2358 O O . LYS A 1 313 ? 22.047 8.18 10.578 1 97.81 313 LYS A O 1
ATOM 2363 N N . VAL A 1 314 ? 19.891 7.77 10.727 1 97.94 314 VAL A N 1
ATOM 2364 C CA . VAL A 1 314 ? 19.516 8.82 9.773 1 97.94 314 VAL A CA 1
ATOM 2365 C C . VAL A 1 314 ? 19.875 10.188 10.359 1 97.94 314 VAL A C 1
ATOM 2367 O O . VAL A 1 314 ? 20.469 11.023 9.672 1 97.94 314 VAL A O 1
ATOM 2370 N N . ARG A 1 315 ? 19.547 10.414 11.633 1 97.12 315 ARG A N 1
ATOM 2371 C CA . ARG A 1 315 ? 19.844 11.688 12.281 1 97.12 315 ARG A CA 1
ATOM 2372 C C . ARG A 1 315 ? 21.344 11.938 12.344 1 97.12 315 ARG A C 1
ATOM 2374 O O . ARG A 1 315 ? 21.812 13.047 12.094 1 97.12 315 ARG A O 1
ATOM 2381 N N . LYS A 1 316 ? 22.062 10.891 12.742 1 97.5 316 LYS A N 1
ATOM 2382 C CA . LYS A 1 316 ? 23.516 11.008 12.82 1 97.5 316 LYS A CA 1
ATOM 2383 C C . LYS A 1 316 ? 24.125 11.297 11.445 1 97.5 316 LYS A C 1
ATOM 2385 O O . LYS A 1 316 ? 25.078 12.078 11.328 1 97.5 316 LYS A O 1
ATOM 2390 N N . TRP A 1 317 ? 23.578 10.656 10.453 1 97.5 317 TRP A N 1
ATOM 2391 C CA . TRP A 1 317 ? 24.031 10.922 9.094 1 97.5 317 TRP A CA 1
ATOM 2392 C C . TRP A 1 317 ? 23.828 12.391 8.727 1 97.5 317 TRP A C 1
ATOM 2394 O O . TRP A 1 317 ? 24.734 13.023 8.18 1 97.5 317 TRP A O 1
ATOM 2404 N N . ALA A 1 318 ? 22.672 12.898 9.008 1 95.75 318 ALA A N 1
ATOM 2405 C CA . ALA A 1 318 ? 22.328 14.281 8.688 1 95.75 318 ALA A CA 1
ATOM 2406 C C . ALA A 1 318 ? 23.297 15.25 9.359 1 95.75 318 ALA A C 1
ATOM 2408 O O . ALA A 1 318 ? 23.734 16.234 8.75 1 95.75 318 ALA A O 1
ATOM 2409 N N . LYS A 1 319 ? 23.641 15.008 10.555 1 95.5 319 LYS A N 1
ATOM 2410 C CA . LYS A 1 319 ? 24.547 15.852 11.312 1 95.5 319 LYS A CA 1
ATOM 2411 C C . LYS A 1 319 ? 25.953 15.82 10.711 1 95.5 319 LYS A C 1
ATOM 2413 O O . LYS A 1 319 ? 26.641 16.844 10.672 1 95.5 319 LYS A O 1
ATOM 2418 N N . ARG A 1 320 ? 26.312 14.656 10.266 1 96.5 320 ARG A N 1
ATOM 2419 C CA . ARG A 1 320 ? 27.688 14.461 9.812 1 96.5 320 ARG A CA 1
ATOM 2420 C C . ARG A 1 320 ? 27.844 14.875 8.352 1 96.5 320 ARG A C 1
ATOM 2422 O O . ARG A 1 320 ? 28.859 15.461 7.977 1 96.5 320 ARG A O 1
ATOM 2429 N N . PHE A 1 321 ? 26.828 14.516 7.492 1 96.19 321 PHE A N 1
ATOM 2430 C CA . PHE A 1 321 ? 27.047 14.641 6.055 1 96.19 321 PHE A CA 1
ATOM 2431 C C . PHE A 1 321 ? 26.047 15.602 5.43 1 96.19 321 PHE A C 1
ATOM 2433 O O . PHE A 1 321 ? 26.141 15.906 4.238 1 96.19 321 PHE A O 1
ATOM 2440 N N . GLY A 1 322 ? 25.094 16.062 6.199 1 92.62 322 GLY A N 1
ATOM 2441 C CA . GLY A 1 322 ? 24.078 16.953 5.652 1 92.62 322 GLY A CA 1
ATOM 2442 C C . GLY A 1 322 ? 22.828 16.219 5.207 1 92.62 322 GLY A C 1
ATOM 2443 O O . GLY A 1 322 ? 22.625 15.055 5.543 1 92.62 322 GLY A O 1
ATOM 2444 N N . ASP A 1 323 ? 21.969 16.875 4.406 1 92.25 323 ASP A N 1
ATOM 2445 C CA . ASP A 1 323 ? 20.625 16.344 4.184 1 92.25 323 ASP A CA 1
ATOM 2446 C C . ASP A 1 323 ? 20.453 15.867 2.746 1 92.25 323 ASP A C 1
ATOM 2448 O O . ASP A 1 323 ? 19.328 15.594 2.305 1 92.25 323 ASP A O 1
ATOM 2452 N N . SER A 1 324 ? 21.531 15.719 1.946 1 90.12 324 SER A N 1
ATOM 2453 C CA . SER A 1 324 ? 21.422 15.297 0.551 1 90.12 324 SER A CA 1
ATOM 2454 C C . SER A 1 324 ? 21.297 13.781 0.435 1 90.12 324 SER A C 1
ATOM 2456 O O . SER A 1 324 ? 20.875 13.273 -0.601 1 90.12 324 SER A O 1
ATOM 2458 N N . GLY A 1 325 ? 21.734 13.055 1.496 1 92.56 325 GLY A N 1
ATOM 2459 C CA . GLY A 1 325 ? 21.828 11.609 1.434 1 92.56 325 GLY A CA 1
ATOM 2460 C C . GLY A 1 325 ? 23.141 11.117 0.835 1 92.56 325 GLY A C 1
ATOM 2461 O O . GLY A 1 325 ? 23.391 9.914 0.773 1 92.56 325 GLY A O 1
ATOM 2462 N N . PHE A 1 326 ? 23.906 12.039 0.382 1 93.38 326 PHE A N 1
ATOM 2463 C CA . PHE A 1 326 ? 25.203 11.703 -0.2 1 93.38 326 PHE A CA 1
ATOM 2464 C C . PHE A 1 326 ? 26.344 12.266 0.643 1 93.38 326 PHE A C 1
ATOM 2466 O O . PHE A 1 326 ? 26.188 13.297 1.298 1 93.38 326 PHE A O 1
ATOM 2473 N N . ARG A 1 327 ? 27.438 11.508 0.621 1 92.12 327 ARG A N 1
ATOM 2474 C CA . ARG A 1 327 ? 28.641 11.977 1.314 1 92.12 327 ARG A CA 1
ATOM 2475 C C . ARG A 1 327 ? 29.312 13.094 0.53 1 92.12 327 ARG A C 1
ATOM 2477 O O . ARG A 1 327 ? 29.266 13.117 -0.702 1 92.12 327 ARG A O 1
ATOM 2484 N N . MET B 1 1 ? 1.655 15.305 43.156 1 26.11 1 MET B N 1
ATOM 2485 C CA . MET B 1 1 ? 2.201 14.609 42 1 26.11 1 MET B CA 1
ATOM 2486 C C . MET B 1 1 ? 1.587 15.141 40.688 1 26.11 1 MET B C 1
ATOM 2488 O O . MET B 1 1 ? 0.371 15.078 40.5 1 26.11 1 MET B O 1
ATOM 2492 N N . GLY B 1 2 ? 1.945 16.266 40.156 1 33.47 2 GLY B N 1
ATOM 2493 C CA . GLY B 1 2 ? 1.368 17.219 39.188 1 33.47 2 GLY B CA 1
ATOM 2494 C C . GLY B 1 2 ? 0.887 16.562 37.906 1 33.47 2 GLY B C 1
ATOM 2495 O O . GLY B 1 2 ? 1.521 15.625 37.406 1 33.47 2 GLY B O 1
ATOM 2496 N N . ALA B 1 3 ? -0.382 16.344 37.812 1 37.25 3 ALA B N 1
ATOM 2497 C CA . ALA B 1 3 ? -1.027 15.992 36.562 1 37.25 3 ALA B CA 1
ATOM 2498 C C . ALA B 1 3 ? -0.28 16.609 35.375 1 37.25 3 ALA B C 1
ATOM 2500 O O . ALA B 1 3 ? -0.288 17.828 35.188 1 37.25 3 ALA B O 1
ATOM 2501 N N . HIS B 1 4 ? 0.878 16.219 35.031 1 41.5 4 HIS B N 1
ATOM 2502 C CA . HIS B 1 4 ? 1.64 16.734 33.906 1 41.5 4 HIS B CA 1
ATOM 2503 C C . HIS B 1 4 ? 0.736 17 32.719 1 41.5 4 HIS B C 1
ATOM 2505 O O . HIS B 1 4 ? 0.084 16.094 32.219 1 41.5 4 HIS B O 1
ATOM 2511 N N . LEU B 1 5 ? -0.13 17.922 32.656 1 45.06 5 LEU B N 1
ATOM 2512 C CA . LEU B 1 5 ? -0.958 18.469 31.578 1 45.06 5 LEU B CA 1
ATOM 2513 C C . LEU B 1 5 ? -0.305 18.25 30.219 1 45.06 5 LEU B C 1
ATOM 2515 O O . LEU B 1 5 ? 0.8 18.734 29.969 1 45.06 5 LEU B O 1
ATOM 2519 N N . SER B 1 6 ? -0.456 17.125 29.594 1 57.41 6 SER B N 1
ATOM 2520 C CA . SER B 1 6 ? 0.106 16.672 28.328 1 57.41 6 SER B CA 1
ATOM 2521 C C . SER B 1 6 ? 0.14 17.797 27.297 1 57.41 6 SER B C 1
ATOM 2523 O O . SER B 1 6 ? -0.852 18.516 27.109 1 57.41 6 SER B O 1
ATOM 2525 N N . LYS B 1 7 ? 1.26 18.469 27 1 77.38 7 LYS B N 1
ATOM 2526 C CA . LYS B 1 7 ? 1.55 19.516 26.016 1 77.38 7 LYS B CA 1
ATOM 2527 C C . LYS B 1 7 ? 0.96 19.188 24.656 1 77.38 7 LYS B C 1
ATOM 2529 O O . LYS B 1 7 ? 0.995 18.031 24.234 1 77.38 7 LYS B O 1
ATOM 2534 N N . ASN B 1 8 ? 0.026 20.016 24.156 1 88.88 8 ASN B N 1
ATOM 2535 C CA . ASN B 1 8 ? -0.515 19.922 22.812 1 88.88 8 ASN B CA 1
ATOM 2536 C C . ASN B 1 8 ? 0.592 19.766 21.766 1 88.88 8 ASN B C 1
ATOM 2538 O O . ASN B 1 8 ? 1.351 20.703 21.516 1 88.88 8 ASN B O 1
ATOM 2542 N N . ALA B 1 9 ? 0.66 18.594 21.219 1 92.38 9 ALA B N 1
ATOM 2543 C CA . ALA B 1 9 ? 1.731 18.281 20.281 1 92.38 9 ALA B CA 1
ATOM 2544 C C . ALA B 1 9 ? 1.389 18.75 18.875 1 92.38 9 ALA B C 1
ATOM 2546 O O . ALA B 1 9 ? 2.162 18.547 17.938 1 92.38 9 ALA B O 1
ATOM 2547 N N . PHE B 1 10 ? 0.245 19.375 18.719 1 95.94 10 PHE B N 1
ATOM 2548 C CA . PHE B 1 10 ? -0.234 19.828 17.422 1 95.94 10 PHE B CA 1
ATOM 2549 C C . PHE B 1 10 ? -0.865 21.203 17.531 1 95.94 10 PHE B C 1
ATOM 2551 O O . PHE B 1 10 ? -2.041 21.391 17.203 1 95.94 10 PHE B O 1
ATOM 2558 N N . PRO B 1 11 ? -0.108 22.172 17.953 1 96.56 11 PRO B N 1
ATOM 2559 C CA . PRO B 1 11 ? -0.637 23.531 18.062 1 96.56 11 PRO B CA 1
ATOM 2560 C C . PRO B 1 11 ? -0.956 24.156 16.703 1 96.56 11 PRO B C 1
ATOM 2562 O O . PRO B 1 11 ? -0.148 24.078 15.781 1 96.56 11 PRO B O 1
ATOM 2565 N N . VAL B 1 12 ? -2.178 24.828 16.609 1 97.81 12 VAL B N 1
ATOM 2566 C CA . VAL B 1 12 ? -2.584 25.328 15.305 1 97.81 12 VAL B CA 1
ATOM 2567 C C . VAL B 1 12 ? -2.916 26.812 15.398 1 97.81 12 VAL B C 1
ATOM 2569 O O . VAL B 1 12 ? -3.135 27.484 14.383 1 97.81 12 VAL B O 1
ATOM 2572 N N . HIS B 1 13 ? -2.943 27.359 16.641 1 97.31 13 HIS B N 1
ATOM 2573 C CA . HIS B 1 13 ? -3.312 28.766 16.812 1 97.31 13 HIS B CA 1
ATOM 2574 C C . HIS B 1 13 ? -2.396 29.688 16 1 97.31 13 HIS B C 1
ATOM 2576 O O . HIS B 1 13 ? -1.171 29.578 16.109 1 97.31 13 HIS B O 1
ATOM 2582 N N . ALA B 1 14 ? -2.922 30.5 15.172 1 97.12 14 ALA B N 1
ATOM 2583 C CA . ALA B 1 14 ? -2.262 31.531 14.359 1 97.12 14 ALA B CA 1
ATOM 2584 C C . ALA B 1 14 ? -1.405 30.891 13.273 1 97.12 14 ALA B C 1
ATOM 2586 O O . ALA B 1 14 ? -0.626 31.578 12.602 1 97.12 14 ALA B O 1
ATOM 2587 N N . LYS B 1 15 ? -1.502 29.562 13.148 1 97.81 15 LYS B N 1
ATOM 2588 C CA . LYS B 1 15 ? -0.81 28.875 12.062 1 97.81 15 LYS B CA 1
ATOM 2589 C C . LYS B 1 15 ? -1.698 28.75 10.828 1 97.81 15 LYS B C 1
ATOM 2591 O O . LYS B 1 15 ? -2.922 28.859 10.93 1 97.81 15 LYS B O 1
ATOM 2596 N N . THR B 1 16 ? -1.077 28.578 9.695 1 98.44 16 THR B N 1
ATOM 2597 C CA . THR B 1 16 ? -1.813 28.359 8.453 1 98.44 16 THR B CA 1
ATOM 2598 C C . THR B 1 16 ? -1.869 26.875 8.117 1 98.44 16 THR B C 1
ATOM 2600 O O . THR B 1 16 ? -0.832 26.219 8.016 1 98.44 16 THR B O 1
ATOM 2603 N N . VAL B 1 17 ? -3.078 26.391 7.965 1 98.88 17 VAL B N 1
ATOM 2604 C CA . VAL B 1 17 ? -3.303 24.984 7.633 1 98.88 17 VAL B CA 1
ATOM 2605 C C . VAL B 1 17 ? -3.904 24.875 6.234 1 98.88 17 VAL B C 1
ATOM 2607 O O . VAL B 1 17 ? -4.938 25.484 5.945 1 98.88 17 VAL B O 1
ATOM 2610 N N . LEU B 1 18 ? -3.219 24.172 5.359 1 98.94 18 LEU B N 1
ATOM 2611 C CA . LEU B 1 18 ? -3.764 23.797 4.059 1 98.94 18 LEU B CA 1
ATOM 2612 C C . LEU B 1 18 ? -4.453 22.438 4.129 1 98.94 18 LEU B C 1
ATOM 2614 O O . LEU B 1 18 ? -3.842 21.438 4.531 1 98.94 18 LEU B O 1
ATOM 2618 N N . VAL B 1 19 ? -5.723 22.359 3.766 1 98.94 19 VAL B N 1
ATOM 2619 C CA . VAL B 1 19 ? -6.48 21.109 3.785 1 98.94 19 VAL B CA 1
ATOM 2620 C C . VAL B 1 19 ? -6.945 20.766 2.373 1 98.94 19 VAL B C 1
ATOM 2622 O O . VAL B 1 19 ? -7.727 21.516 1.77 1 98.94 19 VAL B O 1
ATOM 2625 N N . THR B 1 20 ? -6.465 19.672 1.843 1 98.81 20 THR B N 1
ATOM 2626 C CA . THR B 1 20 ? -7 19.188 0.576 1 98.81 20 THR B CA 1
ATOM 2627 C C . THR B 1 20 ? -8.289 18.406 0.8 1 98.81 20 THR B C 1
ATOM 2629 O O . THR B 1 20 ? -8.484 17.812 1.866 1 98.81 20 THR B O 1
ATOM 2632 N N . GLY B 1 21 ? -9.125 18.422 -0.227 1 98 21 GLY B N 1
ATOM 2633 C CA . GLY B 1 21 ? -10.438 17.828 0.004 1 98 21 GLY B CA 1
ATOM 2634 C C . GLY B 1 21 ? -11.234 18.547 1.071 1 98 21 GLY B C 1
ATOM 2635 O O . GLY B 1 21 ? -11.961 17.906 1.848 1 98 21 GLY B O 1
ATOM 2636 N N . GLY B 1 22 ? -11.086 19.844 1.163 1 98.06 22 GLY B N 1
ATOM 2637 C CA . GLY B 1 22 ? -11.633 20.594 2.271 1 98.06 22 GLY B CA 1
ATOM 2638 C C . GLY B 1 22 ? -13.055 21.062 2.029 1 98.06 22 GLY B C 1
ATOM 2639 O O . GLY B 1 22 ? -13.648 21.75 2.869 1 98.06 22 GLY B O 1
ATOM 2640 N N . SER B 1 23 ? -13.703 20.656 0.905 1 97.12 23 SER B N 1
ATOM 2641 C CA . SER B 1 23 ? -15.008 21.203 0.547 1 97.12 23 SER B CA 1
ATOM 2642 C C . SER B 1 23 ? -16.141 20.312 1.063 1 97.12 23 SER B C 1
ATOM 2644 O O . SER B 1 23 ? -17.312 20.688 0.978 1 97.12 23 SER B O 1
ATOM 2646 N N . ARG B 1 24 ? -15.852 19.125 1.536 1 95.25 24 ARG B N 1
ATOM 2647 C CA . ARG B 1 24 ? -16.891 18.234 2.047 1 95.25 24 ARG B CA 1
ATOM 2648 C C . ARG B 1 24 ? -16.297 17.188 2.998 1 95.25 24 ARG B C 1
ATOM 2650 O O . ARG B 1 24 ? -15.07 17.062 3.104 1 95.25 24 ARG B O 1
ATOM 2657 N N . GLY B 1 25 ? -17.156 16.578 3.73 1 96.31 25 GLY B N 1
ATOM 2658 C CA . GLY B 1 25 ? -16.797 15.422 4.527 1 96.31 25 GLY B CA 1
ATOM 2659 C C . GLY B 1 25 ? -15.773 15.742 5.609 1 96.31 25 GLY B C 1
ATOM 2660 O O . GLY B 1 25 ? -15.938 16.719 6.348 1 96.31 25 GLY B O 1
ATOM 2661 N N . LEU B 1 26 ? -14.82 14.875 5.738 1 98 26 LEU B N 1
ATOM 2662 C CA . LEU B 1 26 ? -13.82 14.969 6.801 1 98 26 LEU B CA 1
ATOM 2663 C C . LEU B 1 26 ? -13.008 16.25 6.668 1 98 26 LEU B C 1
ATOM 2665 O O . LEU B 1 26 ? -12.781 16.953 7.656 1 98 26 LEU B O 1
ATOM 2669 N N . GLY B 1 27 ? -12.578 16.562 5.441 1 98.62 27 GLY B N 1
ATOM 2670 C CA . GLY B 1 27 ? -11.773 17.766 5.242 1 98.62 27 GLY B CA 1
ATOM 2671 C C . GLY B 1 27 ? -12.477 19.031 5.66 1 98.62 27 GLY B C 1
ATOM 2672 O O . GLY B 1 27 ? -11.859 19.938 6.219 1 98.62 27 GLY B O 1
ATOM 2673 N N . LEU B 1 28 ? -13.742 19.078 5.391 1 98.69 28 LEU B N 1
ATOM 2674 C CA . LEU B 1 28 ? -14.547 20.234 5.754 1 98.69 28 LEU B CA 1
ATOM 2675 C C . LEU B 1 28 ? -14.617 20.391 7.27 1 98.69 28 LEU B C 1
ATOM 2677 O O . LEU B 1 28 ? -14.391 21.484 7.805 1 98.69 28 LEU B O 1
ATOM 2681 N N . GLU B 1 29 ? -14.914 19.328 7.934 1 98.81 29 GLU B N 1
ATOM 2682 C CA . GLU B 1 29 ? -15.094 19.359 9.383 1 98.81 29 GLU B CA 1
ATOM 2683 C C . GLU B 1 29 ? -13.758 19.578 10.094 1 98.81 29 GLU B C 1
ATOM 2685 O O . GLU B 1 29 ? -13.703 20.25 11.117 1 98.81 29 GLU B O 1
ATOM 2690 N N . VAL B 1 30 ? -12.703 19.016 9.578 1 98.88 30 VAL B N 1
ATOM 2691 C CA . VAL B 1 30 ? -11.359 19.266 10.094 1 98.88 30 VAL B CA 1
ATOM 2692 C C . VAL B 1 30 ? -11.047 20.766 10 1 98.88 30 VAL B C 1
ATOM 2694 O O . VAL B 1 30 ? -10.578 21.359 10.969 1 98.88 30 VAL B O 1
ATOM 2697 N N . SER B 1 31 ? -11.32 21.312 8.859 1 98.94 31 SER B N 1
ATOM 2698 C CA . SER B 1 31 ? -11.055 22.734 8.633 1 98.94 31 SER B CA 1
ATOM 2699 C C . SER B 1 31 ? -11.82 23.609 9.609 1 98.94 31 SER B C 1
ATOM 2701 O O . SER B 1 31 ? -11.266 24.547 10.195 1 98.94 31 SER B O 1
ATOM 2703 N N . ARG B 1 32 ? -13.055 23.297 9.773 1 98.88 32 ARG B N 1
ATOM 2704 C CA . ARG B 1 32 ? -13.891 24.078 10.672 1 98.88 32 ARG B CA 1
ATOM 2705 C C . ARG B 1 32 ? -13.398 23.984 12.109 1 98.88 32 ARG B C 1
ATOM 2707 O O . ARG B 1 32 ? -13.312 25 12.812 1 98.88 32 ARG B O 1
ATOM 2714 N N . GLN B 1 33 ? -13.094 22.812 12.523 1 98.94 33 GLN B N 1
ATOM 2715 C CA . GLN B 1 33 ? -12.68 22.609 13.906 1 98.94 33 GLN B CA 1
ATOM 2716 C C . GLN B 1 33 ? -11.305 23.203 14.172 1 98.94 33 GLN B C 1
ATOM 2718 O O . GLN B 1 33 ? -11.031 23.703 15.266 1 98.94 33 GLN B O 1
ATOM 2723 N N . LEU B 1 34 ? -10.406 23.188 13.172 1 98.88 34 LEU B N 1
ATOM 2724 C CA . LEU B 1 34 ? -9.102 23.828 13.32 1 98.88 34 LEU B CA 1
ATOM 2725 C C . LEU B 1 34 ? -9.25 25.344 13.352 1 98.88 34 LEU B C 1
ATOM 2727 O O . LEU B 1 34 ? -8.531 26.031 14.078 1 98.88 34 LEU B O 1
ATOM 2731 N N . ALA B 1 35 ? -10.148 25.875 12.562 1 98.88 35 ALA B N 1
ATOM 2732 C CA . ALA B 1 35 ? -10.453 27.297 12.617 1 98.88 35 ALA B CA 1
ATOM 2733 C C . ALA B 1 35 ? -10.945 27.703 14.008 1 98.88 35 ALA B C 1
ATOM 2735 O O . ALA B 1 35 ? -10.578 28.766 14.516 1 98.88 35 ALA B O 1
ATOM 2736 N N . ALA B 1 36 ? -11.758 26.844 14.602 1 98.88 36 ALA B N 1
ATOM 2737 C CA . ALA B 1 36 ? -12.273 27.094 15.945 1 98.88 36 ALA B CA 1
ATOM 2738 C C . ALA B 1 36 ? -11.141 27.125 16.969 1 98.88 36 ALA B C 1
ATOM 2740 O O . ALA B 1 36 ? -11.297 27.688 18.062 1 98.88 36 ALA B O 1
ATOM 2741 N N . LYS B 1 37 ? -10.062 26.578 16.578 1 98.62 37 LYS B N 1
ATOM 2742 C CA . LYS B 1 37 ? -8.898 26.562 17.469 1 98.62 37 LYS B CA 1
ATOM 2743 C C . LYS B 1 37 ? -7.91 27.656 17.109 1 98.62 37 LYS B C 1
ATOM 2745 O O . LYS B 1 37 ? -6.82 27.734 17.672 1 98.62 37 LYS B O 1
ATOM 2750 N N . GLY B 1 38 ? -8.242 28.469 16.094 1 98.69 38 GLY B N 1
ATOM 2751 C CA . GLY B 1 38 ? -7.484 29.688 15.852 1 98.69 38 GLY B CA 1
ATOM 2752 C C . GLY B 1 38 ? -6.625 29.609 14.602 1 98.69 38 GLY B C 1
ATOM 2753 O O . GLY B 1 38 ? -5.859 30.531 14.312 1 98.69 38 GLY B O 1
ATOM 2754 N N . ALA B 1 39 ? -6.73 28.594 13.828 1 98.81 39 ALA B N 1
ATOM 2755 C CA . ALA B 1 39 ? -5.906 28.422 12.633 1 98.81 39 ALA B CA 1
ATOM 2756 C C . ALA B 1 39 ? -6.434 29.266 11.477 1 98.81 39 ALA B C 1
ATOM 2758 O O . ALA B 1 39 ? -7.641 29.5 11.367 1 98.81 39 ALA B O 1
ATOM 2759 N N . ASN B 1 40 ? -5.516 29.797 10.688 1 98.81 40 ASN B N 1
ATOM 2760 C CA . ASN B 1 40 ? -5.867 30.219 9.336 1 98.81 40 ASN B CA 1
ATOM 2761 C C . ASN B 1 40 ? -6.051 29.031 8.398 1 98.81 40 ASN B C 1
ATOM 2763 O O . ASN B 1 40 ? -5.293 28.062 8.469 1 98.81 40 ASN B O 1
ATOM 2767 N N . ILE B 1 41 ? -7.074 29.109 7.535 1 98.88 41 ILE B N 1
ATOM 2768 C CA . ILE B 1 41 ? -7.418 27.906 6.793 1 98.88 41 ILE B CA 1
ATOM 2769 C C . ILE B 1 41 ? -7.375 28.188 5.293 1 98.88 41 ILE B C 1
ATOM 2771 O O . ILE B 1 41 ? -7.91 29.203 4.832 1 98.88 41 ILE B O 1
ATOM 2775 N N . VAL B 1 42 ? -6.711 27.344 4.562 1 98.94 42 VAL B N 1
ATOM 2776 C CA . VAL B 1 42 ? -6.816 27.266 3.111 1 98.94 42 VAL B CA 1
ATOM 2777 C C . VAL B 1 42 ? -7.375 25.891 2.711 1 98.94 42 VAL B C 1
ATOM 2779 O O . VAL B 1 42 ? -6.859 24.859 3.137 1 98.94 42 VAL B O 1
ATOM 2782 N N . ILE B 1 43 ? -8.43 25.891 1.904 1 98.88 43 ILE B N 1
ATOM 2783 C CA . ILE B 1 43 ? -8.977 24.609 1.443 1 98.88 43 ILE B CA 1
ATOM 2784 C C . ILE B 1 43 ? -8.797 24.5 -0.069 1 98.88 43 ILE B C 1
ATOM 2786 O O . ILE B 1 43 ? -8.859 25.5 -0.787 1 98.88 43 ILE B O 1
ATOM 2790 N N . VAL B 1 44 ? -8.539 23.297 -0.503 1 98.81 44 VAL B N 1
ATOM 2791 C CA . VAL B 1 44 ? -8.383 22.969 -1.919 1 98.81 44 VAL B CA 1
ATOM 2792 C C . VAL B 1 44 ? -9.383 21.891 -2.318 1 98.81 44 VAL B C 1
ATOM 2794 O O . VAL B 1 44 ? -9.57 20.906 -1.597 1 98.81 44 VAL B O 1
ATOM 2797 N N . ALA B 1 45 ? -10.062 22.047 -3.344 1 98.25 45 ALA B N 1
ATOM 2798 C CA . ALA B 1 45 ? -10.945 21.062 -3.98 1 98.25 45 ALA B CA 1
ATOM 2799 C C . ALA B 1 45 ? -11.18 21.422 -5.449 1 98.25 45 ALA B C 1
ATOM 2801 O O . ALA B 1 45 ? -10.641 22.406 -5.953 1 98.25 45 ALA B O 1
ATOM 2802 N N . ARG B 1 46 ? -11.93 20.672 -6.113 1 95.56 46 ARG B N 1
ATOM 2803 C CA . ARG B 1 46 ? -12.086 20.859 -7.551 1 95.56 46 ARG B CA 1
ATOM 2804 C C . ARG B 1 46 ? -13.234 21.812 -7.855 1 95.56 46 ARG B C 1
ATOM 2806 O O . ARG B 1 46 ? -13.148 22.641 -8.766 1 95.56 46 ARG B O 1
ATOM 2813 N N . ASP B 1 47 ? -14.289 21.734 -7.043 1 95.62 47 ASP B N 1
ATOM 2814 C CA . ASP B 1 47 ? -15.531 22.438 -7.336 1 95.62 47 ASP B CA 1
ATOM 2815 C C . ASP B 1 47 ? -15.539 23.828 -6.723 1 95.62 47 ASP B C 1
ATOM 2817 O O . ASP B 1 47 ? -15.688 23.984 -5.508 1 95.62 47 ASP B O 1
ATOM 2821 N N . THR B 1 48 ? -15.578 24.812 -7.578 1 96.62 48 THR B N 1
ATOM 2822 C CA . THR B 1 48 ? -15.5 26.203 -7.125 1 96.62 48 THR B CA 1
ATOM 2823 C C . THR B 1 48 ? -16.75 26.578 -6.34 1 96.62 48 THR B C 1
ATOM 2825 O O . THR B 1 48 ? -16.656 27.297 -5.34 1 96.62 48 THR B O 1
ATOM 2828 N N . GLY B 1 49 ? -17.906 26.188 -6.805 1 96.56 49 GLY B N 1
ATOM 2829 C CA . GLY B 1 49 ? -19.141 26.5 -6.109 1 96.56 49 GLY B CA 1
ATOM 2830 C C . GLY B 1 49 ? -19.203 25.938 -4.703 1 96.56 49 GLY B C 1
ATOM 2831 O O . GLY B 1 49 ? -19.547 26.641 -3.758 1 96.56 49 GLY B O 1
ATOM 2832 N N . ARG B 1 50 ? -18.828 24.75 -4.555 1 96.12 50 ARG B N 1
ATOM 2833 C CA . ARG B 1 50 ? -18.797 24.109 -3.238 1 96.12 50 ARG B CA 1
ATOM 2834 C C . ARG B 1 50 ? -17.766 24.766 -2.334 1 96.12 50 ARG B C 1
ATOM 2836 O O . ARG B 1 50 ? -17.984 24.922 -1.131 1 96.12 50 ARG B O 1
ATOM 2843 N N . LEU B 1 51 ? -16.672 25.172 -2.932 1 98.19 51 LEU B N 1
ATOM 2844 C CA . LEU B 1 51 ? -15.602 25.812 -2.178 1 98.19 51 LEU B CA 1
ATOM 2845 C C . LEU B 1 51 ? -16.094 27.109 -1.544 1 98.19 51 LEU B C 1
ATOM 2847 O O . LEU B 1 51 ? -15.797 27.391 -0.377 1 98.19 51 LEU B O 1
ATOM 2851 N N . LYS B 1 52 ? -16.797 27.891 -2.234 1 97.44 52 LYS B N 1
ATOM 2852 C CA . LYS B 1 52 ? -17.297 29.172 -1.74 1 97.44 52 LYS B CA 1
ATOM 2853 C C . LYS B 1 52 ? -18.219 28.984 -0.545 1 97.44 52 LYS B C 1
ATOM 2855 O O . LYS B 1 52 ? -18.109 29.703 0.45 1 97.44 52 LYS B O 1
ATOM 2860 N N . ARG B 1 53 ? -19.047 28 -0.654 1 98 53 ARG B N 1
ATOM 2861 C CA . ARG B 1 53 ? -19.938 27.703 0.453 1 98 53 ARG B CA 1
ATOM 2862 C C . ARG B 1 53 ? -19.188 27.141 1.647 1 98 53 ARG B C 1
ATOM 2864 O O . ARG B 1 53 ? -19.469 27.484 2.795 1 98 53 ARG B O 1
ATOM 2871 N N . SER B 1 54 ? -18.25 26.328 1.382 1 98.56 54 SER B N 1
ATOM 2872 C CA . SER B 1 54 ? -17.469 25.672 2.422 1 98.56 54 SER B CA 1
ATOM 2873 C C . SER B 1 54 ? -16.641 26.672 3.209 1 98.56 54 SER B C 1
ATOM 2875 O O . SER B 1 54 ? -16.516 26.562 4.434 1 98.56 54 SER B O 1
ATOM 2877 N N . ILE B 1 55 ? -16.031 27.609 2.533 1 98.12 55 ILE B N 1
ATOM 2878 C CA . ILE B 1 55 ? -15.18 28.578 3.215 1 98.12 55 ILE B CA 1
ATOM 2879 C C . ILE B 1 55 ? -16.016 29.422 4.176 1 98.12 55 ILE B C 1
ATOM 2881 O O . ILE B 1 55 ? -15.547 29.797 5.254 1 98.12 55 ILE B O 1
ATOM 2885 N N . GLU B 1 56 ? -17.219 29.75 3.828 1 98.06 56 GLU B N 1
ATOM 2886 C CA . GLU B 1 56 ? -18.109 30.5 4.707 1 98.06 56 GLU B CA 1
ATOM 2887 C C . GLU B 1 56 ? -18.5 29.672 5.93 1 98.06 56 GLU B C 1
ATOM 2889 O O . GLU B 1 56 ? -18.562 30.188 7.047 1 98.06 56 GLU B O 1
ATOM 2894 N N . TYR B 1 57 ? -18.781 28.422 5.652 1 98.56 57 TYR B N 1
ATOM 2895 C CA . TYR B 1 57 ? -19.094 27.5 6.738 1 98.56 57 TYR B CA 1
ATOM 2896 C C . TYR B 1 57 ? -17.938 27.406 7.727 1 98.56 57 TYR B C 1
ATOM 2898 O O . TYR B 1 57 ? -18.141 27.438 8.945 1 98.56 57 TYR B O 1
ATOM 2906 N N . ILE B 1 58 ? -16.734 27.375 7.273 1 98.81 58 ILE B N 1
ATOM 2907 C CA . ILE B 1 58 ? -15.531 27.281 8.094 1 98.81 58 ILE B CA 1
ATOM 2908 C C . ILE B 1 58 ? -15.328 28.578 8.859 1 98.81 58 ILE B C 1
ATOM 2910 O O . ILE B 1 58 ? -15.078 28.562 10.07 1 98.81 58 ILE B O 1
ATOM 2914 N N . ARG B 1 59 ? -15.461 29.688 8.18 1 98.31 59 ARG B N 1
ATOM 2915 C CA . ARG B 1 59 ? -15.281 31 8.781 1 98.31 59 ARG B CA 1
ATOM 2916 C C . ARG B 1 59 ? -16.25 31.203 9.938 1 98.31 59 ARG B C 1
ATOM 2918 O O . ARG B 1 59 ? -15.891 31.781 10.969 1 98.31 59 ARG B O 1
ATOM 2925 N N . ALA B 1 60 ? -17.422 30.719 9.789 1 98.06 60 ALA B N 1
ATOM 2926 C CA . ALA B 1 60 ? -18.453 30.875 10.805 1 98.06 60 ALA B CA 1
ATOM 2927 C C . ALA B 1 60 ? -18.094 30.156 12.094 1 98.06 60 ALA B C 1
ATOM 2929 O O . ALA B 1 60 ? -18.578 30.5 13.172 1 98.06 60 ALA B O 1
ATOM 2930 N N . GLY B 1 61 ? -17.234 29.141 12.008 1 98.06 61 GLY B N 1
ATOM 2931 C CA . GLY B 1 61 ? -16.828 28.375 13.18 1 98.06 61 GLY B CA 1
ATOM 2932 C C . GLY B 1 61 ? -15.516 28.844 13.766 1 98.06 61 GLY B C 1
ATOM 2933 O O . GLY B 1 61 ? -15.039 28.281 14.758 1 98.06 61 GLY B O 1
ATOM 2934 N N . ALA B 1 62 ? -14.953 29.922 13.273 1 98.62 62 ALA B N 1
ATOM 2935 C CA . ALA B 1 62 ? -13.617 30.359 13.648 1 98.62 62 ALA B CA 1
ATOM 2936 C C . ALA B 1 62 ? -13.617 30.984 15.039 1 98.62 62 ALA B C 1
ATOM 2938 O O . ALA B 1 62 ? -14.625 31.562 15.469 1 98.62 62 ALA B O 1
ATOM 2939 N N . ALA B 1 63 ? -12.508 30.875 15.711 1 98.25 63 ALA B N 1
ATOM 2940 C CA . ALA B 1 63 ? -12.336 31.5 17.016 1 98.25 63 ALA B CA 1
ATOM 2941 C C . ALA B 1 63 ? -12.367 33.031 16.922 1 98.25 63 ALA B C 1
ATOM 2943 O O . ALA B 1 63 ? -12.953 33.688 17.766 1 98.25 63 ALA B O 1
ATOM 2944 N N . SER B 1 64 ? -11.711 33.562 15.852 1 97.31 64 SER B N 1
ATOM 2945 C CA . SER B 1 64 ? -11.664 35 15.586 1 97.31 64 SER B CA 1
ATOM 2946 C C . SER B 1 64 ? -11.859 35.281 14.102 1 97.31 64 SER B C 1
ATOM 2948 O O . SER B 1 64 ? -10.898 35.625 13.398 1 97.31 64 SER B O 1
ATOM 2950 N N . PRO B 1 65 ? -13.07 35.344 13.688 1 93.88 65 PRO B N 1
ATOM 2951 C CA . PRO B 1 65 ? -13.383 35.438 12.266 1 93.88 65 PRO B CA 1
ATOM 2952 C C . PRO B 1 65 ? -12.828 36.75 11.641 1 93.88 65 PRO B C 1
ATOM 2954 O O . PRO B 1 65 ? -12.586 36.781 10.438 1 93.88 65 PRO B O 1
ATOM 2957 N N . THR B 1 66 ? -12.547 37.75 12.453 1 93.56 66 THR B N 1
ATOM 2958 C CA . THR B 1 66 ? -12.125 39.031 11.922 1 93.56 66 THR B CA 1
ATOM 2959 C C . THR B 1 66 ? -10.617 39.094 11.719 1 93.56 66 THR B C 1
ATOM 2961 O O . THR B 1 66 ? -10.109 39.812 10.867 1 93.56 66 THR B O 1
ATOM 2964 N N . THR B 1 67 ? -9.922 38.281 12.445 1 96.38 67 THR B N 1
ATOM 2965 C CA . THR B 1 67 ? -8.469 38.375 12.383 1 96.38 67 THR B CA 1
ATOM 2966 C C . THR B 1 67 ? -7.891 37.156 11.656 1 96.38 67 THR B C 1
ATOM 2968 O O . THR B 1 67 ? -6.828 37.25 11.039 1 96.38 67 THR B O 1
ATOM 2971 N N . GLN B 1 68 ? -8.586 36.031 11.773 1 98.25 68 GLN B N 1
ATOM 2972 C CA . GLN B 1 68 ? -8.148 34.844 11.055 1 98.25 68 GLN B CA 1
ATOM 2973 C C . GLN B 1 68 ? -8.359 35 9.547 1 98.25 68 GLN B C 1
ATOM 2975 O O . GLN B 1 68 ? -9.227 35.75 9.109 1 98.25 68 GLN B O 1
ATOM 2980 N N . ARG B 1 69 ? -7.543 34.312 8.797 1 98.5 69 ARG B N 1
ATOM 2981 C CA . ARG B 1 69 ? -7.617 34.406 7.344 1 98.5 69 ARG B CA 1
ATOM 2982 C C . ARG B 1 69 ? -8.078 33.094 6.719 1 98.5 69 ARG B C 1
ATOM 2984 O O . ARG B 1 69 ? -7.746 32.031 7.215 1 98.5 69 ARG B O 1
ATOM 2991 N N . PHE B 1 70 ? -8.844 33.25 5.672 1 98.69 70 PHE B N 1
ATOM 2992 C CA . PHE B 1 70 ? -9.43 32.094 4.977 1 98.69 70 PHE B CA 1
ATOM 2993 C C . PHE B 1 70 ? -9.281 32.25 3.467 1 98.69 70 PHE B C 1
ATOM 2995 O O . PHE B 1 70 ? -9.469 33.344 2.922 1 98.69 70 PHE B O 1
ATOM 3002 N N . HIS B 1 71 ? -8.859 31.156 2.797 1 98.56 71 HIS B N 1
ATOM 3003 C CA . HIS B 1 71 ? -8.648 31.156 1.354 1 98.56 71 HIS B CA 1
ATOM 3004 C C . HIS B 1 71 ? -9.07 29.828 0.741 1 98.56 71 HIS B C 1
ATOM 3006 O O . HIS B 1 71 ? -9.141 28.812 1.437 1 98.56 71 HIS B O 1
ATOM 3012 N N . GLN B 1 72 ? -9.586 29.859 -0.463 1 98.75 72 GLN B N 1
ATOM 3013 C CA . GLN B 1 72 ? -9.969 28.656 -1.188 1 98.75 72 GLN B CA 1
ATOM 3014 C C . GLN B 1 72 ? -9.305 28.594 -2.559 1 98.75 72 GLN B C 1
ATOM 3016 O O . GLN B 1 72 ? -9.109 29.625 -3.201 1 98.75 72 GLN B O 1
ATOM 3021 N N . ILE B 1 73 ? -8.859 27.438 -2.988 1 98.75 73 ILE B N 1
ATOM 3022 C CA . ILE B 1 73 ? -8.203 27.219 -4.277 1 98.75 73 ILE B CA 1
ATOM 3023 C C . ILE B 1 73 ? -8.883 26.062 -5.008 1 98.75 73 ILE B C 1
ATOM 3025 O O . ILE B 1 73 ? -9.062 24.984 -4.441 1 98.75 73 ILE B O 1
ATOM 3029 N N . SER B 1 74 ? -9.336 26.297 -6.258 1 98.69 74 SER B N 1
ATOM 3030 C CA . SER B 1 74 ? -9.852 25.219 -7.105 1 98.69 74 SER B CA 1
ATOM 3031 C C . SER B 1 74 ? -8.727 24.562 -7.902 1 98.69 74 SER B C 1
ATOM 3033 O O . SER B 1 74 ? -8.047 25.219 -8.688 1 98.69 74 SER B O 1
ATOM 3035 N N . ALA B 1 75 ? -8.484 23.25 -7.641 1 98.56 75 ALA B N 1
ATOM 3036 C CA . ALA B 1 75 ? -7.414 22.562 -8.336 1 98.56 75 ALA B CA 1
ATOM 3037 C C . ALA B 1 75 ? -7.676 21.047 -8.375 1 98.56 75 ALA B C 1
ATOM 3039 O O . ALA B 1 75 ? -8.289 20.5 -7.465 1 98.56 75 ALA B O 1
ATOM 3040 N N . ASP B 1 76 ? -7.289 20.422 -9.445 1 98 76 ASP B N 1
ATOM 3041 C CA . ASP B 1 76 ? -7.238 18.969 -9.555 1 98 76 ASP B CA 1
ATOM 3042 C C . ASP B 1 76 ? -5.863 18.438 -9.164 1 98 76 ASP B C 1
ATOM 3044 O O . ASP B 1 76 ? -4.93 18.469 -9.977 1 98 76 ASP B O 1
ATOM 3048 N N . LEU B 1 77 ? -5.797 17.859 -8.023 1 98.06 77 LEU B N 1
ATOM 3049 C CA . LEU B 1 77 ? -4.508 17.516 -7.43 1 98.06 77 LEU B CA 1
ATOM 3050 C C . LEU B 1 77 ? -3.988 16.203 -7.996 1 98.06 77 LEU B C 1
ATOM 3052 O O . LEU B 1 77 ? -2.916 15.734 -7.602 1 98.06 77 LEU B O 1
ATOM 3056 N N . THR B 1 78 ? -4.758 15.531 -8.898 1 97.5 78 THR B N 1
ATOM 3057 C CA . THR B 1 78 ? -4.246 14.336 -9.562 1 97.5 78 THR B CA 1
ATOM 3058 C C . THR B 1 78 ? -3.17 14.703 -10.578 1 97.5 78 THR B C 1
ATOM 3060 O O . THR B 1 78 ? -2.531 13.828 -11.156 1 97.5 78 THR B O 1
ATOM 3063 N N . GLN B 1 79 ? -2.984 16 -10.773 1 96.12 79 GLN B N 1
ATOM 3064 C CA . GLN B 1 79 ? -1.918 16.531 -11.617 1 96.12 79 GLN B CA 1
ATOM 3065 C C . GLN B 1 79 ? -0.788 17.109 -10.781 1 96.12 79 GLN B C 1
ATOM 3067 O O . GLN B 1 79 ? -1.024 17.969 -9.922 1 96.12 79 GLN B O 1
ATOM 3072 N N . ASP B 1 80 ? 0.429 16.688 -11.07 1 95.19 80 ASP B N 1
ATOM 3073 C CA . ASP B 1 80 ? 1.561 17.109 -10.25 1 95.19 80 ASP B CA 1
ATOM 3074 C C . ASP B 1 80 ? 1.762 18.625 -10.312 1 95.19 80 ASP B C 1
ATOM 3076 O O . ASP B 1 80 ? 2.053 19.25 -9.297 1 95.19 80 ASP B O 1
ATOM 3080 N N . GLU B 1 81 ? 1.615 19.234 -11.422 1 97.06 81 GLU B N 1
ATOM 3081 C CA . GLU B 1 81 ? 1.804 20.672 -11.586 1 97.06 81 GLU B CA 1
ATOM 3082 C C . GLU B 1 81 ? 0.792 21.453 -10.758 1 97.06 81 GLU B C 1
ATOM 3084 O O . GLU B 1 81 ? 1.101 22.531 -10.25 1 97.06 81 GLU B O 1
ATOM 3089 N N . ALA B 1 82 ? -0.416 20.938 -10.656 1 98.12 82 ALA B N 1
ATOM 3090 C CA . ALA B 1 82 ? -1.452 21.594 -9.867 1 98.12 82 ALA B CA 1
ATOM 3091 C C . ALA B 1 82 ? -1.042 21.703 -8.398 1 98.12 82 ALA B C 1
ATOM 3093 O O . ALA B 1 82 ? -1.302 22.719 -7.746 1 98.12 82 ALA B O 1
ATOM 3094 N N . ALA B 1 83 ? -0.423 20.688 -7.887 1 98.25 83 ALA B N 1
ATOM 3095 C CA . ALA B 1 83 ? 0.02 20.672 -6.492 1 98.25 83 ALA B CA 1
ATOM 3096 C C . ALA B 1 83 ? 1.059 21.766 -6.242 1 98.25 83 ALA B C 1
ATOM 3098 O O . ALA B 1 83 ? 0.984 22.484 -5.242 1 98.25 83 ALA B O 1
ATOM 3099 N N . SER B 1 84 ? 2.002 21.875 -7.152 1 97.12 84 SER B N 1
ATOM 3100 C CA . SER B 1 84 ? 3.025 22.906 -7.027 1 97.12 84 SER B CA 1
ATOM 3101 C C . SER B 1 84 ? 2.414 24.297 -7.082 1 97.12 84 SER B C 1
ATOM 3103 O O . SER B 1 84 ? 2.824 25.188 -6.34 1 97.12 84 SER B O 1
ATOM 3105 N N . THR B 1 85 ? 1.475 24.469 -7.945 1 98.25 85 THR B N 1
ATOM 3106 C CA . THR B 1 85 ? 0.802 25.75 -8.094 1 98.25 85 THR B CA 1
ATOM 3107 C C . THR B 1 85 ? 0.019 26.094 -6.836 1 98.25 85 THR B C 1
ATOM 3109 O O . THR B 1 85 ? 0.01 27.25 -6.406 1 98.25 85 THR B O 1
ATOM 3112 N N . VAL B 1 86 ? -0.636 25.109 -6.266 1 98.69 86 VAL B N 1
ATOM 3113 C CA . VAL B 1 86 ? -1.404 25.312 -5.043 1 98.69 86 VAL B CA 1
ATOM 3114 C C . VAL B 1 86 ? -0.476 25.781 -3.922 1 98.69 86 VAL B C 1
ATOM 3116 O O . VAL B 1 86 ? -0.766 26.766 -3.234 1 98.69 86 VAL B O 1
ATOM 3119 N N . ILE B 1 87 ? 0.64 25.109 -3.752 1 98.31 87 ILE B N 1
ATOM 3120 C CA . ILE B 1 87 ? 1.568 25.453 -2.682 1 98.31 87 ILE B CA 1
ATOM 3121 C C . ILE B 1 87 ? 2.143 26.859 -2.924 1 98.31 87 ILE B C 1
ATOM 3123 O O . ILE B 1 87 ? 2.295 27.641 -1.986 1 98.31 87 ILE B O 1
ATOM 3127 N N . ALA B 1 88 ? 2.447 27.156 -4.164 1 97.5 88 ALA B N 1
ATOM 3128 C CA . ALA B 1 88 ? 2.953 28.484 -4.5 1 97.5 88 ALA B CA 1
ATOM 3129 C C . ALA B 1 88 ? 1.93 29.562 -4.16 1 97.5 88 ALA B C 1
ATOM 3131 O O . ALA B 1 88 ? 2.279 30.609 -3.605 1 97.5 88 ALA B O 1
ATOM 3132 N N . GLU B 1 89 ? 0.707 29.328 -4.504 1 98.5 89 GLU B N 1
ATOM 3133 C CA . GLU B 1 89 ? -0.354 30.297 -4.227 1 98.5 89 GLU B CA 1
ATOM 3134 C C . GLU B 1 89 ? -0.534 30.5 -2.725 1 98.5 89 GLU B C 1
ATOM 3136 O O . GLU B 1 89 ? -0.674 31.625 -2.26 1 98.5 89 GLU B O 1
ATOM 3141 N N . VAL B 1 90 ? -0.569 29.438 -1.99 1 98.44 90 VAL B N 1
ATOM 3142 C CA . VAL B 1 90 ? -0.715 29.531 -0.542 1 98.44 90 VAL B CA 1
ATOM 3143 C C . VAL B 1 90 ? 0.481 30.281 0.048 1 98.44 90 VAL B C 1
ATOM 3145 O O . VAL B 1 90 ? 0.327 31.078 0.977 1 98.44 90 VAL B O 1
ATOM 3148 N N . THR B 1 91 ? 1.66 29.984 -0.467 1 97.06 91 THR B N 1
ATOM 3149 C CA . THR B 1 91 ? 2.875 30.625 0.015 1 97.06 91 THR B CA 1
ATOM 3150 C C . THR B 1 91 ? 2.812 32.125 -0.211 1 97.06 91 THR B C 1
ATOM 3152 O O . THR B 1 91 ? 3.178 32.906 0.67 1 97.06 91 THR B O 1
ATOM 3155 N N . ALA B 1 92 ? 2.361 32.5 -1.367 1 97 92 ALA B N 1
ATOM 3156 C CA . ALA B 1 92 ? 2.207 33.938 -1.675 1 97 92 ALA B CA 1
ATOM 3157 C C . ALA B 1 92 ? 1.146 34.562 -0.785 1 97 92 ALA B C 1
ATOM 3159 O O . ALA B 1 92 ? 1.36 35.656 -0.237 1 97 92 ALA B O 1
ATOM 3160 N N . TRP B 1 93 ? 0.051 33.906 -0.636 1 97.94 93 TRP B N 1
ATOM 3161 C CA . TRP B 1 93 ? -1.077 34.406 0.147 1 97.94 93 TRP B CA 1
ATOM 3162 C C . TRP B 1 93 ? -0.698 34.531 1.617 1 97.94 93 TRP B C 1
ATOM 3164 O O . TRP B 1 93 ? -1.131 35.5 2.289 1 97.94 93 TRP B O 1
ATOM 3174 N N . ASN B 1 94 ? 0.102 33.625 2.082 1 96.06 94 ASN B N 1
ATOM 3175 C CA . ASN B 1 94 ? 0.445 33.5 3.496 1 96.06 94 ASN B CA 1
ATOM 3176 C C . ASN B 1 94 ? 1.763 34.219 3.807 1 96.06 94 ASN B C 1
ATOM 3178 O O . ASN B 1 94 ? 2.18 34.281 4.965 1 96.06 94 ASN B O 1
ATOM 3182 N N . SER B 1 95 ? 2.574 34.719 2.807 1 93.88 95 SER B N 1
ATOM 3183 C CA . SER B 1 95 ? 3.932 35.25 2.941 1 93.88 95 SER B CA 1
ATOM 3184 C C . SER B 1 95 ? 4.863 34.188 3.541 1 93.88 95 SER B C 1
ATOM 3186 O O . SER B 1 95 ? 5.641 34.5 4.449 1 93.88 95 SER B O 1
ATOM 3188 N N . GLY B 1 96 ? 4.668 33.031 3.107 1 94 96 GLY B N 1
ATOM 3189 C CA . GLY B 1 96 ? 5.387 31.844 3.521 1 94 96 GLY B CA 1
ATOM 3190 C C . GLY B 1 96 ? 4.602 30.578 3.299 1 94 96 GLY B C 1
ATOM 3191 O O . GLY B 1 96 ? 3.379 30.609 3.131 1 94 96 GLY B O 1
ATOM 3192 N N . PRO B 1 97 ? 5.332 29.469 3.293 1 95.94 97 PRO B N 1
ATOM 3193 C CA . PRO B 1 97 ? 4.602 28.219 3.113 1 95.94 97 PRO B CA 1
ATOM 3194 C C . PRO B 1 97 ? 3.662 27.906 4.277 1 95.94 97 PRO B C 1
ATOM 3196 O O . PRO B 1 97 ? 3.838 28.453 5.375 1 95.94 97 PRO B O 1
ATOM 3199 N N . PRO B 1 98 ? 2.625 27.094 4.043 1 97.75 98 PRO B N 1
ATOM 3200 C CA . PRO B 1 98 ? 1.767 26.719 5.168 1 97.75 98 PRO B CA 1
ATOM 3201 C C . PRO B 1 98 ? 2.523 25.969 6.262 1 97.75 98 PRO B C 1
ATOM 3203 O O . PRO B 1 98 ? 3.533 25.312 5.984 1 97.75 98 PRO B O 1
ATOM 3206 N N . ASP B 1 99 ? 2.029 26.062 7.48 1 97.44 99 ASP B N 1
ATOM 3207 C CA . ASP B 1 99 ? 2.654 25.391 8.617 1 97.44 99 ASP B CA 1
ATOM 3208 C C . ASP B 1 99 ? 2.268 23.906 8.664 1 97.44 99 ASP B C 1
ATOM 3210 O O . ASP B 1 99 ? 3.053 23.062 9.109 1 97.44 99 ASP B O 1
ATOM 3214 N N . ILE B 1 100 ? 1.039 23.656 8.273 1 98.62 100 ILE B N 1
ATOM 3215 C CA . ILE B 1 100 ? 0.458 22.328 8.328 1 98.62 100 ILE B CA 1
ATOM 3216 C C . ILE B 1 100 ? -0.238 22.016 7.008 1 98.62 100 ILE B C 1
ATOM 3218 O O . ILE B 1 100 ? -0.93 22.859 6.445 1 98.62 100 ILE B O 1
ATOM 3222 N N . VAL B 1 101 ? 0.003 20.875 6.469 1 98.88 101 VAL B N 1
ATOM 3223 C CA . VAL B 1 101 ? -0.726 20.344 5.316 1 98.88 101 VAL B CA 1
ATOM 3224 C C . VAL B 1 101 ? -1.456 19.062 5.711 1 98.88 101 VAL B C 1
ATOM 3226 O O . VAL B 1 101 ? -0.833 18.094 6.164 1 98.88 101 VAL B O 1
ATOM 3229 N N . TRP B 1 102 ? -2.758 19.094 5.613 1 98.94 102 TRP B N 1
ATOM 3230 C CA . TRP B 1 102 ? -3.59 17.922 5.895 1 98.94 102 TRP B CA 1
ATOM 3231 C C . TRP B 1 102 ? -4.262 17.422 4.621 1 98.94 102 TRP B C 1
ATOM 3233 O O . TRP B 1 102 ? -5.148 18.078 4.074 1 98.94 102 TRP B O 1
ATOM 3243 N N . CYS B 1 103 ? -3.867 16.266 4.191 1 98.88 103 CYS B N 1
ATOM 3244 C CA . CYS B 1 103 ? -4.355 15.664 2.953 1 98.88 103 CYS B CA 1
ATOM 3245 C C . CYS B 1 103 ? -5.609 14.836 3.205 1 98.88 103 CYS B C 1
ATOM 3247 O O . CYS B 1 103 ? -5.523 13.688 3.643 1 98.88 103 CYS B O 1
ATOM 3249 N N . CYS B 1 104 ? -6.742 15.391 2.812 1 98.38 104 CYS B N 1
ATOM 3250 C CA . CYS B 1 104 ? -8.008 14.703 3.045 1 98.38 104 CYS B CA 1
ATOM 3251 C C . CYS B 1 104 ? -8.688 14.344 1.729 1 98.38 104 CYS B C 1
ATOM 3253 O O . CYS B 1 104 ? -9.75 13.719 1.722 1 98.38 104 CYS B O 1
ATOM 3255 N N . ALA B 1 105 ? -8.094 14.766 0.638 1 94.56 105 ALA B N 1
ATOM 3256 C CA . ALA B 1 105 ? -8.688 14.461 -0.662 1 94.56 105 ALA B CA 1
ATOM 3257 C C . ALA B 1 105 ? -8.656 12.953 -0.935 1 94.56 105 ALA B C 1
ATOM 3259 O O . ALA B 1 105 ? -7.68 12.281 -0.619 1 94.56 105 ALA B O 1
ATOM 3260 N N . GLY B 1 106 ? -9.727 12.414 -1.483 1 94.25 106 GLY B N 1
ATOM 3261 C CA . GLY B 1 106 ? -9.836 11.008 -1.839 1 94.25 106 GLY B CA 1
ATOM 3262 C C . GLY B 1 106 ? -11.258 10.562 -2.096 1 94.25 106 GLY B C 1
ATOM 3263 O O . GLY B 1 106 ? -12.203 11.328 -1.871 1 94.25 106 GLY B O 1
ATOM 3264 N N . SER B 1 107 ? -11.391 9.383 -2.652 1 94.56 107 SER B N 1
ATOM 3265 C CA . SER B 1 107 ? -12.688 8.773 -2.926 1 94.56 107 SER B CA 1
ATOM 3266 C C . SER B 1 107 ? -12.586 7.258 -3.016 1 94.56 107 SER B C 1
ATOM 3268 O O . SER B 1 107 ? -11.5 6.719 -3.26 1 94.56 107 SER B O 1
ATOM 3270 N N . SER B 1 108 ? -13.664 6.641 -2.734 1 96.88 108 SER B N 1
ATOM 3271 C CA . SER B 1 108 ? -13.703 5.184 -2.814 1 96.88 108 SER B CA 1
ATOM 3272 C C . SER B 1 108 ? -14.688 4.711 -3.879 1 96.88 108 SER B C 1
ATOM 3274 O O . SER B 1 108 ? -15.766 5.289 -4.031 1 96.88 108 SER B O 1
ATOM 3276 N N . HIS B 1 109 ? -14.273 3.775 -4.652 1 96.62 109 HIS B N 1
ATOM 3277 C CA . HIS B 1 109 ? -15.102 3.074 -5.625 1 96.62 109 HIS B CA 1
ATOM 3278 C C . HIS B 1 109 ? -15.156 1.579 -5.328 1 96.62 109 HIS B C 1
ATOM 3280 O O . HIS B 1 109 ? -14.453 0.79 -5.965 1 96.62 109 HIS B O 1
ATOM 3286 N N . PRO B 1 110 ? -16.016 1.193 -4.41 1 97.75 110 PRO B N 1
ATOM 3287 C CA . PRO B 1 110 ? -16.062 -0.206 -3.979 1 97.75 110 PRO B CA 1
ATOM 3288 C C . PRO B 1 110 ? -16.797 -1.104 -4.965 1 97.75 110 PRO B C 1
ATOM 3290 O O . PRO B 1 110 ? -18.031 -1.016 -5.09 1 97.75 110 PRO B O 1
ATOM 3293 N N . THR B 1 111 ? -16.109 -1.908 -5.676 1 97.56 111 THR B N 1
ATOM 3294 C CA . THR B 1 111 ? -16.641 -2.906 -6.602 1 97.56 111 THR B CA 1
ATOM 3295 C C . THR B 1 111 ? -15.82 -4.191 -6.535 1 97.56 111 THR B C 1
ATOM 3297 O O . THR B 1 111 ? -14.656 -4.168 -6.133 1 97.56 111 THR B O 1
ATOM 3300 N N . ILE B 1 112 ? -16.453 -5.297 -6.875 1 96.94 112 ILE B N 1
ATOM 3301 C CA . ILE B 1 112 ? -15.773 -6.582 -6.965 1 96.94 112 ILE B CA 1
ATOM 3302 C C . ILE B 1 112 ? -14.688 -6.516 -8.039 1 96.94 112 ILE B C 1
ATOM 3304 O O . ILE B 1 112 ? -14.906 -5.957 -9.117 1 96.94 112 ILE B O 1
ATOM 3308 N N . PHE B 1 113 ? -13.57 -7.152 -7.82 1 97.81 113 PHE B N 1
ATOM 3309 C CA . PHE B 1 113 ? -12.367 -7.035 -8.625 1 97.81 113 PHE B CA 1
ATOM 3310 C C . PHE B 1 113 ? -12.648 -7.383 -10.086 1 97.81 113 PHE B C 1
ATOM 3312 O O . PHE B 1 113 ? -12.297 -6.629 -10.992 1 97.81 113 PHE B O 1
ATOM 3319 N N . LEU B 1 114 ? -13.344 -8.406 -10.328 1 94.75 114 LEU B N 1
ATOM 3320 C CA . LEU B 1 114 ? -13.609 -8.898 -11.68 1 94.75 114 LEU B CA 1
ATOM 3321 C C . LEU B 1 114 ? -14.555 -7.965 -12.422 1 94.75 114 LEU B C 1
ATOM 3323 O O . LEU B 1 114 ? -14.508 -7.879 -13.648 1 94.75 114 LEU B O 1
ATOM 3327 N N . ASP B 1 115 ? -15.305 -7.242 -11.664 1 93.69 115 ASP B N 1
ATOM 3328 C CA . ASP B 1 115 ? -16.344 -6.395 -12.258 1 93.69 115 ASP B CA 1
ATOM 3329 C C . ASP B 1 115 ? -15.859 -4.949 -12.375 1 93.69 115 ASP B C 1
ATOM 3331 O O . ASP B 1 115 ? -16.609 -4.074 -12.805 1 93.69 115 ASP B O 1
ATOM 3335 N N . THR B 1 116 ? -14.672 -4.73 -12.008 1 96.56 116 THR B N 1
ATOM 3336 C CA . THR B 1 116 ? -14.125 -3.379 -12.039 1 96.56 116 THR B CA 1
ATOM 3337 C C . THR B 1 116 ? -13.414 -3.119 -13.359 1 96.56 116 THR B C 1
ATOM 3339 O O . THR B 1 116 ? -12.539 -3.891 -13.766 1 96.56 116 THR B O 1
ATOM 3342 N N . GLU B 1 117 ? -13.75 -2.043 -13.977 1 96.44 117 GLU B N 1
ATOM 3343 C CA . GLU B 1 117 ? -13.031 -1.646 -15.18 1 96.44 117 GLU B CA 1
ATOM 3344 C C . GLU B 1 117 ? -11.625 -1.151 -14.844 1 96.44 117 GLU B C 1
ATOM 3346 O O . GLU B 1 117 ? -11.43 -0.46 -13.844 1 96.44 117 GLU B O 1
ATOM 3351 N N . PRO B 1 118 ? -10.648 -1.483 -15.672 1 96.81 118 PRO B N 1
ATOM 3352 C CA . PRO B 1 118 ? -9.258 -1.095 -15.406 1 96.81 118 PRO B CA 1
ATOM 3353 C C . PRO B 1 118 ? -9.102 0.404 -15.148 1 96.81 118 PRO B C 1
ATOM 3355 O O . PRO B 1 118 ? -8.312 0.811 -14.297 1 96.81 118 PRO B O 1
ATOM 3358 N N . VAL B 1 119 ? -9.875 1.175 -15.836 1 97.12 119 VAL B N 1
ATOM 3359 C CA . VAL B 1 119 ? -9.766 2.625 -15.711 1 97.12 119 VAL B CA 1
ATOM 3360 C C . VAL B 1 119 ? -10.109 3.049 -14.281 1 97.12 119 VAL B C 1
ATOM 3362 O O . VAL B 1 119 ? -9.555 4.02 -13.766 1 97.12 119 VAL B O 1
ATOM 3365 N N . GLN B 1 120 ? -10.953 2.328 -13.602 1 97.75 120 GLN B N 1
ATOM 3366 C CA . GLN B 1 120 ? -11.352 2.662 -12.242 1 97.75 120 GLN B CA 1
ATOM 3367 C C . GLN B 1 120 ? -10.211 2.42 -11.258 1 97.75 120 GLN B C 1
ATOM 3369 O O . GLN B 1 120 ? -10.055 3.156 -10.281 1 97.75 120 GLN B O 1
ATOM 3374 N N . PHE B 1 121 ? -9.406 1.364 -11.508 1 98.56 121 PHE B N 1
ATOM 3375 C CA . PHE B 1 121 ? -8.242 1.136 -10.664 1 98.56 121 PHE B CA 1
ATOM 3376 C C . PHE B 1 121 ? -7.285 2.32 -10.734 1 98.56 121 PHE B C 1
ATOM 3378 O O . PHE B 1 121 ? -6.785 2.779 -9.703 1 98.56 121 PHE B O 1
ATOM 3385 N N . ARG B 1 122 ? -7.051 2.814 -11.891 1 98.12 122 ARG B N 1
ATOM 3386 C CA . ARG B 1 122 ? -6.164 3.953 -12.086 1 98.12 122 ARG B CA 1
ATOM 3387 C C . ARG B 1 122 ? -6.727 5.211 -11.43 1 98.12 122 ARG B C 1
ATOM 3389 O O . ARG B 1 122 ? -6 5.953 -10.773 1 98.12 122 ARG B O 1
ATOM 3396 N N . SER B 1 123 ? -8.008 5.406 -11.648 1 98.06 123 SER B N 1
ATOM 3397 C CA . SER B 1 123 ? -8.656 6.582 -11.078 1 98.06 123 SER B CA 1
ATOM 3398 C C . SER B 1 123 ? -8.547 6.594 -9.562 1 98.06 123 SER B C 1
ATOM 3400 O O . SER B 1 123 ? -8.32 7.645 -8.953 1 98.06 123 SER B O 1
ATOM 3402 N N . GLN B 1 124 ? -8.688 5.469 -8.938 1 98.56 124 GLN B N 1
ATOM 3403 C CA . GLN B 1 124 ? -8.594 5.367 -7.484 1 98.56 124 GLN B CA 1
ATOM 3404 C C . GLN B 1 124 ? -7.176 5.652 -7 1 98.56 124 GLN B C 1
ATOM 3406 O O . GLN B 1 124 ? -6.984 6.344 -5.996 1 98.56 124 GLN B O 1
ATOM 3411 N N . MET B 1 125 ? -6.184 5.145 -7.715 1 98.81 125 MET B N 1
ATOM 3412 C CA . MET B 1 125 ? -4.797 5.422 -7.359 1 98.81 125 MET B CA 1
ATOM 3413 C C . MET B 1 125 ? -4.473 6.902 -7.535 1 98.81 125 MET B C 1
ATOM 3415 O O . MET B 1 125 ? -3.799 7.5 -6.691 1 98.81 125 MET B O 1
ATOM 3419 N N . ASP B 1 126 ? -4.984 7.508 -8.555 1 98.38 126 ASP B N 1
ATOM 3420 C CA . ASP B 1 126 ? -4.77 8.93 -8.82 1 98.38 126 ASP B CA 1
ATOM 3421 C C . ASP B 1 126 ? -5.391 9.789 -7.73 1 98.38 126 ASP B C 1
ATOM 3423 O O . ASP B 1 126 ? -4.738 10.68 -7.188 1 98.38 126 ASP B O 1
ATOM 3427 N N . SER B 1 127 ? -6.578 9.492 -7.406 1 97.94 127 SER B N 1
ATOM 3428 C CA . SER B 1 127 ? -7.359 10.336 -6.508 1 97.94 127 SER B CA 1
ATOM 3429 C C . SER B 1 127 ? -6.883 10.195 -5.066 1 97.94 127 SER B C 1
ATOM 3431 O O . SER B 1 127 ? -6.926 11.156 -4.297 1 97.94 127 SER B O 1
ATOM 3433 N N . ASN B 1 128 ? -6.492 9.023 -4.723 1 98.69 128 ASN B N 1
ATOM 3434 C CA . ASN B 1 128 ? -6.18 8.758 -3.32 1 98.69 128 ASN B CA 1
ATOM 3435 C C . ASN B 1 128 ? -4.684 8.859 -3.051 1 98.69 128 ASN B C 1
ATOM 3437 O O . ASN B 1 128 ? -4.262 9.539 -2.113 1 98.69 128 ASN B O 1
ATOM 3441 N N . TYR B 1 129 ? -3.9 8.258 -3.861 1 98.88 129 TYR B N 1
ATOM 3442 C CA . TYR B 1 129 ? -2.469 8.164 -3.594 1 98.88 129 TYR B CA 1
ATOM 3443 C C . TYR B 1 129 ? -1.712 9.312 -4.242 1 98.88 129 TYR B C 1
ATOM 3445 O O . TYR B 1 129 ? -1.039 10.086 -3.557 1 98.88 129 TYR B O 1
ATOM 3453 N N . PHE B 1 130 ? -1.851 9.484 -5.555 1 98.88 130 PHE B N 1
ATOM 3454 C CA . PHE B 1 130 ? -1.016 10.438 -6.273 1 98.88 130 PHE B CA 1
ATOM 3455 C C . PHE B 1 130 ? -1.39 11.867 -5.902 1 98.88 130 PHE B C 1
ATOM 3457 O O . PHE B 1 130 ? -0.518 12.734 -5.777 1 98.88 130 PHE B O 1
ATOM 3464 N N . SER B 1 131 ? -2.674 12.133 -5.758 1 98.69 131 SER B N 1
ATOM 3465 C CA . SER B 1 131 ? -3.076 13.469 -5.32 1 98.69 131 SER B CA 1
ATOM 3466 C C . SER B 1 131 ? -2.389 13.852 -4.012 1 98.69 131 SER B C 1
ATOM 3468 O O . SER B 1 131 ? -1.91 14.977 -3.863 1 98.69 131 SER B O 1
ATOM 3470 N N . THR B 1 132 ? -2.322 12.906 -3.094 1 98.81 132 THR B N 1
ATOM 3471 C CA . THR B 1 132 ? -1.685 13.109 -1.799 1 98.81 132 THR B CA 1
ATOM 3472 C C . THR B 1 132 ? -0.17 13.203 -1.951 1 98.81 132 THR B C 1
ATOM 3474 O O . THR B 1 132 ? 0.466 14.078 -1.358 1 98.81 132 THR B O 1
ATOM 3477 N N . LEU B 1 133 ? 0.391 12.352 -2.74 1 98.88 133 LEU B N 1
ATOM 3478 C CA . LEU B 1 133 ? 1.832 12.336 -2.973 1 98.88 133 LEU B CA 1
ATOM 3479 C C . LEU B 1 133 ? 2.307 13.664 -3.539 1 98.88 133 LEU B C 1
ATOM 3481 O O . LEU B 1 133 ? 3.311 14.219 -3.08 1 98.88 133 LEU B O 1
ATOM 3485 N N . TYR B 1 134 ? 1.596 14.18 -4.469 1 98.69 134 TYR B N 1
ATOM 3486 C CA . TYR B 1 134 ? 2.018 15.391 -5.16 1 98.69 134 TYR B CA 1
ATOM 3487 C C . TYR B 1 134 ? 1.981 16.594 -4.223 1 98.69 134 TYR B C 1
ATOM 3489 O O . TYR B 1 134 ? 2.912 17.406 -4.203 1 98.69 134 TYR B O 1
ATOM 3497 N N . ILE B 1 135 ? 0.921 16.688 -3.465 1 98.69 135 ILE B N 1
ATOM 3498 C CA . ILE B 1 135 ? 0.829 17.828 -2.549 1 98.69 135 ILE B CA 1
ATOM 3499 C C . ILE B 1 135 ? 1.883 17.688 -1.452 1 98.69 135 ILE B C 1
ATOM 3501 O O . ILE B 1 135 ? 2.473 18.688 -1.023 1 98.69 135 ILE B O 1
ATOM 3505 N N . ALA B 1 136 ? 2.104 16.5 -0.96 1 98.69 136 ALA B N 1
ATOM 3506 C CA . ALA B 1 136 ? 3.148 16.25 0.031 1 98.69 136 ALA B CA 1
ATOM 3507 C C . ALA B 1 136 ? 4.523 16.641 -0.519 1 98.69 136 ALA B C 1
ATOM 3509 O O . ALA B 1 136 ? 5.32 17.266 0.174 1 98.69 136 ALA B O 1
ATOM 3510 N N . HIS B 1 137 ? 4.773 16.234 -1.739 1 98.31 137 HIS B N 1
ATOM 3511 C CA . HIS B 1 137 ? 6.043 16.531 -2.396 1 98.31 137 HIS B CA 1
ATOM 3512 C C . HIS B 1 137 ? 6.258 18.031 -2.531 1 98.31 137 HIS B C 1
ATOM 3514 O O . HIS B 1 137 ? 7.328 18.547 -2.191 1 98.31 137 HIS B O 1
ATOM 3520 N N . ALA B 1 138 ? 5.254 18.719 -2.986 1 97.69 138 ALA B N 1
ATOM 3521 C CA . ALA B 1 138 ? 5.324 20.172 -3.154 1 97.69 138 ALA B CA 1
ATOM 3522 C C . ALA B 1 138 ? 5.5 20.875 -1.81 1 97.69 138 ALA B C 1
ATOM 3524 O O . ALA B 1 138 ? 6.289 21.812 -1.689 1 97.69 138 ALA B O 1
ATOM 3525 N N . ALA B 1 139 ? 4.789 20.438 -0.817 1 97.81 139 ALA B N 1
ATOM 3526 C CA . ALA B 1 139 ? 4.867 21.047 0.512 1 97.81 139 ALA B CA 1
ATOM 3527 C C . ALA B 1 139 ? 6.258 20.859 1.114 1 97.81 139 ALA B C 1
ATOM 3529 O O . ALA B 1 139 ? 6.848 21.812 1.628 1 97.81 139 ALA B O 1
ATOM 3530 N N . LEU B 1 140 ? 6.758 19.656 1.049 1 96.94 140 LEU B N 1
ATOM 3531 C CA . LEU B 1 140 ? 8.07 19.375 1.618 1 96.94 140 LEU B CA 1
ATOM 3532 C C . LEU B 1 140 ? 9.156 20.188 0.911 1 96.94 140 LEU B C 1
ATOM 3534 O O . LEU B 1 140 ? 10.086 20.688 1.553 1 96.94 140 LEU B O 1
ATOM 3538 N N . ARG B 1 141 ? 9.016 20.312 -0.389 1 94.75 141 ARG B N 1
ATOM 3539 C CA . ARG B 1 141 ? 9.969 21.125 -1.135 1 94.75 141 ARG B CA 1
ATOM 3540 C C . ARG B 1 141 ? 9.914 22.578 -0.685 1 94.75 141 ARG B C 1
ATOM 3542 O O . ARG B 1 141 ? 10.953 23.219 -0.514 1 94.75 141 ARG B O 1
ATOM 3549 N N . ALA B 1 142 ? 8.734 23.062 -0.511 1 95.12 142 ALA B N 1
ATOM 3550 C CA . ALA B 1 142 ? 8.562 24.438 -0.067 1 95.12 142 ALA B CA 1
ATOM 3551 C C . ALA B 1 142 ? 9.109 24.625 1.344 1 95.12 142 ALA B C 1
ATOM 3553 O O . ALA B 1 142 ? 9.68 25.688 1.658 1 95.12 142 ALA B O 1
ATOM 3554 N N . TRP B 1 143 ? 8.953 23.656 2.186 1 95.25 143 TRP B N 1
ATOM 3555 C CA . TRP B 1 143 ? 9.375 23.719 3.582 1 95.25 143 TRP B CA 1
ATOM 3556 C C . TRP B 1 143 ? 10.891 23.672 3.695 1 95.25 143 TRP B C 1
ATOM 3558 O O . TRP B 1 143 ? 11.477 24.328 4.559 1 95.25 143 TRP B O 1
ATOM 3568 N N . LEU B 1 144 ? 11.477 22.859 2.842 1 88.94 144 LEU B N 1
ATOM 3569 C CA . LEU B 1 144 ? 12.883 22.516 3.043 1 88.94 144 LEU B CA 1
ATOM 3570 C C . LEU B 1 144 ? 13.766 23.297 2.072 1 88.94 144 LEU B C 1
ATOM 3572 O O . LEU B 1 144 ? 14.984 23.109 2.057 1 88.94 144 LEU B O 1
ATOM 3576 N N . LYS B 1 145 ? 13.18 24.062 1.24 1 76.25 145 LYS B N 1
ATOM 3577 C CA . LYS B 1 145 ? 13.938 24.984 0.408 1 76.25 145 LYS B CA 1
ATOM 3578 C C . LYS B 1 145 ? 14.711 25.984 1.264 1 76.25 145 LYS B C 1
ATOM 3580 O O . LYS B 1 145 ? 14.195 26.484 2.266 1 76.25 145 LYS B O 1
ATOM 3585 N N . PRO B 1 146 ? 15.914 26.25 0.69 1 67 146 PRO B N 1
ATOM 3586 C CA . PRO B 1 146 ? 16.75 27.188 1.459 1 67 146 PRO B CA 1
ATOM 3587 C C . PRO B 1 146 ? 16.062 28.531 1.702 1 67 146 PRO B C 1
ATOM 3589 O O . PRO B 1 146 ? 16.203 29.109 2.783 1 67 146 PRO B O 1
ATOM 3592 N N . GLU B 1 147 ? 15.469 29.062 0.607 1 64.62 147 GLU B N 1
ATOM 3593 C CA . GLU B 1 147 ? 14.828 30.375 0.75 1 64.62 147 GLU B CA 1
ATOM 3594 C C . GLU B 1 147 ? 13.781 30.359 1.86 1 64.62 147 GLU B C 1
ATOM 3596 O O . GLU B 1 147 ? 13.492 31.391 2.467 1 64.62 147 GLU B O 1
ATOM 3601 N N . ASN B 1 148 ? 13.289 29.234 2.072 1 55.12 148 ASN B N 1
ATOM 3602 C CA . ASN B 1 148 ? 12.234 29.109 3.07 1 55.12 148 ASN B CA 1
ATOM 3603 C C . ASN B 1 148 ? 12.789 28.656 4.414 1 55.12 148 ASN B C 1
ATOM 3605 O O . ASN B 1 148 ? 12.047 28.547 5.398 1 55.12 148 ASN B O 1
ATOM 3609 N N . LEU B 1 149 ? 14.047 28.25 4.301 1 57.47 149 LEU B N 1
ATOM 3610 C CA . LEU B 1 149 ? 14.758 27.875 5.523 1 57.47 149 LEU B CA 1
ATOM 3611 C C . LEU B 1 149 ? 15.375 29.109 6.18 1 57.47 149 LEU B C 1
ATOM 3613 O O . LEU B 1 149 ? 15.57 29.125 7.398 1 57.47 149 LEU B O 1
ATOM 3617 N N . GLY B 1 150 ? 15.977 30.078 5.289 1 51.84 150 GLY B N 1
ATOM 3618 C CA . GLY B 1 150 ? 16.656 31.297 5.695 1 51.84 150 GLY B CA 1
ATOM 3619 C C . GLY B 1 150 ? 15.727 32.312 6.336 1 51.84 150 GLY B C 1
ATOM 3620 O O . GLY B 1 150 ? 16.172 33.375 6.805 1 51.84 150 GLY B O 1
ATOM 3621 N N . MET B 1 151 ? 14.57 32.344 5.918 1 45.22 151 MET B N 1
ATOM 3622 C CA . MET B 1 151 ? 13.82 33.438 6.496 1 45.22 151 MET B CA 1
ATOM 3623 C C . MET B 1 151 ? 14.094 33.562 7.992 1 45.22 151 MET B C 1
ATOM 3625 O O . MET B 1 151 ? 13.727 34.562 8.617 1 45.22 151 MET B O 1
ATOM 3629 N N . LYS B 1 152 ? 13.906 32.719 8.719 1 43.31 152 LYS B N 1
ATOM 3630 C CA . LYS B 1 152 ? 14.086 33.125 10.109 1 43.31 152 LYS B CA 1
ATOM 3631 C C . LYS B 1 152 ? 15.547 33 10.531 1 43.31 152 LYS B C 1
ATOM 3633 O O . LYS B 1 152 ? 15.977 31.953 11.016 1 43.31 152 LYS B O 1
ATOM 3638 N N . GLU B 1 153 ? 16.422 33.5 9.648 1 38.97 153 GLU B N 1
ATOM 3639 C CA . GLU B 1 153 ? 17.766 33.656 10.156 1 38.97 153 GLU B CA 1
ATOM 3640 C C . GLU B 1 153 ? 17.766 34.281 11.547 1 38.97 153 GLU B C 1
ATOM 3642 O O . GLU B 1 153 ? 18.812 34.688 12.047 1 38.97 153 GLU B O 1
ATOM 3647 N N . ASP B 1 154 ? 16.797 34.906 11.977 1 35.94 154 ASP B N 1
ATOM 3648 C CA . ASP B 1 154 ? 17.141 35.344 13.32 1 35.94 154 ASP B CA 1
ATOM 3649 C C . ASP B 1 154 ? 17.578 34.156 14.195 1 35.94 154 ASP B C 1
ATOM 3651 O O . ASP B 1 154 ? 16.859 33.156 14.289 1 35.94 154 ASP B O 1
ATOM 3655 N N . SER B 1 155 ? 18.844 33.906 14.477 1 41.53 155 SER B N 1
ATOM 3656 C CA . SER B 1 155 ? 19.641 32.969 15.266 1 41.53 155 SER B CA 1
ATOM 3657 C C . SER B 1 155 ? 18.812 32.406 16.406 1 41.53 155 SER B C 1
ATOM 3659 O O . SER B 1 155 ? 19.188 31.359 16.984 1 41.53 155 SER B O 1
ATOM 3661 N N . THR B 1 156 ? 18.141 33.156 17.203 1 42.59 156 THR B N 1
ATOM 3662 C CA . THR B 1 156 ? 17.562 32.75 18.484 1 42.59 156 THR B CA 1
ATOM 3663 C C . THR B 1 156 ? 16.312 31.906 18.281 1 42.59 156 THR B C 1
ATOM 3665 O O . THR B 1 156 ? 15.719 31.422 19.25 1 42.59 156 THR B O 1
ATOM 3668 N N . SER B 1 157 ? 15.609 31.891 17.094 1 47.5 157 SER B N 1
ATOM 3669 C CA . SER B 1 157 ? 14.266 31.344 16.953 1 47.5 157 SER B CA 1
ATOM 3670 C C . SER B 1 157 ? 14.312 29.875 16.562 1 47.5 157 SER B C 1
ATOM 3672 O O . SER B 1 157 ? 15.18 29.453 15.789 1 47.5 157 SER B O 1
ATOM 3674 N N . ALA B 1 158 ? 13.719 29.031 17.391 1 54.53 158 ALA B N 1
ATOM 3675 C CA . ALA B 1 158 ? 13.523 27.594 17.234 1 54.53 158 ALA B CA 1
ATOM 3676 C C . ALA B 1 158 ? 13.18 27.234 15.797 1 54.53 158 ALA B C 1
ATOM 3678 O O . ALA B 1 158 ? 12.469 27.984 15.125 1 54.53 158 ALA B O 1
ATOM 3679 N N . ALA B 1 159 ? 13.93 26.312 15.164 1 60.62 159 ALA B N 1
ATOM 3680 C CA . ALA B 1 159 ? 13.633 25.781 13.836 1 60.62 159 ALA B CA 1
ATOM 3681 C C . ALA B 1 159 ? 12.133 25.641 13.617 1 60.62 159 ALA B C 1
ATOM 3683 O O . ALA B 1 159 ? 11.398 25.266 14.539 1 60.62 159 ALA B O 1
ATOM 3684 N N . PRO B 1 160 ? 11.648 26.156 12.461 1 77.19 160 PRO B N 1
ATOM 3685 C CA . PRO B 1 160 ? 10.211 26.016 12.18 1 77.19 160 PRO B CA 1
ATOM 3686 C C . PRO B 1 160 ? 9.75 24.562 12.25 1 77.19 160 PRO B C 1
ATOM 3688 O O . PRO B 1 160 ? 10.539 23.641 12.008 1 77.19 160 PRO B O 1
ATOM 3691 N N . SER B 1 161 ? 8.617 24.422 12.797 1 90.12 161 SER B N 1
ATOM 3692 C CA . SER B 1 161 ? 7.984 23.094 12.859 1 90.12 161 SER B CA 1
ATOM 3693 C C . SER B 1 161 ? 6.836 23 11.859 1 90.12 161 SER B C 1
ATOM 3695 O O . SER B 1 161 ? 6.016 23.906 11.75 1 90.12 161 SER B O 1
ATOM 3697 N N . ARG B 1 162 ? 6.93 22.031 11.031 1 96.19 162 ARG B N 1
ATOM 3698 C CA . ARG B 1 162 ? 5.918 21.766 10.016 1 96.19 162 ARG B CA 1
ATOM 3699 C C . ARG B 1 162 ? 5.273 20.391 10.234 1 96.19 162 ARG B C 1
ATOM 3701 O O . ARG B 1 162 ? 5.891 19.5 10.812 1 96.19 162 ARG B O 1
ATOM 3708 N N . GLN B 1 163 ? 3.986 20.312 9.891 1 98.06 163 GLN B N 1
ATOM 3709 C CA . GLN B 1 163 ? 3.266 19.047 10.055 1 98.06 163 GLN B CA 1
ATOM 3710 C C . GLN B 1 163 ? 2.609 18.609 8.75 1 98.06 163 GLN B C 1
ATOM 3712 O O . GLN B 1 163 ? 1.969 19.422 8.07 1 98.06 163 GLN B O 1
ATOM 3717 N N . LEU B 1 164 ? 2.861 17.453 8.383 1 98.62 164 LEU B N 1
ATOM 3718 C CA . LEU B 1 164 ? 2.227 16.797 7.238 1 98.62 164 LEU B CA 1
ATOM 3719 C C . LEU B 1 164 ? 1.314 15.672 7.688 1 98.62 164 LEU B C 1
ATOM 3721 O O . LEU B 1 164 ? 1.772 14.711 8.312 1 98.62 164 LEU B O 1
ATOM 3725 N N . VAL B 1 165 ? -0.006 15.742 7.438 1 98.88 165 VAL B N 1
ATOM 3726 C CA . VAL B 1 165 ? -0.976 14.75 7.895 1 98.88 165 VAL B CA 1
ATOM 3727 C C . VAL B 1 165 ? -1.606 14.047 6.695 1 98.88 165 VAL B C 1
ATOM 3729 O O . VAL B 1 165 ? -2.213 14.695 5.84 1 98.88 165 VAL B O 1
ATOM 3732 N N . PHE B 1 166 ? -1.439 12.75 6.609 1 98.81 166 PHE B N 1
ATOM 3733 C CA . PHE B 1 166 ? -2.088 11.906 5.613 1 98.81 166 PHE B CA 1
ATOM 3734 C C . PHE B 1 166 ? -3.389 11.328 6.16 1 98.81 166 PHE B C 1
ATOM 3736 O O . PHE B 1 166 ? -3.537 11.156 7.371 1 98.81 166 PHE B O 1
ATOM 3743 N N . THR B 1 167 ? -4.301 11.062 5.262 1 98.81 167 THR B N 1
ATOM 3744 C CA . THR B 1 167 ? -5.531 10.367 5.621 1 98.81 167 THR B CA 1
ATOM 3745 C C . THR B 1 167 ? -5.66 9.062 4.84 1 98.81 167 THR B C 1
ATOM 3747 O O . THR B 1 167 ? -5.969 9.078 3.646 1 98.81 167 THR B O 1
ATOM 3750 N N . SER B 1 168 ? -5.41 8.039 5.5 1 98.62 168 SER B N 1
ATOM 3751 C CA . SER B 1 168 ? -5.625 6.715 4.926 1 98.62 168 SER B CA 1
ATOM 3752 C C . SER B 1 168 ? -6.977 6.145 5.34 1 98.62 168 SER B C 1
ATOM 3754 O O . SER B 1 168 ? -7.996 6.836 5.266 1 98.62 168 SER B O 1
ATOM 3756 N N . SER B 1 169 ? -7.059 4.875 5.676 1 98.31 169 SER B N 1
ATOM 3757 C CA . SER B 1 169 ? -8.328 4.23 5.977 1 98.31 169 SER B CA 1
ATOM 3758 C C . SER B 1 169 ? -8.125 2.947 6.773 1 98.31 169 SER B C 1
ATO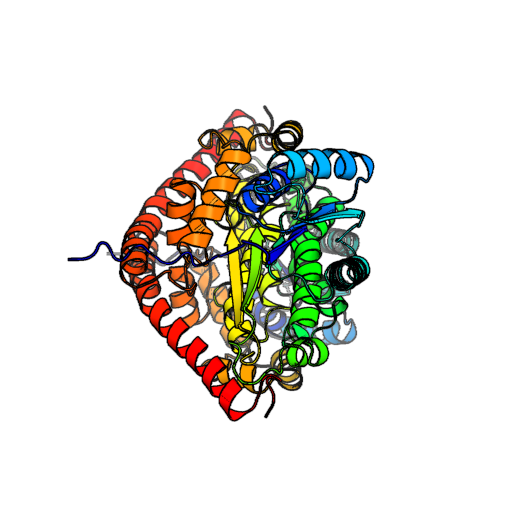M 3760 O O . SER B 1 169 ? -7.043 2.354 6.738 1 98.31 169 SER B O 1
ATOM 3762 N N . PHE B 1 170 ? -9.172 2.576 7.543 1 98.12 170 PHE B N 1
ATOM 3763 C CA . PHE B 1 170 ? -9.242 1.228 8.094 1 98.12 170 PHE B CA 1
ATOM 3764 C C . PHE B 1 170 ? -8.93 0.19 7.023 1 98.12 170 PHE B C 1
ATOM 3766 O O . PHE B 1 170 ? -8.297 -0.83 7.309 1 98.12 170 PHE B O 1
ATOM 3773 N N . LEU B 1 171 ? -9.258 0.426 5.828 1 98.25 171 LEU B N 1
ATOM 3774 C CA . LEU B 1 171 ? -9.172 -0.528 4.727 1 98.25 171 LEU B CA 1
ATOM 3775 C C . LEU B 1 171 ? -7.73 -0.685 4.254 1 98.25 171 LEU B C 1
ATOM 3777 O O . LEU B 1 171 ? -7.426 -1.588 3.473 1 98.25 171 LEU B O 1
ATOM 3781 N N . ALA B 1 172 ? -6.836 0.149 4.73 1 98.38 172 ALA B N 1
ATOM 3782 C CA . ALA B 1 172 ? -5.41 -0.081 4.508 1 98.38 172 ALA B CA 1
ATOM 3783 C C . ALA B 1 172 ? -4.895 -1.208 5.398 1 98.38 172 ALA B C 1
ATOM 3785 O O . ALA B 1 172 ? -3.812 -1.751 5.156 1 98.38 172 ALA B O 1
ATOM 3786 N N . LEU B 1 173 ? -5.668 -1.57 6.441 1 97.94 173 LEU B N 1
ATOM 3787 C CA . LEU B 1 173 ? -5.203 -2.484 7.477 1 97.94 173 LEU B CA 1
ATOM 3788 C C . LEU B 1 173 ? -5.867 -3.85 7.336 1 97.94 173 LEU B C 1
ATOM 3790 O O . LEU B 1 173 ? -5.301 -4.867 7.746 1 97.94 173 LEU B O 1
ATOM 3794 N N . TYR B 1 174 ? -7.039 -3.842 6.812 1 97.75 174 TYR B N 1
ATOM 3795 C CA . TYR B 1 174 ? -7.848 -5.055 6.793 1 97.75 174 TYR B CA 1
ATOM 3796 C C . TYR B 1 174 ? -8.523 -5.238 5.438 1 97.75 174 TYR B C 1
ATOM 3798 O O . TYR B 1 174 ? -9.133 -4.305 4.906 1 97.75 174 TYR B O 1
ATOM 3806 N N . PRO B 1 175 ? -8.469 -6.453 4.926 1 97.12 175 PRO B N 1
ATOM 3807 C CA . PRO B 1 175 ? -9.102 -6.703 3.627 1 97.12 175 PRO B CA 1
ATOM 3808 C C . PRO B 1 175 ? -10.609 -6.91 3.734 1 97.12 175 PRO B C 1
ATOM 3810 O O . PRO B 1 175 ? -11.078 -7.582 4.652 1 97.12 175 PRO B O 1
ATOM 3813 N N . ILE B 1 176 ? -11.328 -6.352 2.871 1 98.12 176 ILE B N 1
ATOM 3814 C CA . ILE B 1 176 ? -12.758 -6.574 2.684 1 98.12 176 ILE B CA 1
ATOM 3815 C C . ILE B 1 176 ? -13.062 -6.766 1.199 1 98.12 176 ILE B C 1
ATOM 3817 O O . ILE B 1 176 ? -12.742 -5.91 0.376 1 98.12 176 ILE B O 1
ATOM 3821 N N . ALA B 1 177 ? -13.703 -7.898 0.866 1 98.12 177 ALA B N 1
ATOM 3822 C CA . ALA B 1 177 ? -14.102 -8.148 -0.518 1 98.12 177 ALA B CA 1
ATOM 3823 C C . ALA B 1 177 ? -14.93 -6.988 -1.063 1 98.12 177 ALA B C 1
ATOM 3825 O O . ALA B 1 177 ? -15.875 -6.535 -0.416 1 98.12 177 ALA B O 1
ATOM 3826 N N . GLY B 1 178 ? -14.539 -6.5 -2.184 1 98.06 178 GLY B N 1
ATOM 3827 C CA . GLY B 1 178 ? -15.242 -5.387 -2.799 1 98.06 178 GLY B CA 1
ATOM 3828 C C . GLY B 1 178 ? -14.453 -4.09 -2.773 1 98.06 178 GLY B C 1
ATOM 3829 O O . GLY B 1 178 ? -14.867 -3.094 -3.365 1 98.06 178 GLY B O 1
ATOM 3830 N N . TYR B 1 179 ? -13.258 -4.102 -2.172 1 98.5 179 TYR B N 1
ATOM 3831 C CA . TYR B 1 179 ? -12.508 -2.855 -2.039 1 98.5 179 TYR B CA 1
ATOM 3832 C C . TYR B 1 179 ? -11.148 -2.963 -2.717 1 98.5 179 TYR B C 1
ATOM 3834 O O . TYR B 1 179 ? -10.242 -2.174 -2.434 1 98.5 179 TYR B O 1
ATOM 3842 N N . SER B 1 180 ? -10.992 -3.879 -3.631 1 98.25 180 SER B N 1
ATOM 3843 C CA . SER B 1 180 ? -9.734 -4.043 -4.352 1 98.25 180 SER B CA 1
ATOM 3844 C C . SER B 1 180 ? -9.367 -2.773 -5.113 1 98.25 180 SER B C 1
ATOM 3846 O O . SER B 1 180 ? -8.188 -2.484 -5.309 1 98.25 180 SER B O 1
ATOM 3848 N N . PRO B 1 181 ? -10.328 -1.949 -5.594 1 98.38 181 PRO B N 1
ATOM 3849 C CA . PRO B 1 181 ? -9.93 -0.714 -6.273 1 98.38 181 PRO B CA 1
ATOM 3850 C C . PRO B 1 181 ? -9.43 0.359 -5.309 1 98.38 181 PRO B C 1
ATOM 3852 O O . PRO B 1 181 ? -8.688 1.261 -5.707 1 98.38 181 PRO B O 1
ATOM 3855 N N . TYR B 1 182 ? -9.781 0.292 -4.07 1 98.56 182 TYR B N 1
ATOM 3856 C CA . TYR B 1 182 ? -9.586 1.36 -3.098 1 98.56 182 TYR B CA 1
ATOM 3857 C C . TYR B 1 182 ? -8.461 1.016 -2.125 1 98.56 182 TYR B C 1
ATOM 3859 O O . TYR B 1 182 ? -7.527 1.801 -1.94 1 98.56 182 TYR B O 1
ATOM 3867 N N . SER B 1 183 ? -8.5 -0.175 -1.501 1 98.81 183 SER B N 1
ATOM 3868 C CA . SER B 1 183 ? -7.641 -0.567 -0.386 1 98.81 183 SER B CA 1
ATOM 3869 C C . SER B 1 183 ? -6.164 -0.45 -0.753 1 98.81 183 SER B C 1
ATOM 3871 O O . SER B 1 183 ? -5.363 0.065 0.03 1 98.81 183 SER B O 1
ATOM 3873 N N . PRO B 1 184 ? -5.785 -0.84 -1.964 1 98.88 184 PRO B N 1
ATOM 3874 C CA . PRO B 1 184 ? -4.367 -0.729 -2.307 1 98.88 184 PRO B CA 1
ATOM 3875 C C . PRO B 1 184 ? -3.875 0.717 -2.318 1 98.88 184 PRO B C 1
ATOM 3877 O O . PRO B 1 184 ? -2.74 0.99 -1.917 1 98.88 184 PRO B O 1
ATOM 3880 N N . SER B 1 185 ? -4.688 1.654 -2.777 1 98.88 185 SER B N 1
ATOM 3881 C CA . SER B 1 185 ? -4.27 3.053 -2.811 1 98.88 185 SER B CA 1
ATOM 3882 C C . SER B 1 185 ? -4.039 3.594 -1.404 1 98.88 185 SER B C 1
ATOM 3884 O O . SER B 1 185 ? -3.102 4.359 -1.177 1 98.88 185 SER B O 1
ATOM 3886 N N . LYS B 1 186 ? -4.859 3.172 -0.473 1 98.88 186 LYS B N 1
ATOM 3887 C CA . LYS B 1 186 ? -4.734 3.633 0.907 1 98.88 186 LYS B CA 1
ATOM 3888 C C . LYS B 1 186 ? -3.588 2.926 1.623 1 98.88 186 LYS B C 1
ATOM 3890 O O . LYS B 1 186 ? -2.934 3.514 2.486 1 98.88 186 LYS B O 1
ATOM 3895 N N . ALA B 1 187 ? -3.342 1.689 1.232 1 98.81 187 ALA B N 1
ATOM 3896 C CA . ALA B 1 187 ? -2.17 0.99 1.752 1 98.81 187 ALA B CA 1
ATOM 3897 C C . ALA B 1 187 ? -0.88 1.635 1.253 1 98.81 187 ALA B C 1
ATOM 3899 O O . ALA B 1 187 ? 0.105 1.72 1.99 1 98.81 187 ALA B O 1
ATOM 3900 N N . ALA B 1 188 ? -0.887 2.01 0.014 1 98.88 188 ALA B N 1
ATOM 3901 C CA . ALA B 1 188 ? 0.26 2.732 -0.53 1 98.88 188 ALA B CA 1
ATOM 3902 C C . ALA B 1 188 ? 0.535 4.004 0.267 1 98.88 188 ALA B C 1
ATOM 3904 O O . ALA B 1 188 ? 1.692 4.344 0.526 1 98.88 188 ALA B O 1
ATOM 3905 N N . LEU B 1 189 ? -0.48 4.68 0.678 1 98.75 189 LEU B N 1
ATOM 3906 C CA . LEU B 1 189 ? -0.344 5.895 1.47 1 98.75 189 LEU B CA 1
ATOM 3907 C C . LEU B 1 189 ? 0.294 5.598 2.822 1 98.75 189 LEU B C 1
ATOM 3909 O O . LEU B 1 189 ? 1.133 6.363 3.301 1 98.75 189 LEU B O 1
ATOM 3913 N N . ARG B 1 190 ? -0.165 4.551 3.422 1 98.44 190 ARG B N 1
ATOM 3914 C CA . ARG B 1 190 ? 0.434 4.148 4.691 1 98.44 190 ARG B CA 1
ATOM 3915 C C . ARG B 1 190 ? 1.931 3.9 4.535 1 98.44 190 ARG B C 1
ATOM 3917 O O . ARG B 1 190 ? 2.727 4.316 5.379 1 98.44 190 ARG B O 1
ATOM 3924 N N . SER B 1 191 ? 2.27 3.23 3.473 1 98.62 191 SER B N 1
ATOM 3925 C CA . SER B 1 191 ? 3.678 2.953 3.209 1 98.62 191 SER B CA 1
ATOM 3926 C C . SER B 1 191 ? 4.461 4.242 2.973 1 98.62 191 SER B C 1
ATOM 3928 O O . SER B 1 191 ? 5.582 4.387 3.457 1 98.62 191 SER B O 1
ATOM 3930 N N . LEU B 1 192 ? 3.902 5.141 2.219 1 98.81 192 LEU B N 1
ATOM 3931 C CA . LEU B 1 192 ? 4.543 6.43 1.989 1 98.81 192 LEU B CA 1
ATOM 3932 C C . LEU B 1 192 ? 4.754 7.172 3.303 1 98.81 192 LEU B C 1
ATOM 3934 O O . LEU B 1 192 ? 5.836 7.715 3.547 1 98.81 192 LEU B O 1
ATOM 3938 N N . PHE B 1 193 ? 3.73 7.152 4.125 1 98.69 193 PHE B N 1
ATOM 3939 C CA . PHE B 1 193 ? 3.812 7.766 5.445 1 98.69 193 PHE B CA 1
ATOM 3940 C C . PHE B 1 193 ? 4.98 7.191 6.238 1 98.69 193 PHE B C 1
ATOM 3942 O O . PHE B 1 193 ? 5.797 7.938 6.777 1 98.69 193 PHE B O 1
ATOM 3949 N N . ASP B 1 194 ? 5.043 5.883 6.312 1 98.06 194 ASP B N 1
ATOM 3950 C CA . ASP B 1 194 ? 6.09 5.234 7.094 1 98.06 194 ASP B CA 1
ATOM 3951 C C . ASP B 1 194 ? 7.477 5.621 6.582 1 98.06 194 ASP B C 1
ATOM 3953 O O . ASP B 1 194 ? 8.391 5.875 7.371 1 98.06 194 ASP B O 1
ATOM 3957 N N . THR B 1 195 ? 7.625 5.652 5.301 1 98.25 195 THR B N 1
ATOM 3958 C CA . THR B 1 195 ? 8.906 5.98 4.695 1 98.25 195 THR B CA 1
ATOM 3959 C C . THR B 1 195 ? 9.289 7.43 4.984 1 98.25 195 THR B C 1
ATOM 3961 O O . THR B 1 195 ? 10.422 7.719 5.363 1 98.25 195 THR B O 1
ATOM 3964 N N . LEU B 1 196 ? 8.32 8.312 4.883 1 98.19 196 LEU B N 1
ATOM 3965 C CA . LEU B 1 196 ? 8.594 9.727 5.113 1 98.19 196 LEU B CA 1
ATOM 3966 C C . LEU B 1 196 ? 8.828 10 6.594 1 98.19 196 LEU B C 1
ATOM 3968 O O . LEU B 1 196 ? 9.617 10.883 6.949 1 98.19 196 LEU B O 1
ATOM 3972 N N . SER B 1 197 ? 8.133 9.219 7.449 1 97.75 197 SER B N 1
ATOM 3973 C CA . SER B 1 197 ? 8.367 9.336 8.883 1 97.75 197 SER B CA 1
ATOM 3974 C C . SER B 1 197 ? 9.844 9.156 9.219 1 97.75 197 SER B C 1
ATOM 3976 O O . SER B 1 197 ? 10.359 9.812 10.125 1 97.75 197 SER B O 1
ATOM 3978 N N . GLN B 1 198 ? 10.539 8.344 8.492 1 97.69 198 GLN B N 1
ATOM 3979 C CA . GLN B 1 198 ? 11.977 8.156 8.703 1 97.69 198 GLN B CA 1
ATOM 3980 C C . GLN B 1 198 ? 12.781 9.195 7.918 1 97.69 198 GLN B C 1
ATOM 3982 O O . GLN B 1 198 ? 13.68 9.828 8.469 1 97.69 198 GLN B O 1
ATOM 3987 N N . GLU B 1 199 ? 12.469 9.359 6.652 1 97 199 GLU B N 1
ATOM 3988 C CA . GLU B 1 199 ? 13.281 10.156 5.738 1 97 199 GLU B CA 1
ATOM 3989 C C . GLU B 1 199 ? 13.336 11.617 6.18 1 97 199 GLU B C 1
ATOM 3991 O O . GLU B 1 199 ? 14.344 12.297 5.977 1 97 199 GLU B O 1
ATOM 3996 N N . THR B 1 200 ? 12.281 12.117 6.824 1 96.12 200 THR B N 1
ATOM 3997 C CA . THR B 1 200 ? 12.242 13.516 7.223 1 96.12 200 THR B CA 1
ATOM 3998 C C . THR B 1 200 ? 13.25 13.789 8.336 1 96.12 200 THR B C 1
ATOM 4000 O O . THR B 1 200 ? 13.57 14.945 8.617 1 96.12 200 THR B O 1
ATOM 4003 N N . LYS B 1 201 ? 13.727 12.766 8.977 1 96.06 201 LYS B N 1
ATOM 4004 C CA . LYS B 1 201 ? 14.727 12.922 10.023 1 96.06 201 LYS B CA 1
ATOM 4005 C C . LYS B 1 201 ? 16.062 13.359 9.438 1 96.06 201 LYS B C 1
ATOM 4007 O O . LYS B 1 201 ? 16.953 13.812 10.164 1 96.06 201 LYS B O 1
ATOM 4012 N N . LEU B 1 202 ? 16.156 13.297 8.164 1 95.31 202 LEU B N 1
ATOM 4013 C CA . LEU B 1 202 ? 17.359 13.719 7.441 1 95.31 202 LEU B CA 1
ATOM 4014 C C . LEU B 1 202 ? 17.484 15.242 7.461 1 95.31 202 LEU B C 1
ATOM 4016 O O . LEU B 1 202 ? 18.578 15.773 7.254 1 95.31 202 LEU B O 1
ATOM 4020 N N . TYR B 1 203 ? 16.328 15.898 7.711 1 92.81 203 TYR B N 1
ATOM 4021 C CA . TYR B 1 203 ? 16.312 17.344 7.613 1 92.81 203 TYR B CA 1
ATOM 4022 C C . TYR B 1 203 ? 16.375 17.984 8.992 1 92.81 203 TYR B C 1
ATOM 4024 O O . TYR B 1 203 ? 15.414 17.938 9.758 1 92.81 203 TYR B O 1
ATOM 4032 N N . THR B 1 204 ? 17.422 18.656 9.289 1 87.5 204 THR B N 1
ATOM 4033 C CA . THR B 1 204 ? 17.656 19.172 10.633 1 87.5 204 THR B CA 1
ATOM 4034 C C . THR B 1 204 ? 17.266 20.641 10.727 1 87.5 204 THR B C 1
ATOM 4036 O O . THR B 1 204 ? 17.031 21.172 11.82 1 87.5 204 THR B O 1
ATOM 4039 N N . ALA B 1 205 ? 17.203 21.297 9.586 1 85.56 205 ALA B N 1
ATOM 4040 C CA . ALA B 1 205 ? 16.922 22.734 9.578 1 85.56 205 ALA B CA 1
ATOM 4041 C C . ALA B 1 205 ? 15.445 23 9.836 1 85.56 205 ALA B C 1
ATOM 4043 O O . ALA B 1 205 ? 15.07 24.109 10.25 1 85.56 205 ALA B O 1
ATOM 4044 N N . CYS B 1 206 ? 14.633 22.125 9.617 1 88.31 206 CYS B N 1
ATOM 4045 C CA . CYS B 1 206 ? 13.188 22.188 9.805 1 88.31 206 CYS B CA 1
ATOM 4046 C C . CYS B 1 206 ? 12.641 20.875 10.336 1 88.31 206 CYS B C 1
ATOM 4048 O O . CYS B 1 206 ? 12.875 19.812 9.75 1 88.31 206 CYS B O 1
ATOM 4050 N N . SER B 1 207 ? 12.008 20.984 11.438 1 91.06 207 SER B N 1
ATOM 4051 C CA . SER B 1 207 ? 11.367 19.781 11.945 1 91.06 207 SER B CA 1
ATOM 4052 C C . SER B 1 207 ? 10.047 19.5 11.227 1 91.06 207 SER B C 1
ATOM 4054 O O . SER B 1 207 ? 9.172 20.375 11.188 1 91.06 207 SER B O 1
ATOM 4056 N N . VAL B 1 208 ? 9.977 18.391 10.695 1 95.19 208 VAL B N 1
ATOM 4057 C CA . VAL B 1 208 ? 8.758 18.016 9.984 1 95.19 208 VAL B CA 1
ATOM 4058 C C . VAL B 1 208 ? 8.117 16.797 10.664 1 95.19 208 VAL B C 1
ATOM 4060 O O . VAL B 1 208 ? 8.727 15.727 10.727 1 95.19 208 VAL B O 1
ATOM 4063 N N . GLY B 1 209 ? 6.953 16.984 11.281 1 96.38 209 GLY B N 1
ATOM 4064 C CA . GLY B 1 209 ? 6.156 15.867 11.758 1 96.38 209 GLY B CA 1
ATOM 4065 C C . GLY B 1 209 ? 5.289 15.258 10.672 1 96.38 209 GLY B C 1
ATOM 4066 O O . GLY B 1 209 ? 4.688 15.969 9.867 1 96.38 209 GLY B O 1
ATOM 4067 N N . VAL B 1 210 ? 5.309 13.977 10.586 1 97.81 210 VAL B N 1
ATOM 4068 C CA . VAL B 1 210 ? 4.473 13.25 9.633 1 97.81 210 VAL B CA 1
ATOM 4069 C C . VAL B 1 210 ? 3.475 12.375 10.383 1 97.81 210 VAL B C 1
ATOM 4071 O O . VAL B 1 210 ? 3.836 11.695 11.352 1 97.81 210 VAL B O 1
ATOM 4074 N N . HIS B 1 211 ? 2.205 12.438 9.961 1 98.44 211 HIS B N 1
ATOM 4075 C CA . HIS B 1 211 ? 1.135 11.727 10.656 1 98.44 211 HIS B CA 1
ATOM 4076 C C . HIS B 1 211 ? 0.224 11.008 9.664 1 98.44 211 HIS B C 1
ATOM 4078 O O . HIS B 1 211 ? 0.138 11.398 8.5 1 98.44 211 HIS B O 1
ATOM 4084 N N . LEU B 1 212 ? -0.366 9.977 10.141 1 98.69 212 LEU B N 1
ATOM 4085 C CA . LEU B 1 212 ? -1.343 9.219 9.367 1 98.69 212 LEU B CA 1
ATOM 4086 C C . LEU B 1 212 ? -2.629 9.016 10.164 1 98.69 212 LEU B C 1
ATOM 4088 O O . LEU B 1 212 ? -2.604 8.461 11.266 1 98.69 212 LEU B O 1
ATOM 4092 N N . VAL B 1 213 ? -3.723 9.5 9.641 1 98.81 213 VAL B N 1
ATOM 4093 C CA . VAL B 1 213 ? -5.047 9.273 10.219 1 98.81 213 VAL B CA 1
ATOM 4094 C C . VAL B 1 213 ? -5.73 8.117 9.492 1 98.81 213 VAL B C 1
ATOM 4096 O O . VAL B 1 213 ? -5.738 8.07 8.258 1 98.81 213 VAL B O 1
ATOM 4099 N N . LEU B 1 214 ? -6.301 7.184 10.25 1 98.56 214 LEU B N 1
ATOM 4100 C CA . LEU B 1 214 ? -6.949 6 9.695 1 98.56 214 LEU B CA 1
ATOM 4101 C C . LEU B 1 214 ? -8.398 5.91 10.164 1 98.56 214 LEU B C 1
ATOM 4103 O O . LEU B 1 214 ? -8.711 5.148 11.078 1 98.56 214 LEU B O 1
ATOM 4107 N N . PRO B 1 215 ? -9.258 6.582 9.477 1 98 215 PRO B N 1
ATOM 4108 C CA . PRO B 1 215 ? -10.68 6.453 9.828 1 98 215 PRO B CA 1
ATOM 4109 C C . PRO B 1 215 ? -11.305 5.176 9.281 1 98 215 PRO B C 1
ATOM 4111 O O . PRO B 1 215 ? -10.734 4.527 8.398 1 98 215 PRO B O 1
ATOM 4114 N N . ALA B 1 216 ? -12.438 4.844 9.922 1 96.75 216 ALA B N 1
ATOM 4115 C CA . ALA B 1 216 ? -13.328 3.854 9.328 1 96.75 216 ALA B CA 1
ATOM 4116 C C . ALA B 1 216 ? -14.438 4.527 8.523 1 96.75 216 ALA B C 1
ATOM 4118 O O . ALA B 1 216 ? -14.188 5.477 7.781 1 96.75 216 ALA B O 1
ATOM 4119 N N . SER B 1 217 ? -15.594 3.986 8.531 1 96 217 SER B N 1
ATOM 4120 C CA . SER B 1 217 ? -16.672 4.566 7.734 1 96 217 SER B CA 1
ATOM 4121 C C . SER B 1 217 ? -17.094 5.93 8.281 1 96 217 SER B C 1
ATOM 4123 O O . SER B 1 217 ? -17.281 6.086 9.492 1 96 217 SER B O 1
ATOM 4125 N N . ILE B 1 218 ? -17.125 6.891 7.426 1 97.25 218 ILE B N 1
ATOM 4126 C CA . ILE B 1 218 ? -17.594 8.234 7.758 1 97.25 218 ILE B CA 1
ATOM 4127 C C . ILE B 1 218 ? -18.969 8.477 7.137 1 97.25 218 ILE B C 1
ATOM 4129 O O . ILE B 1 218 ? -19.125 8.367 5.922 1 97.25 218 ILE B O 1
ATOM 4133 N N . LEU B 1 219 ? -19.891 8.836 7.93 1 96 219 LEU B N 1
ATOM 4134 C CA . LEU B 1 219 ? -21.25 9.094 7.438 1 96 219 LEU B CA 1
ATOM 4135 C C . LEU B 1 219 ? -21.281 10.359 6.59 1 96 219 LEU B C 1
ATOM 4137 O O . LEU B 1 219 ? -20.609 11.344 6.906 1 96 219 LEU B O 1
ATOM 4141 N N . GLY B 1 220 ? -22.062 10.281 5.508 1 92.75 220 GLY B N 1
ATOM 4142 C CA . GLY B 1 220 ? -22.203 11.438 4.633 1 92.75 220 GLY B CA 1
ATOM 4143 C C . GLY B 1 220 ? -22.484 11.07 3.191 1 92.75 220 GLY B C 1
ATOM 4144 O O . GLY B 1 220 ? -22.797 9.914 2.893 1 92.75 220 GLY B O 1
ATOM 4145 N N . GLU B 1 221 ? -22.344 12.086 2.361 1 89.31 221 GLU B N 1
ATOM 4146 C CA . GLU B 1 221 ? -22.688 11.945 0.948 1 89.31 221 GLU B CA 1
ATOM 4147 C C . GLU B 1 221 ? -21.781 10.914 0.269 1 89.31 221 GLU B C 1
ATOM 4149 O O . GLU B 1 221 ? -22.234 10.164 -0.597 1 89.31 221 GLU B O 1
ATOM 4154 N N . ALA B 1 222 ? -20.562 10.938 0.68 1 89.62 222 ALA B N 1
ATOM 4155 C CA . ALA B 1 222 ? -19.609 10.008 0.064 1 89.62 222 ALA B CA 1
ATOM 4156 C C . ALA B 1 222 ? -20 8.555 0.354 1 89.62 222 ALA B C 1
ATOM 4158 O O . ALA B 1 222 ? -19.984 7.711 -0.542 1 89.62 222 ALA B O 1
ATOM 4159 N N . LEU B 1 223 ? -20.359 8.25 1.536 1 92.69 223 LEU B N 1
ATOM 4160 C CA . LEU B 1 223 ? -20.781 6.906 1.904 1 92.69 223 LEU B CA 1
ATOM 4161 C C . LEU B 1 223 ? -22.047 6.512 1.169 1 92.69 223 LEU B C 1
ATOM 4163 O O . LEU B 1 223 ? -22.188 5.371 0.724 1 92.69 223 LEU B O 1
ATOM 4167 N N . ASP B 1 224 ? -22.938 7.461 1.062 1 93.12 224 ASP B N 1
ATOM 4168 C CA . ASP B 1 224 ? -24.188 7.207 0.342 1 93.12 224 ASP B CA 1
ATOM 4169 C C . ASP B 1 224 ? -23.906 6.82 -1.109 1 93.12 224 ASP B C 1
ATOM 4171 O O . ASP B 1 224 ? -24.516 5.891 -1.638 1 93.12 224 ASP B O 1
ATOM 4175 N N . SER B 1 225 ? -23.062 7.555 -1.697 1 92.75 225 SER B N 1
ATOM 4176 C CA . SER B 1 225 ? -22.688 7.273 -3.08 1 92.75 225 SER B CA 1
ATOM 4177 C C . SER B 1 225 ? -22.031 5.902 -3.209 1 92.75 225 SER B C 1
ATOM 4179 O O . SER B 1 225 ? -22.312 5.16 -4.152 1 92.75 225 SER B O 1
ATOM 4181 N N . GLU B 1 226 ? -21.172 5.574 -2.273 1 93.56 226 GLU B N 1
ATOM 4182 C CA . GLU B 1 226 ? -20.516 4.27 -2.26 1 93.56 226 GLU B CA 1
ATOM 4183 C C . GLU B 1 226 ? -21.531 3.145 -2.139 1 93.56 226 GLU B C 1
ATOM 4185 O O . GLU B 1 226 ? -21.406 2.107 -2.793 1 93.56 226 GLU B O 1
ATOM 4190 N N . ASN B 1 227 ? -22.484 3.363 -1.29 1 93.88 227 ASN B N 1
ATOM 4191 C CA . ASN B 1 227 ? -23.484 2.334 -1.009 1 93.88 227 ASN B CA 1
ATOM 4192 C C . ASN B 1 227 ? -24.312 2.006 -2.244 1 93.88 227 ASN B C 1
ATOM 4194 O O . ASN B 1 227 ? -24.859 0.903 -2.359 1 93.88 227 ASN B O 1
ATOM 4198 N N . ARG B 1 228 ? -24.375 2.953 -3.143 1 93.75 228 ARG B N 1
ATOM 4199 C CA . ARG B 1 228 ? -25.125 2.725 -4.375 1 93.75 228 ARG B CA 1
ATOM 4200 C C . ARG B 1 228 ? -24.359 1.786 -5.309 1 93.75 228 ARG B C 1
ATOM 4202 O O . ARG B 1 228 ? -24.969 1.117 -6.148 1 93.75 228 ARG B O 1
ATOM 4209 N N . ILE B 1 229 ? -23.062 1.704 -5.094 1 94.62 229 ILE B N 1
ATOM 4210 C CA . ILE B 1 229 ? -22.219 0.955 -6.012 1 94.62 229 ILE B CA 1
ATOM 4211 C C . ILE B 1 229 ? -21.781 -0.364 -5.371 1 94.62 229 ILE B C 1
ATOM 4213 O O . ILE B 1 229 ? -21.516 -1.344 -6.066 1 94.62 229 ILE B O 1
ATOM 4217 N N . LYS B 1 230 ? -21.781 -0.448 -4.074 1 96.5 230 LYS B N 1
ATOM 4218 C CA . LYS B 1 230 ? -21.344 -1.62 -3.328 1 96.5 230 LYS B CA 1
ATOM 4219 C C . LYS B 1 230 ? -22.203 -2.836 -3.641 1 96.5 230 LYS B C 1
ATOM 4221 O O . LYS B 1 230 ? -23.422 -2.715 -3.785 1 96.5 230 LYS B O 1
ATOM 4226 N N . SER B 1 231 ? -21.562 -3.963 -3.732 1 97.31 231 SER B N 1
ATOM 4227 C CA . SER B 1 231 ? -22.328 -5.207 -3.799 1 97.31 231 SER B CA 1
ATOM 4228 C C . SER B 1 231 ? -23.016 -5.504 -2.471 1 97.31 231 SER B C 1
ATOM 4230 O O . SER B 1 231 ? -22.641 -4.953 -1.434 1 97.31 231 SER B O 1
ATOM 4232 N N . ASP B 1 232 ? -24 -6.352 -2.506 1 97.94 232 ASP B N 1
ATOM 4233 C CA . ASP B 1 232 ? -24.672 -6.781 -1.284 1 97.94 232 ASP B CA 1
ATOM 4234 C C . ASP B 1 232 ? -23.719 -7.555 -0.374 1 97.94 232 ASP B C 1
ATOM 4236 O O . ASP B 1 232 ? -23.812 -7.473 0.852 1 97.94 232 ASP B O 1
ATOM 4240 N N . LEU B 1 233 ? -22.828 -8.297 -0.932 1 98 233 LEU B N 1
ATOM 4241 C CA . LEU B 1 233 ? -21.812 -9.008 -0.166 1 98 233 LEU B CA 1
ATOM 4242 C C . LEU B 1 233 ? -20.953 -8.039 0.64 1 98 233 LEU B C 1
ATOM 4244 O O . LEU B 1 233 ? -20.75 -8.234 1.84 1 98 233 LEU B O 1
ATOM 4248 N N . THR B 1 234 ? -20.453 -7.016 -0.045 1 98.12 234 THR B N 1
ATOM 4249 C CA . THR B 1 234 ? -19.594 -6.027 0.611 1 98.12 234 THR B CA 1
ATOM 4250 C C . THR B 1 234 ? -20.344 -5.344 1.75 1 98.12 234 THR B C 1
ATOM 4252 O O . THR B 1 234 ? -19.797 -5.141 2.834 1 98.12 234 THR B O 1
ATOM 4255 N N . LYS B 1 235 ? -21.625 -4.973 1.49 1 97.69 235 LYS B N 1
ATOM 4256 C CA . LYS B 1 235 ? -22.453 -4.363 2.529 1 97.69 235 LYS B CA 1
ATOM 4257 C C . LYS B 1 235 ? -22.578 -5.281 3.742 1 97.69 235 LYS B C 1
ATOM 4259 O O . LYS B 1 235 ? -22.484 -4.828 4.883 1 97.69 235 LYS B O 1
ATOM 4264 N N . MET B 1 236 ? -22.766 -6.527 3.453 1 97.25 236 MET B N 1
ATOM 4265 C CA . MET B 1 236 ? -22.906 -7.496 4.535 1 97.25 236 MET B CA 1
ATOM 4266 C C . MET B 1 236 ? -21.609 -7.613 5.336 1 97.25 236 MET B C 1
ATOM 4268 O O . MET B 1 236 ? -21.641 -7.68 6.566 1 97.25 236 MET B O 1
ATOM 4272 N N . LEU B 1 237 ? -20.484 -7.629 4.719 1 97.44 237 LEU B N 1
ATOM 4273 C CA . LEU B 1 237 ? -19.203 -7.754 5.387 1 97.44 237 LEU B CA 1
ATOM 4274 C C . LEU B 1 237 ? -18.922 -6.535 6.254 1 97.44 237 LEU B C 1
ATOM 4276 O O . LEU B 1 237 ? -18.188 -6.629 7.246 1 97.44 237 LEU B O 1
ATOM 4280 N N . GLU B 1 238 ? -19.5 -5.379 5.879 1 95.88 238 GLU B N 1
ATOM 4281 C CA . GLU B 1 238 ? -19.234 -4.129 6.594 1 95.88 238 GLU B CA 1
ATOM 4282 C C . GLU B 1 238 ? -20.312 -3.867 7.645 1 95.88 238 GLU B C 1
ATOM 4284 O O . GLU B 1 238 ? -20.328 -2.805 8.266 1 95.88 238 GLU B O 1
ATOM 4289 N N . GLU B 1 239 ? -21.219 -4.715 7.836 1 92.81 239 GLU B N 1
ATOM 4290 C CA . GLU B 1 239 ? -22.406 -4.484 8.648 1 92.81 239 GLU B CA 1
ATOM 4291 C C . GLU B 1 239 ? -22.031 -4.137 10.086 1 92.81 239 GLU B C 1
ATOM 4293 O O . GLU B 1 239 ? -22.766 -3.398 10.758 1 92.81 239 GLU B O 1
ATOM 4298 N N . SER B 1 240 ? -20.891 -4.555 10.516 1 89.19 240 SER B N 1
ATOM 4299 C CA . SER B 1 240 ? -20.484 -4.316 11.898 1 89.19 240 SER B CA 1
ATOM 4300 C C . SER B 1 240 ? -19.938 -2.904 12.078 1 89.19 240 SER B C 1
ATOM 4302 O O . SER B 1 240 ? -19.766 -2.438 13.211 1 89.19 240 SER B O 1
ATOM 4304 N N . ASP B 1 241 ? -19.688 -2.229 11.031 1 91.69 241 ASP B N 1
ATOM 4305 C CA . ASP B 1 241 ? -19.203 -0.855 11.07 1 91.69 241 ASP B CA 1
ATOM 4306 C C . ASP B 1 241 ? -20.344 0.144 10.969 1 91.69 241 ASP B C 1
ATOM 4308 O O . ASP B 1 241 ? -20.828 0.43 9.875 1 91.69 241 ASP B O 1
ATOM 4312 N N . GLU B 1 242 ? -20.766 0.767 12.031 1 90.38 242 GLU B N 1
ATOM 4313 C CA . GLU B 1 242 ? -21.891 1.687 12.055 1 90.38 242 GLU B CA 1
ATOM 4314 C C . GLU B 1 242 ? -21.516 3.053 11.5 1 90.38 242 GLU B C 1
ATOM 4316 O O . GLU B 1 242 ? -22.375 3.832 11.094 1 90.38 242 GLU B O 1
ATOM 4321 N N . GLY B 1 243 ? -20.328 3.289 11.344 1 94.19 243 GLY B N 1
ATOM 4322 C CA . GLY B 1 243 ? -19.859 4.578 10.852 1 94.19 243 GLY B CA 1
ATOM 4323 C C . GLY B 1 243 ? -19.953 5.676 11.891 1 94.19 243 GLY B C 1
ATOM 4324 O O . GLY B 1 243 ? -20.594 5.512 12.93 1 94.19 243 GLY B O 1
ATOM 4325 N N . LEU B 1 244 ? -19.234 6.801 11.672 1 97.19 244 LEU B N 1
ATOM 4326 C CA . LEU B 1 244 ? -19.25 7.996 12.516 1 97.19 244 LEU B CA 1
ATOM 4327 C C . LEU B 1 244 ? -19.469 9.25 11.672 1 97.19 244 LEU B C 1
ATOM 4329 O O . LEU B 1 244 ? -18.984 9.328 10.539 1 97.19 244 LEU B O 1
ATOM 4333 N N . PRO B 1 245 ? -20.172 10.234 12.242 1 97.69 245 PRO B N 1
ATOM 4334 C CA . PRO B 1 245 ? -20.266 11.508 11.523 1 97.69 245 PRO B CA 1
ATOM 4335 C C . PRO B 1 245 ? -18.906 12.164 11.312 1 97.69 245 PRO B C 1
ATOM 4337 O O . PRO B 1 245 ? -18.016 12.047 12.164 1 97.69 245 PRO B O 1
ATOM 4340 N N . SER B 1 246 ? -18.812 12.875 10.219 1 97.94 246 SER B N 1
ATOM 4341 C CA . SER B 1 246 ? -17.547 13.484 9.859 1 97.94 246 SER B CA 1
ATOM 4342 C C . SER B 1 246 ? -17.047 14.406 10.961 1 97.94 246 SER B C 1
ATOM 4344 O O . SER B 1 246 ? -15.844 14.484 11.219 1 97.94 246 SER B O 1
ATOM 4346 N N . ALA B 1 247 ? -17.891 15.117 11.664 1 98.44 247 ALA B N 1
ATOM 4347 C CA . ALA B 1 247 ? -17.516 16.031 12.742 1 98.44 247 ALA B CA 1
ATOM 4348 C C . ALA B 1 247 ? -16.859 15.266 13.898 1 98.44 247 ALA B C 1
ATOM 4350 O O . ALA B 1 247 ? -15.914 15.75 14.516 1 98.44 247 ALA B O 1
ATOM 4351 N N . VAL B 1 248 ? -17.391 14.109 14.172 1 98.56 248 VAL B N 1
ATOM 4352 C CA . VAL B 1 248 ? -16.859 13.281 15.258 1 98.56 248 VAL B CA 1
ATOM 4353 C C . VAL B 1 248 ? -15.5 12.727 14.867 1 98.56 248 VAL B C 1
ATOM 4355 O O . VAL B 1 248 ? -14.562 12.734 15.672 1 98.56 248 VAL B O 1
ATOM 4358 N N . VAL B 1 249 ? -15.422 12.211 13.633 1 98.69 249 VAL B N 1
ATOM 4359 C CA . VAL B 1 249 ? -14.148 11.68 13.141 1 98.69 249 VAL B CA 1
ATOM 4360 C C . VAL B 1 249 ? -13.086 12.773 13.18 1 98.69 249 VAL B C 1
ATOM 4362 O O . VAL B 1 249 ? -11.961 12.539 13.609 1 98.69 249 VAL B O 1
ATOM 4365 N N . ALA B 1 250 ? -13.438 13.984 12.742 1 98.88 250 ALA B N 1
ATOM 4366 C CA . ALA B 1 250 ? -12.516 15.117 12.75 1 98.88 250 ALA B CA 1
ATOM 4367 C C . ALA B 1 250 ? -12.031 15.414 14.172 1 98.88 250 ALA B C 1
ATOM 4369 O O . ALA B 1 250 ? -10.828 15.578 14.398 1 98.88 250 ALA B O 1
ATOM 4370 N N . ALA B 1 251 ? -12.922 15.484 15.117 1 98.81 251 ALA B N 1
ATOM 4371 C CA . ALA B 1 251 ? -12.578 15.781 16.5 1 98.81 251 ALA B CA 1
ATOM 4372 C C . ALA B 1 251 ? -11.617 14.742 17.062 1 98.81 251 ALA B C 1
ATOM 4374 O O . ALA B 1 251 ? -10.641 15.086 17.734 1 98.81 251 ALA B O 1
ATOM 4375 N N . LYS B 1 252 ? -11.93 13.523 16.797 1 98.69 252 LYS B N 1
ATOM 4376 C CA . LYS B 1 252 ? -11.086 12.438 17.312 1 98.69 252 LYS B CA 1
ATOM 4377 C C . LYS B 1 252 ? -9.711 12.453 16.656 1 98.69 252 LYS B C 1
ATOM 4379 O O . LYS B 1 252 ? -8.703 12.188 17.312 1 98.69 252 LYS B O 1
ATOM 4384 N N . ALA B 1 253 ? -9.703 12.68 15.359 1 98.81 253 ALA B N 1
ATOM 4385 C CA . ALA B 1 253 ? -8.43 12.773 14.656 1 98.81 253 ALA B CA 1
ATOM 4386 C C . ALA B 1 253 ? -7.566 13.898 15.234 1 98.81 253 ALA B C 1
ATOM 4388 O O . ALA B 1 253 ? -6.383 13.703 15.508 1 98.81 253 ALA B O 1
ATOM 4389 N N . ILE B 1 254 ? -8.141 15.109 15.43 1 98.75 254 ILE B N 1
ATOM 4390 C CA . ILE B 1 254 ? -7.422 16.25 15.969 1 98.75 254 ILE B CA 1
ATOM 4391 C C . ILE B 1 254 ? -6.914 15.938 17.375 1 98.75 254 ILE B C 1
ATOM 4393 O O . ILE B 1 254 ? -5.762 16.219 17.703 1 98.75 254 ILE B O 1
ATOM 4397 N N . LYS B 1 255 ? -7.758 15.305 18.172 1 98.12 255 LYS B N 1
ATOM 4398 C CA . LYS B 1 255 ? -7.344 14.922 19.516 1 98.12 255 LYS B CA 1
ATOM 4399 C C . LYS B 1 255 ? -6.152 13.969 19.469 1 98.12 255 LYS B C 1
ATOM 4401 O O . LYS B 1 255 ? -5.238 14.07 20.297 1 98.12 255 LYS B O 1
ATOM 4406 N N . GLY B 1 256 ? -6.238 13.008 18.578 1 96.56 256 GLY B N 1
ATOM 4407 C CA . GLY B 1 256 ? -5.117 12.094 18.406 1 96.56 256 GLY B CA 1
ATOM 4408 C C . GLY B 1 256 ? -3.826 12.797 18.047 1 96.56 256 GLY B C 1
ATOM 4409 O O . GLY B 1 256 ? -2.768 12.492 18.594 1 96.56 256 GLY B O 1
ATOM 4410 N N . LEU B 1 257 ? -3.9 13.727 17.156 1 97.31 257 LEU B N 1
ATOM 4411 C CA . LEU B 1 257 ? -2.729 14.5 16.75 1 97.31 257 LEU B CA 1
ATOM 4412 C C . LEU B 1 257 ? -2.197 15.32 17.922 1 97.31 257 LEU B C 1
ATOM 4414 O O . LEU B 1 257 ? -0.987 15.367 18.156 1 97.31 257 LEU B O 1
ATOM 4418 N N . GLU B 1 258 ? -3.066 15.93 18.672 1 96.88 258 GLU B N 1
ATOM 4419 C CA . GLU B 1 258 ? -2.689 16.75 19.828 1 96.88 258 GLU B CA 1
ATOM 4420 C C . GLU B 1 258 ? -2.002 15.898 20.891 1 96.88 258 GLU B C 1
ATOM 4422 O O . GLU B 1 258 ? -1.179 16.406 21.656 1 96.88 258 GLU B O 1
ATOM 4427 N N . SER B 1 259 ? -2.309 14.656 20.922 1 93 259 SER B N 1
ATOM 4428 C CA . SER B 1 259 ? -1.733 13.766 21.922 1 93 259 SER B CA 1
ATOM 4429 C C . SER B 1 259 ? -0.351 13.281 21.5 1 93 259 SER B C 1
ATOM 4431 O O . SER B 1 259 ? 0.308 12.547 22.234 1 93 259 SER B O 1
ATOM 4433 N N . GLY B 1 260 ? 0.053 13.578 20.281 1 91.06 260 GLY B N 1
ATOM 4434 C CA . GLY B 1 260 ? 1.414 13.305 19.859 1 91.06 260 GLY B CA 1
ATOM 4435 C C . GLY B 1 260 ? 1.544 12.008 19.094 1 91.06 260 GLY B C 1
ATOM 4436 O O . GLY B 1 260 ? 2.656 11.547 18.812 1 91.06 260 GLY B O 1
ATOM 4437 N N . HIS B 1 261 ? 0.476 11.438 18.641 1 90.12 261 HIS B N 1
ATOM 4438 C CA . HIS B 1 261 ? 0.515 10.188 17.891 1 90.12 261 HIS B CA 1
ATOM 4439 C C . HIS B 1 261 ? 0.858 10.445 16.422 1 90.12 261 HIS B C 1
ATOM 4441 O O . HIS B 1 261 ? 0.388 11.414 15.836 1 90.12 261 HIS B O 1
ATOM 4447 N N . GLU B 1 262 ? 1.754 9.586 15.875 1 95.06 262 GLU B N 1
ATOM 4448 C CA . GLU B 1 262 ? 1.966 9.609 14.43 1 95.06 262 GLU B CA 1
ATOM 4449 C C . GLU B 1 262 ? 0.851 8.867 13.703 1 95.06 262 GLU B C 1
ATOM 4451 O O . GLU B 1 262 ? 0.447 9.266 12.609 1 95.06 262 GLU B O 1
ATOM 4456 N N . LEU B 1 263 ? 0.468 7.773 14.312 1 97.06 263 LEU B N 1
ATOM 4457 C CA . LEU B 1 263 ? -0.662 7 13.805 1 97.06 263 LEU B CA 1
ATOM 4458 C C . LEU B 1 263 ? -1.916 7.273 14.633 1 97.06 263 LEU B C 1
ATOM 4460 O O . LEU B 1 263 ? -1.934 7.031 15.844 1 97.06 263 LEU B O 1
ATOM 4464 N N . VAL B 1 264 ? -2.971 7.727 13.945 1 97.81 264 VAL B N 1
ATOM 4465 C CA . VAL B 1 264 ? -4.172 8.148 14.656 1 97.81 264 VAL B CA 1
ATOM 4466 C C . VAL B 1 264 ? -5.383 7.375 14.133 1 97.81 264 VAL B C 1
ATOM 4468 O O . VAL B 1 264 ? -5.648 7.363 12.93 1 97.81 264 VAL B O 1
ATOM 4471 N N . THR B 1 265 ? -6.066 6.68 14.977 1 97.56 265 THR B N 1
ATOM 4472 C CA . THR B 1 265 ? -7.34 6.043 14.656 1 97.56 265 THR B CA 1
ATOM 4473 C C . THR B 1 265 ? -8.492 6.77 15.336 1 97.56 265 THR B C 1
ATOM 4475 O O . THR B 1 265 ? -8.281 7.566 16.25 1 97.56 265 THR B O 1
ATOM 4478 N N . THR B 1 266 ? -9.688 6.52 14.859 1 97.44 266 THR B N 1
ATOM 4479 C CA . THR B 1 266 ? -10.805 7.301 15.375 1 97.44 266 THR B CA 1
ATOM 4480 C C . THR B 1 266 ? -11.852 6.391 16.016 1 97.44 266 THR B C 1
ATOM 4482 O O . THR B 1 266 ? -12.938 6.844 16.375 1 97.44 266 THR B O 1
ATOM 4485 N N . ASP B 1 267 ? -11.609 5.133 16.094 1 96.06 267 ASP B N 1
ATOM 4486 C CA . ASP B 1 267 ? -12.453 4.188 16.828 1 96.06 267 ASP B CA 1
ATOM 4487 C C . ASP B 1 267 ? -11.625 3.014 17.344 1 96.06 267 ASP B C 1
ATOM 4489 O O . ASP B 1 267 ? -10.508 2.783 16.891 1 96.06 267 ASP B O 1
ATOM 4493 N N . LEU B 1 268 ? -12.164 2.297 18.25 1 94.5 268 LEU B N 1
ATOM 4494 C CA . LEU B 1 268 ? -11.445 1.259 18.969 1 94.5 268 LEU B CA 1
ATOM 4495 C C . LEU B 1 268 ? -11.141 0.071 18.062 1 94.5 268 LEU B C 1
ATOM 4497 O O . LEU B 1 268 ? -10.086 -0.561 18.188 1 94.5 268 LEU B O 1
ATOM 4501 N N . MET B 1 269 ? -12.078 -0.298 17.281 1 95.44 269 MET B N 1
ATOM 4502 C CA . MET B 1 269 ? -11.875 -1.43 16.375 1 95.44 269 MET B CA 1
ATOM 4503 C C . MET B 1 269 ? -10.688 -1.186 15.453 1 95.44 269 MET B C 1
ATOM 4505 O O . MET B 1 269 ? -9.844 -2.064 15.273 1 95.44 269 MET B O 1
ATOM 4509 N N . THR B 1 270 ? -10.672 0.013 14.859 1 97.25 270 THR B N 1
ATOM 4510 C CA . THR B 1 270 ? -9.57 0.364 13.969 1 97.25 270 THR B CA 1
ATOM 4511 C C . THR B 1 270 ? -8.242 0.349 14.734 1 97.25 270 THR B C 1
ATOM 4513 O O . THR B 1 270 ? -7.227 -0.112 14.211 1 97.25 270 THR B O 1
ATOM 4516 N N . ARG B 1 271 ? -8.227 0.865 15.961 1 96.62 271 ARG B N 1
ATOM 4517 C CA . ARG B 1 271 ? -7.02 0.845 16.766 1 96.62 271 ARG B CA 1
ATOM 4518 C C . ARG B 1 271 ? -6.555 -0.585 17.031 1 96.62 271 ARG B C 1
ATOM 4520 O O . ARG B 1 271 ? -5.363 -0.879 16.953 1 96.62 271 ARG B O 1
ATOM 4527 N N . PHE B 1 272 ? -7.488 -1.389 17.359 1 97 272 PHE B N 1
ATOM 4528 C CA . PHE B 1 272 ? -7.195 -2.789 17.641 1 97 272 PHE B CA 1
ATOM 4529 C C . PHE B 1 272 ? -6.555 -3.465 16.438 1 97 272 PHE B C 1
ATOM 4531 O O . PHE B 1 272 ? -5.52 -4.121 16.562 1 97 272 PHE B O 1
ATOM 4538 N N . VAL B 1 273 ? -7.164 -3.295 15.289 1 97.69 273 VAL B N 1
ATOM 4539 C CA . VAL B 1 273 ? -6.648 -3.902 14.062 1 97.69 273 VAL B CA 1
ATOM 4540 C C . VAL B 1 273 ? -5.293 -3.297 13.719 1 97.69 273 VAL B C 1
ATOM 4542 O O . VAL B 1 273 ? -4.367 -4.016 13.328 1 97.69 273 VAL B O 1
ATOM 4545 N N . MET B 1 274 ? -5.191 -1.971 13.867 1 97.88 274 MET B N 1
ATOM 4546 C CA . MET B 1 274 ? -3.938 -1.274 13.602 1 97.88 274 MET B CA 1
ATOM 4547 C C . MET B 1 274 ? -2.803 -1.855 14.438 1 97.88 274 MET B C 1
ATOM 4549 O O . MET B 1 274 ? -1.693 -2.051 13.938 1 97.88 274 MET B O 1
ATOM 4553 N N . CYS B 1 275 ? -3.031 -2.18 15.664 1 97.19 275 CYS B N 1
ATOM 4554 C CA . CYS B 1 275 ? -2 -2.676 16.562 1 97.19 275 CYS B CA 1
ATOM 4555 C C . CYS B 1 275 ? -1.475 -4.027 16.109 1 97.19 275 CYS B C 1
ATOM 4557 O O . CYS B 1 275 ? -0.346 -4.402 16.422 1 97.19 275 CYS B O 1
ATOM 4559 N N . GLY B 1 276 ? -2.262 -4.734 15.336 1 96.75 276 GLY B N 1
ATOM 4560 C CA . GLY B 1 276 ? -1.816 -6.004 14.789 1 96.75 276 GLY B CA 1
ATOM 4561 C C . GLY B 1 276 ? -0.975 -5.855 13.539 1 96.75 276 GLY B C 1
ATOM 4562 O O . GLY B 1 276 ? -0.522 -6.848 12.969 1 96.75 276 GLY B O 1
ATOM 4563 N N . THR B 1 277 ? -0.747 -4.625 13.094 1 97 277 THR B N 1
ATOM 4564 C CA . THR B 1 277 ? -0.002 -4.379 11.867 1 97 277 THR B CA 1
ATOM 4565 C C . THR B 1 277 ? 1.037 -3.279 12.078 1 97 277 THR B C 1
ATOM 4567 O O . THR B 1 277 ? 1.459 -2.625 11.117 1 97 277 THR B O 1
ATOM 4570 N N . LEU B 1 278 ? 1.486 -2.969 13.211 1 96.25 278 LEU B N 1
ATOM 4571 C CA . LEU B 1 278 ? 2.318 -1.811 13.523 1 96.25 278 LEU B CA 1
ATOM 4572 C C . LEU B 1 278 ? 3.717 -1.974 12.938 1 96.25 278 LEU B C 1
ATOM 4574 O O . LEU B 1 278 ? 4.355 -0.989 12.562 1 96.25 278 LEU B O 1
ATOM 4578 N N . GLY B 1 279 ? 4.184 -3.234 12.898 1 94.69 279 GLY B N 1
ATOM 4579 C CA . GLY B 1 279 ? 5.543 -3.414 12.414 1 94.69 279 GLY B CA 1
ATOM 4580 C C . GLY B 1 279 ? 6.531 -2.447 13.031 1 94.69 279 GLY B C 1
ATOM 4581 O O . GLY B 1 279 ? 6.598 -2.322 14.258 1 94.69 279 GLY B O 1
ATOM 4582 N N . ALA B 1 280 ? 7.191 -1.642 12.188 1 93.5 280 ALA B N 1
ATOM 4583 C CA . ALA B 1 280 ? 8.258 -0.759 12.656 1 93.5 280 ALA B CA 1
ATOM 4584 C C . ALA B 1 280 ? 7.738 0.66 12.875 1 93.5 280 ALA B C 1
ATOM 4586 O O . ALA B 1 280 ? 8.523 1.588 13.086 1 93.5 280 ALA B O 1
ATOM 4587 N N . SER B 1 281 ? 6.449 0.847 12.852 1 94.62 281 SER B N 1
ATOM 4588 C CA . SER B 1 281 ? 5.898 2.182 13.055 1 94.62 281 SER B CA 1
ATOM 4589 C C . SER B 1 281 ? 6.305 2.748 14.406 1 94.62 281 SER B C 1
ATOM 4591 O O . SER B 1 281 ? 6.41 2.008 15.391 1 94.62 281 SER B O 1
ATOM 4593 N N . VAL B 1 282 ? 6.508 4.035 14.438 1 93.25 282 VAL B N 1
ATOM 4594 C CA . VAL B 1 282 ? 6.879 4.715 15.672 1 93.25 282 VAL B CA 1
ATOM 4595 C C . VAL B 1 282 ? 5.723 4.652 16.672 1 93.25 282 VAL B C 1
ATOM 4597 O O . VAL B 1 282 ? 4.559 4.781 16.281 1 93.25 282 VAL B O 1
ATOM 4600 N N . ARG B 1 283 ? 6.199 4.457 17.938 1 90.62 283 ARG B N 1
ATOM 4601 C CA . ARG B 1 283 ? 5.199 4.426 19 1 90.62 283 ARG B CA 1
ATOM 4602 C C . ARG B 1 283 ? 5.09 5.781 19.688 1 90.62 283 ARG B C 1
ATOM 4604 O O . ARG B 1 283 ? 6 6.605 19.594 1 90.62 283 ARG B O 1
ATOM 4611 N N . GLY B 1 284 ? 3.93 6.066 20.312 1 82.19 284 GLY B N 1
ATOM 4612 C CA . GLY B 1 284 ? 3.65 7.363 20.906 1 82.19 284 GLY B CA 1
ATOM 4613 C C . GLY B 1 284 ? 4.227 7.512 22.312 1 82.19 284 GLY B C 1
ATOM 4614 O O . GLY B 1 284 ? 3.654 8.203 23.156 1 82.19 284 GLY B O 1
ATOM 4615 N N . GLY B 1 285 ? 5.293 6.809 22.688 1 85.44 285 GLY B N 1
ATOM 4616 C CA . GLY B 1 285 ? 5.855 6.84 24.031 1 85.44 285 GLY B CA 1
ATOM 4617 C C . GLY B 1 285 ? 5.863 5.477 24.688 1 85.44 285 GLY B C 1
ATOM 4618 O O . GLY B 1 285 ? 5.297 4.516 24.172 1 85.44 285 GLY B O 1
ATOM 4619 N N . PHE B 1 286 ? 6.422 5.445 25.844 1 88.06 286 PHE B N 1
ATOM 4620 C CA . PHE B 1 286 ? 6.652 4.16 26.5 1 88.06 286 PHE B CA 1
ATOM 4621 C C . PHE B 1 286 ? 5.336 3.498 26.875 1 88.06 286 PHE B C 1
ATOM 4623 O O . PHE B 1 286 ? 5.082 2.35 26.5 1 88.06 286 PHE B O 1
ATOM 4630 N N . LEU B 1 287 ? 4.5 4.223 27.641 1 88.75 287 LEU B N 1
ATOM 4631 C CA . LEU B 1 287 ? 3.254 3.639 28.125 1 88.75 287 LEU B CA 1
ATOM 4632 C C . LEU B 1 287 ? 2.32 3.307 26.969 1 88.75 287 LEU B C 1
ATOM 4634 O O . LEU B 1 287 ? 1.719 2.23 26.938 1 88.75 287 LEU B O 1
ATOM 4638 N N . LYS B 1 288 ? 2.199 4.203 26.047 1 88 288 LYS B N 1
ATOM 4639 C CA . LYS B 1 288 ? 1.382 3.957 24.875 1 88 288 LYS B CA 1
ATOM 4640 C C . LYS B 1 288 ? 1.927 2.781 24.062 1 88 288 LYS B C 1
ATOM 4642 O O . LYS B 1 288 ? 1.158 1.974 23.531 1 88 288 LYS B O 1
ATOM 4647 N N . GLY B 1 289 ? 3.232 2.771 24.047 1 92.06 289 GLY B N 1
ATOM 4648 C CA . GLY B 1 289 ? 3.871 1.67 23.344 1 92.06 289 GLY B CA 1
ATOM 4649 C C . GLY B 1 289 ? 3.609 0.321 23.984 1 92.06 289 GLY B C 1
ATOM 4650 O O . GLY B 1 289 ? 3.414 -0.677 23.297 1 92.06 289 GLY B O 1
ATOM 4651 N N . LEU B 1 290 ? 3.648 0.323 25.266 1 94.69 290 LEU B N 1
ATOM 4652 C CA . LEU B 1 290 ? 3.377 -0.914 26 1 94.69 290 LEU B CA 1
ATOM 4653 C C . LEU B 1 290 ? 1.943 -1.377 25.766 1 94.69 290 LEU B C 1
ATOM 4655 O O . LEU B 1 290 ? 1.697 -2.566 25.547 1 94.69 290 LEU B O 1
ATOM 4659 N N . LEU B 1 291 ? 1.026 -0.459 25.844 1 94.38 291 LEU B N 1
ATOM 4660 C CA . LEU B 1 291 ? -0.371 -0.787 25.594 1 94.38 291 LEU B CA 1
ATOM 4661 C C . LEU B 1 291 ? -0.556 -1.289 24.156 1 94.38 291 LEU B C 1
ATOM 4663 O O . LEU B 1 291 ? -1.281 -2.258 23.922 1 94.38 291 LEU B O 1
ATOM 4667 N N . ASP B 1 292 ? 0.064 -0.604 23.219 1 94.25 292 ASP B N 1
ATOM 4668 C CA . ASP B 1 292 ? -0.012 -1.018 21.828 1 94.25 292 ASP B CA 1
ATOM 4669 C C . ASP B 1 292 ? 0.55 -2.426 21.641 1 94.25 292 ASP B C 1
ATOM 4671 O O . ASP B 1 292 ? 0.058 -3.191 20.812 1 94.25 292 ASP B O 1
ATOM 4675 N N . TRP B 1 293 ? 1.623 -2.693 22.406 1 96.38 293 TRP B N 1
ATOM 4676 C CA . TRP B 1 293 ? 2.223 -4.02 22.297 1 96.38 293 TRP B CA 1
ATOM 4677 C C . TRP B 1 293 ? 1.255 -5.094 22.781 1 96.38 293 TRP B C 1
ATOM 4679 O O . TRP B 1 293 ? 1.083 -6.125 22.125 1 96.38 293 TRP B O 1
ATOM 4689 N N . PHE B 1 294 ? 0.618 -4.84 23.922 1 97.5 294 PHE B N 1
ATOM 4690 C CA . PHE B 1 294 ? -0.352 -5.793 24.438 1 97.5 294 PHE B CA 1
ATOM 4691 C C . PHE B 1 294 ? -1.511 -5.98 23.469 1 97.5 294 PHE B C 1
ATOM 4693 O O . PHE B 1 294 ? -1.922 -7.109 23.203 1 97.5 294 PHE B O 1
ATOM 4700 N N . LEU B 1 295 ? -2.053 -4.887 22.984 1 97.06 295 LEU B N 1
ATOM 4701 C CA . LEU B 1 295 ? -3.156 -4.945 22.031 1 97.06 295 LEU B CA 1
ATOM 4702 C C . LEU B 1 295 ? -2.729 -5.641 20.75 1 97.06 295 LEU B C 1
ATOM 4704 O O . LEU B 1 295 ? -3.516 -6.367 20.141 1 97.06 295 LEU B O 1
ATOM 4708 N N . GLY B 1 296 ? -1.485 -5.359 20.375 1 97.5 296 GLY B N 1
ATOM 4709 C CA . GLY B 1 296 ? -0.964 -6 19.172 1 97.5 296 GLY B CA 1
ATOM 4710 C C . GLY B 1 296 ? -0.858 -7.508 19.297 1 97.5 296 GLY B C 1
ATOM 4711 O O . GLY B 1 296 ? -1.246 -8.242 18.391 1 97.5 296 GLY B O 1
ATOM 4712 N N . CYS B 1 297 ? -0.338 -7.957 20.438 1 97.81 297 CYS B N 1
ATOM 4713 C CA . CYS B 1 297 ? -0.242 -9.391 20.688 1 97.81 297 CYS B CA 1
ATOM 4714 C C . CYS B 1 297 ? -1.619 -10.039 20.656 1 97.81 297 CYS B C 1
ATOM 4716 O O . CYS B 1 297 ? -1.788 -11.117 20.078 1 97.81 297 CYS B O 1
ATOM 4718 N N . LEU B 1 298 ? -2.541 -9.391 21.25 1 98 298 LEU B N 1
ATOM 4719 C CA . LEU B 1 298 ? -3.908 -9.898 21.266 1 98 298 LEU B CA 1
ATOM 4720 C C . LEU B 1 298 ? -4.516 -9.859 19.875 1 98 298 LEU B C 1
ATOM 4722 O O . LEU B 1 298 ? -5.219 -10.789 19.469 1 98 298 LEU B O 1
ATOM 4726 N N . ALA B 1 299 ? -4.312 -8.781 19.188 1 97.81 299 ALA B N 1
ATOM 4727 C CA . ALA B 1 299 ? -4.855 -8.625 17.844 1 97.81 299 ALA B CA 1
ATOM 4728 C C . ALA B 1 299 ? -4.336 -9.711 16.906 1 97.81 299 ALA B C 1
ATOM 4730 O O . ALA B 1 299 ? -5.094 -10.266 16.109 1 97.81 299 ALA B O 1
ATOM 4731 N N . LEU B 1 300 ? -3.055 -10.062 17.016 1 97 300 LEU B N 1
ATOM 4732 C CA . LEU B 1 300 ? -2.447 -11.078 16.172 1 97 300 LEU B CA 1
ATOM 4733 C C . LEU B 1 300 ? -3.121 -12.43 16.359 1 97 300 LEU B C 1
ATOM 4735 O O . LEU B 1 300 ? -3.145 -13.258 15.453 1 97 300 LEU B O 1
ATOM 4739 N N . LEU B 1 301 ? -3.688 -12.578 17.484 1 96.5 301 LEU B N 1
ATOM 4740 C CA . LEU B 1 301 ? -4.406 -13.812 17.766 1 96.5 301 LEU B CA 1
ATOM 4741 C C . LEU B 1 301 ? -5.867 -13.711 17.328 1 96.5 301 LEU B C 1
ATOM 4743 O O . LEU B 1 301 ? -6.363 -14.555 16.594 1 96.5 301 LEU B O 1
ATOM 4747 N N . VAL B 1 302 ? -6.547 -12.688 17.734 1 97.38 302 VAL B N 1
ATOM 4748 C CA . VAL B 1 302 ? -7.984 -12.523 17.547 1 97.38 302 VAL B CA 1
ATOM 4749 C C . VAL B 1 302 ? -8.297 -12.359 16.062 1 97.38 302 VAL B C 1
ATOM 4751 O O . VAL B 1 302 ? -9.32 -12.852 15.578 1 97.38 302 VAL B O 1
ATOM 4754 N N . LEU B 1 303 ? -7.426 -11.703 15.367 1 97.19 303 LEU B N 1
ATOM 4755 C CA . LEU B 1 303 ? -7.684 -11.398 13.961 1 97.19 303 LEU B CA 1
ATOM 4756 C C . LEU B 1 303 ? -7.637 -12.672 13.117 1 97.19 303 LEU B C 1
ATOM 4758 O O . LEU B 1 303 ? -8.195 -12.711 12.016 1 97.19 303 LEU B O 1
ATOM 4762 N N . VAL B 1 304 ? -6.949 -13.711 13.586 1 96.38 304 VAL B N 1
ATOM 4763 C CA . VAL B 1 304 ? -7 -15 12.906 1 96.38 304 VAL B CA 1
ATOM 4764 C C . VAL B 1 304 ? -8.438 -15.508 12.852 1 96.38 304 VAL B C 1
ATOM 4766 O O . VAL B 1 304 ? -8.914 -15.93 11.797 1 96.38 304 VAL B O 1
ATOM 4769 N N . PHE B 1 305 ? -9.133 -15.375 13.938 1 96.38 305 PHE B N 1
ATOM 4770 C CA . PHE B 1 305 ? -10.5 -15.867 14.039 1 96.38 305 PHE B CA 1
ATOM 4771 C C . PHE B 1 305 ? -11.469 -14.945 13.305 1 96.38 305 PHE B C 1
ATOM 4773 O O . PHE B 1 305 ? -12.438 -15.406 12.703 1 96.38 305 PHE B O 1
ATOM 4780 N N . VAL B 1 306 ? -11.219 -13.641 13.43 1 96.69 306 VAL B N 1
ATOM 4781 C CA . VAL B 1 306 ? -12.055 -12.688 12.711 1 96.69 306 VAL B CA 1
ATOM 4782 C C . VAL B 1 306 ? -11.969 -12.945 11.211 1 96.69 306 VAL B C 1
ATOM 4784 O O . VAL B 1 306 ? -12.984 -12.969 10.516 1 96.69 306 VAL B O 1
ATOM 4787 N N . ARG B 1 307 ? -10.773 -13.109 10.742 1 96.75 307 ARG B N 1
ATOM 4788 C CA . ARG B 1 307 ? -10.562 -13.398 9.328 1 96.75 307 ARG B CA 1
ATOM 4789 C C . ARG B 1 307 ? -11.281 -14.688 8.922 1 96.75 307 ARG B C 1
ATOM 4791 O O . ARG B 1 307 ? -11.93 -14.734 7.875 1 96.75 307 ARG B O 1
ATOM 4798 N N . GLN B 1 308 ? -11.18 -15.734 9.672 1 96.5 308 GLN B N 1
ATOM 4799 C CA . GLN B 1 308 ? -11.852 -17 9.391 1 96.5 308 GLN B CA 1
ATOM 4800 C C . GLN B 1 308 ? -13.367 -16.812 9.312 1 96.5 308 GLN B C 1
ATOM 4802 O O . GLN B 1 308 ? -14.016 -17.359 8.422 1 96.5 308 GLN B O 1
ATOM 4807 N N . ASP B 1 309 ? -13.844 -16.094 10.281 1 97.19 309 ASP B N 1
ATOM 4808 C CA . ASP B 1 309 ? -15.281 -15.805 10.297 1 97.19 309 ASP B CA 1
ATOM 4809 C C . ASP B 1 309 ? -15.711 -15.055 9.039 1 97.19 309 ASP B C 1
ATOM 4811 O O . ASP B 1 309 ? -16.703 -15.406 8.414 1 97.19 309 ASP B O 1
ATOM 4815 N N . MET B 1 310 ? -14.977 -14.031 8.68 1 97.5 310 MET B N 1
ATOM 4816 C CA . MET B 1 310 ? -15.305 -13.211 7.516 1 97.5 310 MET B CA 1
ATOM 4817 C C . MET B 1 310 ? -15.18 -14.016 6.227 1 97.5 310 MET B C 1
ATOM 4819 O O . MET B 1 310 ? -16 -13.883 5.32 1 97.5 310 MET B O 1
ATOM 4823 N N . ASP B 1 311 ? -14.148 -14.828 6.117 1 97.25 311 ASP B N 1
ATOM 4824 C CA . ASP B 1 311 ? -13.984 -15.695 4.953 1 97.25 311 ASP B CA 1
ATOM 4825 C C . ASP B 1 311 ? -15.148 -16.688 4.84 1 97.25 311 ASP B C 1
ATOM 4827 O O . ASP B 1 311 ? -15.617 -16.984 3.738 1 97.25 311 ASP B O 1
ATOM 4831 N N . SER B 1 312 ? -15.531 -17.234 5.977 1 97.69 312 SER B N 1
ATOM 4832 C CA . SER B 1 312 ? -16.672 -18.141 6 1 97.69 312 SER B CA 1
ATOM 4833 C C . SER B 1 312 ? -17.938 -17.453 5.492 1 97.69 312 SER B C 1
ATOM 4835 O O . SER B 1 312 ? -18.734 -18.062 4.777 1 97.69 312 SER B O 1
ATOM 4837 N N . LYS B 1 313 ? -18.125 -16.25 5.902 1 97.81 313 LYS B N 1
ATOM 4838 C CA . LYS B 1 313 ? -19.266 -15.477 5.43 1 97.81 313 LYS B CA 1
ATOM 4839 C C . LYS B 1 313 ? -19.25 -15.336 3.91 1 97.81 313 LYS B C 1
ATOM 4841 O O . LYS B 1 313 ? -20.297 -15.422 3.262 1 97.81 313 LYS B O 1
ATOM 4846 N N . VAL B 1 314 ? -18.109 -15.109 3.326 1 98 314 VAL B N 1
ATOM 4847 C CA . VAL B 1 314 ? -17.984 -14.984 1.877 1 98 314 VAL B CA 1
ATOM 4848 C C . VAL B 1 314 ? -18.344 -16.312 1.21 1 98 314 VAL B C 1
ATOM 4850 O O . VAL B 1 314 ? -19.109 -16.344 0.238 1 98 314 VAL B O 1
ATOM 4853 N N . ARG B 1 315 ? -17.844 -17.438 1.737 1 97.12 315 ARG B N 1
ATOM 4854 C CA . ARG B 1 315 ? -18.125 -18.75 1.183 1 97.12 315 ARG B CA 1
ATOM 4855 C C . ARG B 1 315 ? -19.609 -19.062 1.269 1 97.12 315 ARG B C 1
ATOM 4857 O O . ARG B 1 315 ? -20.203 -19.594 0.318 1 97.12 315 ARG B O 1
ATOM 4864 N N . LYS B 1 316 ? -20.172 -18.781 2.443 1 97.56 316 LYS B N 1
ATOM 4865 C CA . LYS B 1 316 ? -21.609 -19.031 2.629 1 97.56 316 LYS B CA 1
ATOM 4866 C C . LYS B 1 316 ? -22.438 -18.188 1.674 1 97.56 316 LYS B C 1
ATOM 4868 O O . LYS B 1 316 ? -23.453 -18.656 1.147 1 97.56 316 LYS B O 1
ATOM 4873 N N . TRP B 1 317 ? -22.016 -16.969 1.495 1 97.5 317 TRP B N 1
ATOM 4874 C CA . TRP B 1 317 ? -22.703 -16.109 0.537 1 97.5 317 TRP B CA 1
ATOM 4875 C C . TRP B 1 317 ? -22.672 -16.719 -0.861 1 97.5 317 TRP B C 1
ATOM 4877 O O . TRP B 1 317 ? -23.703 -16.75 -1.546 1 97.5 317 TRP B O 1
ATOM 4887 N N . ALA B 1 318 ? -21.531 -17.156 -1.275 1 95.81 318 ALA B N 1
ATOM 4888 C CA . ALA B 1 318 ? -21.359 -17.734 -2.604 1 95.81 318 ALA B CA 1
ATOM 4889 C C . ALA B 1 318 ? -22.281 -18.938 -2.801 1 95.81 318 ALA B C 1
ATOM 4891 O O . ALA B 1 318 ? -22.875 -19.094 -3.869 1 95.81 318 ALA B O 1
ATOM 4892 N N . LYS B 1 319 ? -22.391 -19.734 -1.84 1 95.56 319 LYS B N 1
ATOM 4893 C CA . LYS B 1 319 ? -23.234 -20.922 -1.901 1 95.56 319 LYS B CA 1
ATOM 4894 C C . LYS B 1 319 ? -24.719 -20.547 -2.012 1 95.56 319 LYS B C 1
ATOM 4896 O O . LYS B 1 319 ? -25.469 -21.203 -2.729 1 95.56 319 LYS B O 1
ATOM 4901 N N . ARG B 1 320 ? -25.047 -19.5 -1.312 1 96.56 320 ARG B N 1
ATOM 4902 C CA . ARG B 1 320 ? -26.453 -19.125 -1.21 1 96.56 320 ARG B CA 1
ATOM 4903 C C . ARG B 1 320 ? -26.891 -18.266 -2.387 1 96.56 320 ARG B C 1
ATOM 4905 O O . ARG B 1 320 ? -27.984 -18.406 -2.91 1 96.56 320 ARG B O 1
ATOM 4912 N N . PHE B 1 321 ? -26 -17.297 -2.787 1 96.25 321 PHE B N 1
ATOM 4913 C CA . PHE B 1 321 ? -26.469 -16.266 -3.709 1 96.25 321 PHE B CA 1
ATOM 4914 C C . PHE B 1 321 ? -25.656 -16.281 -5 1 96.25 321 PHE B C 1
ATOM 4916 O O . PHE B 1 321 ? -25.953 -15.547 -5.941 1 96.25 321 PHE B O 1
ATOM 4923 N N . GLY B 1 322 ? -24.625 -17.094 -5.055 1 92.75 322 GLY B N 1
ATOM 4924 C CA . GLY B 1 322 ? -23.781 -17.141 -6.242 1 92.75 322 GLY B CA 1
ATOM 4925 C C . GLY B 1 322 ? -22.562 -16.234 -6.145 1 92.75 322 GLY B C 1
ATOM 4926 O O . GLY B 1 322 ? -22.219 -15.773 -5.059 1 92.75 322 GLY B O 1
ATOM 4927 N N . ASP B 1 323 ? -21.891 -15.945 -7.27 1 92.38 323 ASP B N 1
ATOM 4928 C CA . ASP B 1 323 ? -20.562 -15.344 -7.207 1 92.38 323 ASP B CA 1
ATOM 4929 C C . ASP B 1 323 ? -20.594 -13.906 -7.723 1 92.38 323 ASP B C 1
ATOM 4931 O O . ASP B 1 323 ? -19.547 -13.305 -7.961 1 92.38 323 ASP B O 1
ATOM 4935 N N . SER B 1 324 ? -21.766 -13.266 -7.91 1 90.56 324 SER B N 1
ATOM 4936 C CA . SER B 1 324 ? -21.859 -11.914 -8.438 1 90.56 324 SER B CA 1
ATOM 4937 C C . SER B 1 324 ? -21.625 -10.875 -7.344 1 90.56 324 SER B C 1
ATOM 4939 O O . SER B 1 324 ? -21.344 -9.711 -7.637 1 90.56 324 SER B O 1
ATOM 4941 N N . GLY B 1 325 ? -21.828 -11.289 -6.066 1 93 325 GLY B N 1
ATOM 4942 C CA . GLY B 1 325 ? -21.812 -10.359 -4.953 1 93 325 GLY B CA 1
ATOM 4943 C C . GLY B 1 325 ? -23.156 -9.688 -4.719 1 93 325 GLY B C 1
ATOM 4944 O O . GLY B 1 325 ? -23.312 -8.914 -3.771 1 93 325 GLY B O 1
ATOM 4945 N N . PHE B 1 326 ? -24.062 -9.953 -5.586 1 93.75 326 PHE B N 1
ATOM 4946 C CA . PHE B 1 326 ? -25.406 -9.383 -5.461 1 93.75 326 PHE B CA 1
ATOM 4947 C C . PHE B 1 326 ? -26.438 -10.484 -5.219 1 93.75 326 PHE B C 1
ATOM 4949 O O . PHE B 1 326 ? -26.25 -11.617 -5.66 1 93.75 326 PHE B O 1
ATOM 4956 N N . ARG B 1 327 ? -27.453 -10.07 -4.469 1 92.62 327 ARG B N 1
ATOM 4957 C CA . ARG B 1 327 ? -28.562 -11 -4.238 1 92.62 327 ARG B CA 1
ATOM 4958 C C . ARG B 1 327 ? -29.453 -11.102 -5.473 1 92.62 327 ARG B C 1
ATOM 4960 O O . ARG B 1 327 ? -29.594 -10.133 -6.219 1 92.62 327 ARG B O 1
#

pLDDT: mean 93.42, std 12.49, range [25.67, 98.94]

Radius of gyration: 24.95 Å; Cα contacts (8 Å, |Δi|>4): 1342; chains: 2; bounding box: 57×82×70 Å